Protein 1CS6 (pdb70)

Sequence (382 aa):
RSYGPVFEEQPAHTLFPEGSAEEKVTLTCRARANPPATYRWKMNGTELKMGPDSRYRLVAGDLVISNPVKAKDAGSYQ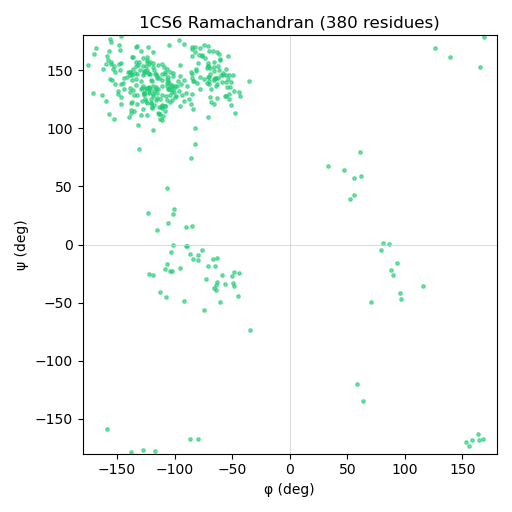CVATNARGTVVSREASLRFGFLQEFSAEERDPVKITEGWGVMFTCSPPPHYPALSYRWLLNEFPNFIPADGRRFVSQTTGNLYIAKTEASDLGNYSCFATSHIDFITKSVFSKFSQLSLAAEDARQYAPSIKAKFPADTYALTGQMVTLECFAFGNPVPQIKWRKLDGSQTSKWLSSEPLLHIQNVDFEDEGTYECEAENIKGRDTYQGRIIIHAQPDWLDVITDTEADIGSDLRWSCVASGKPRPAVRWLRDGQPLASQNRIEVSGGELRFSKLVLEDSGMYQCVAENKHGTVYASAELTVQA

Structure (mmCIF, N/CA/C/O backbone):
data_1CS6
#
_entry.id   1CS6
#
_cell.length_a   60.583
_cell.length_b   45.540
_cell.length_c   99.548
_cell.angle_alpha   90.00
_cell.angle_beta   96.14
_cell.angle_gamma   90.00
#
_symmetry.space_group_name_H-M   'P 1 21 1'
#
loop_
_entity.id
_entity.type
_entity.pdbx_description
1 polymer AXONIN-1
2 non-polymer GLYCEROL
3 water water
#
loop_
_atom_site.group_PDB
_atom_site.id
_atom_site.type_symbol
_atom_site.label_atom_id
_atom_site.label_alt_id
_atom_site.label_comp_id
_atom_site.label_asym_id
_atom_site.label_entity_id
_atom_site.label_seq_id
_atom_site.pdbx_PDB_ins_code
_atom_site.Cartn_x
_atom_site.Cartn_y
_atom_site.Cartn_z
_atom_site.occupancy
_atom_site.B_iso_or_equiv
_atom_site.auth_seq_id
_atom_site.auth_comp_id
_atom_site.auth_asym_id
_atom_site.auth_atom_id
_atom_site.pdbx_PDB_model_num
ATOM 1 N N . ARG A 1 1 ? 31.754 -7.321 39.563 1.00 57.91 7 ARG A N 1
ATOM 2 C CA . ARG A 1 1 ? 31.326 -6.228 40.482 1.00 57.87 7 ARG A CA 1
ATOM 3 C C . ARG A 1 1 ? 29.806 -6.107 40.531 1.00 57.07 7 ARG A C 1
ATOM 4 O O . ARG A 1 1 ? 29.108 -6.600 39.647 1.00 57.55 7 ARG A O 1
ATOM 12 N N . SER A 1 2 ? 29.304 -5.452 41.574 1.00 55.72 8 SER A N 1
ATOM 13 C CA . SER A 1 2 ? 27.870 -5.258 41.757 1.00 54.22 8 SER A CA 1
ATOM 14 C C . SER A 1 2 ? 27.341 -4.106 40.907 1.00 53.49 8 SER A C 1
ATOM 15 O O . SER A 1 2 ? 27.984 -3.063 40.789 1.00 53.36 8 SER A O 1
ATOM 18 N N . TYR A 1 3 ? 26.165 -4.299 40.317 1.00 52.73 9 TYR A N 1
ATOM 19 C CA . TYR A 1 3 ? 25.557 -3.268 39.484 1.00 51.55 9 TYR A CA 1
ATOM 20 C C . TYR A 1 3 ? 24.034 -3.394 39.438 1.00 50.17 9 TYR A C 1
ATOM 21 O O . TYR A 1 3 ? 23.485 -4.490 39.572 1.00 49.51 9 TYR A O 1
ATOM 30 N N . GLY A 1 4 ? 23.364 -2.261 39.253 1.00 48.92 10 GLY A N 1
ATOM 31 C CA . GLY A 1 4 ? 21.913 -2.241 39.204 1.00 47.50 10 GLY A CA 1
ATOM 32 C C . GLY A 1 4 ? 21.297 -3.059 38.084 1.00 46.21 10 GLY A C 1
ATOM 33 O O . GLY A 1 4 ? 21.986 -3.439 37.136 1.00 45.74 10 GLY A O 1
ATOM 34 N N . PRO A 1 5 ? 19.988 -3.348 38.169 1.00 45.16 11 PRO A N 1
ATOM 35 C CA . PRO A 1 5 ? 19.253 -4.128 37.169 1.00 44.57 11 PRO A CA 1
ATOM 36 C C . PRO A 1 5 ? 19.295 -3.524 35.766 1.00 44.22 11 PRO A C 1
ATOM 37 O O . PRO A 1 5 ? 19.197 -2.309 35.599 1.00 44.14 11 PRO A O 1
ATOM 41 N N . VAL A 1 6 ? 19.441 -4.389 34.766 1.00 43.66 12 VAL A N 1
ATOM 42 C CA . VAL A 1 6 ? 19.483 -3.971 33.368 1.00 43.66 12 VAL A CA 1
ATOM 43 C C . VAL A 1 6 ? 18.597 -4.910 32.552 1.00 43.38 12 VAL A C 1
ATOM 44 O O . VAL A 1 6 ? 18.885 -6.101 32.434 1.00 43.58 12 VAL A O 1
ATOM 48 N N . PHE A 1 7 ? 17.518 -4.371 31.993 1.00 42.74 13 PHE A N 1
ATOM 49 C CA . PHE A 1 7 ? 16.588 -5.175 31.207 1.00 41.71 13 PHE A CA 1
ATOM 50 C C . PHE A 1 7 ? 17.191 -5.763 29.939 1.00 42.30 13 PHE A C 1
ATOM 51 O O . PHE A 1 7 ? 17.913 -5.088 29.207 1.00 42.47 13 PHE A O 1
ATOM 59 N N . GLU A 1 8 ? 16.886 -7.034 29.696 1.00 43.29 14 GLU A N 1
ATOM 60 C CA . GLU A 1 8 ? 17.346 -7.744 28.507 1.00 44.53 14 GLU A CA 1
ATOM 61 C C . GLU A 1 8 ? 16.094 -8.153 27.738 1.00 44.01 14 GLU A C 1
ATOM 62 O O . GLU A 1 8 ? 16.120 -8.330 26.520 1.00 43.53 14 GLU A O 1
ATOM 68 N N . GLU A 1 9 ? 15.000 -8.307 28.477 1.00 43.39 15 GLU A N 1
ATOM 69 C CA . GLU A 1 9 ? 13.711 -8.670 27.906 1.00 42.61 15 GLU A CA 1
ATOM 70 C C . GLU A 1 9 ? 12.610 -7.998 28.714 1.00 40.70 15 GLU A C 1
ATOM 71 O O . GLU A 1 9 ? 12.561 -8.119 29.939 1.00 39.87 15 GLU A O 1
ATOM 77 N N . GLN A 1 10 ? 11.736 -7.280 28.017 1.00 38.44 16 GLN A N 1
ATOM 78 C CA . GLN A 1 10 ? 10.633 -6.577 28.653 1.00 36.18 16 GLN A CA 1
ATOM 79 C C . GLN A 1 10 ? 9.302 -7.104 28.123 1.00 35.75 16 GLN A C 1
ATOM 80 O O . GLN A 1 10 ? 9.236 -7.648 27.021 1.00 36.77 16 GLN A O 1
ATOM 86 N N . PRO A 1 11 ? 8.222 -6.952 28.905 1.00 34.46 17 PRO A N 1
ATOM 87 C CA . PRO A 1 11 ? 6.910 -7.437 28.468 1.00 33.74 17 PRO A CA 1
ATOM 88 C C . PRO A 1 11 ? 6.431 -6.793 27.170 1.00 32.78 17 PRO A C 1
ATOM 89 O O . PRO A 1 11 ? 6.710 -5.625 26.906 1.00 32.49 17 PRO A O 1
ATOM 93 N N . ALA A 1 12 ? 5.711 -7.567 26.365 1.00 32.19 18 ALA A N 1
ATOM 94 C CA . ALA A 1 12 ? 5.188 -7.080 25.094 1.00 31.39 18 ALA A CA 1
ATOM 95 C C . ALA A 1 12 ? 3.668 -7.117 25.085 1.00 30.46 18 ALA A C 1
ATOM 96 O O . ALA A 1 12 ? 3.058 -7.960 25.744 1.00 29.24 18 ALA A O 1
ATOM 98 N N . HIS A 1 13 ? 3.059 -6.197 24.343 1.00 30.16 19 HIS A N 1
ATOM 99 C CA . HIS A 1 13 ? 1.606 -6.160 24.243 1.00 30.08 19 HIS A CA 1
ATOM 100 C C . HIS A 1 13 ? 1.168 -7.566 23.863 1.00 29.89 19 HIS A C 1
ATOM 101 O O . HIS A 1 13 ? 1.770 -8.195 22.991 1.00 29.40 19 HIS A O 1
ATOM 108 N N . THR A 1 14 ? 0.131 -8.060 24.529 1.00 29.77 20 THR A N 1
ATOM 109 C CA . THR A 1 14 ? -0.347 -9.412 24.290 1.00 30.30 20 THR A CA 1
ATOM 110 C C . THR A 1 14 ? -1.849 -9.514 24.037 1.00 30.58 20 THR A C 1
ATOM 111 O O . THR A 1 14 ? -2.659 -8.935 24.761 1.00 30.58 20 THR A O 1
ATOM 115 N N . LEU A 1 15 ? -2.206 -10.266 23.002 1.00 31.08 21 LEU A N 1
ATOM 116 C CA . LEU A 1 15 ? -3.600 -10.485 22.640 1.00 31.18 21 LEU A CA 1
ATOM 117 C C . LEU A 1 15 ? -3.883 -11.963 22.876 1.00 31.59 21 LEU A C 1
ATOM 118 O O . LEU A 1 15 ? -3.339 -12.826 22.191 1.00 31.22 21 LEU A O 1
ATOM 123 N N . PHE A 1 16 ? -4.724 -12.252 23.859 1.00 33.19 22 PHE A N 1
ATOM 124 C CA . PHE A 1 16 ? -5.052 -13.628 24.196 1.00 35.07 22 PHE A CA 1
ATOM 125 C C . PHE A 1 16 ? -6.338 -14.104 23.530 1.00 37.24 22 PHE A C 1
ATOM 126 O O . PHE A 1 16 ? -7.411 -13.538 23.747 1.00 36.71 22 PHE A O 1
ATOM 134 N N . PRO A 1 17 ? -6.240 -15.153 22.698 1.00 39.77 23 PRO A N 1
ATOM 135 C CA . PRO A 1 17 ? -7.389 -15.726 21.990 1.00 41.98 23 PRO A CA 1
ATOM 136 C C . PRO A 1 17 ? -8.299 -16.459 22.970 1.00 44.27 23 PRO A C 1
ATOM 137 O O . PRO A 1 17 ? -7.929 -17.508 23.495 1.00 44.48 23 PRO A O 1
ATOM 141 N N . GLU A 1 18 ? -9.482 -15.909 23.221 1.00 46.77 24 GLU A N 1
ATOM 142 C CA . GLU A 1 18 ? -10.414 -16.543 24.147 1.00 49.08 24 GLU A CA 1
ATOM 143 C C . GLU A 1 18 ? -10.826 -17.917 23.630 1.00 51.32 24 GLU A C 1
ATOM 144 O O . GLU A 1 18 ? -10.989 -18.114 22.424 1.00 51.23 24 GLU A O 1
ATOM 150 N N . GLY A 1 19 ? -10.989 -18.865 24.548 1.00 53.38 25 GLY A N 1
ATOM 151 C CA . GLY A 1 19 ? -11.384 -20.206 24.163 1.00 56.76 25 GLY A CA 1
ATOM 152 C C . GLY A 1 19 ? -10.220 -21.168 24.024 1.00 59.06 25 GLY A C 1
ATOM 153 O O . GLY A 1 19 ? -10.278 -22.289 24.531 1.00 59.53 25 GLY A O 1
ATOM 154 N N . SER A 1 20 ? -9.166 -20.734 23.336 1.00 61.15 26 SER A N 1
ATOM 155 C CA . SER A 1 20 ? -7.978 -21.560 23.119 1.00 62.75 26 SER A CA 1
ATOM 156 C C . SER A 1 20 ? -7.670 -22.450 24.319 1.00 64.06 26 SER A C 1
ATOM 157 O O . SER A 1 20 ? -7.812 -22.030 25.468 1.00 64.48 26 SER A O 1
ATOM 160 N N . ALA A 1 21 ? -7.248 -23.681 24.043 1.00 65.14 27 ALA A N 1
ATOM 161 C CA . ALA A 1 21 ? -6.923 -24.638 25.097 1.00 66.22 27 ALA A CA 1
ATOM 162 C C . ALA A 1 21 ? -6.012 -24.005 26.141 1.00 66.76 27 ALA A C 1
ATOM 163 O O . ALA A 1 21 ? -6.122 -24.297 27.332 1.00 66.95 27 ALA A O 1
ATOM 165 N N . GLU A 1 22 ? -5.114 -23.138 25.680 1.00 67.17 28 GLU A N 1
ATOM 166 C CA . GLU A 1 22 ? -4.176 -22.451 26.561 1.00 67.26 28 GLU A CA 1
ATOM 167 C C . GLU A 1 22 ? -4.941 -21.887 27.754 1.00 66.88 28 GLU A C 1
ATOM 168 O O . GLU A 1 22 ? -5.758 -20.981 27.601 1.00 67.13 28 GLU A O 1
ATOM 174 N N . GLU A 1 23 ? -4.678 -22.427 28.941 1.00 66.10 29 GLU A N 1
ATOM 175 C CA . GLU A 1 23 ? -5.362 -21.968 30.143 1.00 65.31 29 GLU A CA 1
ATOM 176 C C . GLU A 1 23 ? -4.530 -21.011 30.987 1.00 63.70 29 GLU A C 1
ATOM 177 O O . GLU A 1 23 ? -4.673 -20.966 32.211 1.00 63.95 29 GLU A O 1
ATOM 183 N N . LYS A 1 24 ? -3.667 -20.242 30.330 1.00 61.33 30 LYS A N 1
ATOM 184 C CA . LYS A 1 24 ? -2.828 -19.274 31.025 1.00 58.71 30 LYS A CA 1
ATOM 185 C C . LYS A 1 24 ? -2.020 -18.445 30.032 1.00 56.46 30 LYS A C 1
ATOM 186 O O . LYS A 1 24 ? -1.743 -18.888 28.917 1.00 55.66 30 LYS A O 1
ATOM 192 N N . VAL A 1 25 ? -1.648 -17.237 30.444 1.00 53.99 31 VAL A N 1
ATOM 193 C CA . VAL A 1 25 ? -0.866 -16.345 29.597 1.00 51.21 31 VAL A CA 1
ATOM 194 C C . VAL A 1 25 ? 0.370 -15.878 30.361 1.00 49.38 31 VAL A C 1
ATOM 195 O O . VAL A 1 25 ? 0.321 -15.688 31.576 1.00 48.39 31 VAL A O 1
ATOM 199 N N . THR A 1 26 ? 1.475 -15.694 29.646 1.00 47.50 32 THR A N 1
ATOM 200 C CA . THR A 1 26 ? 2.720 -15.267 30.269 1.00 45.61 32 THR A CA 1
ATOM 201 C C . THR A 1 26 ? 3.285 -13.971 29.692 1.00 44.18 32 THR A C 1
ATOM 202 O O . THR A 1 26 ? 3.333 -13.784 28.476 1.00 43.96 32 THR A O 1
ATOM 206 N N . LEU A 1 27 ? 3.716 -13.082 30.582 1.00 42.49 33 LEU A N 1
ATOM 207 C CA . LEU A 1 27 ? 4.309 -11.813 30.185 1.00 41.12 33 LEU A CA 1
ATOM 208 C C . LEU A 1 27 ? 5.787 -11.902 30.554 1.00 41.25 33 LEU A C 1
ATOM 209 O O . LEU A 1 27 ? 6.138 -12.079 31.721 1.00 41.89 33 LEU A O 1
ATOM 214 N N . THR A 1 28 ? 6.649 -11.782 29.552 1.00 40.97 34 THR A N 1
ATOM 215 C CA . THR A 1 28 ? 8.087 -11.897 29.758 1.00 41.18 34 THR A CA 1
ATOM 216 C C . THR A 1 28 ? 8.801 -10.687 30.357 1.00 41.19 34 THR A C 1
ATOM 217 O O . THR A 1 28 ? 8.458 -9.536 30.080 1.00 41.20 34 THR A O 1
ATOM 221 N N . CYS A 1 29 ? 9.801 -10.971 31.188 1.00 41.13 35 CYS A N 1
ATOM 222 C CA . CYS A 1 29 ? 10.620 -9.942 31.821 1.00 41.07 35 CYS A CA 1
ATOM 223 C C . CYS A 1 29 ? 11.894 -10.564 32.357 1.00 42.30 35 CYS A C 1
ATOM 224 O O . CYS A 1 29 ? 11.849 -11.556 33.083 1.00 42.71 35 CYS A O 1
ATOM 227 N N . ARG A 1 30 ? 13.027 -9.970 32.002 1.00 43.89 36 ARG A N 1
ATOM 228 C CA . ARG A 1 30 ? 14.321 -10.463 32.445 1.00 45.34 36 ARG A CA 1
ATOM 229 C C . ARG A 1 30 ? 15.298 -9.305 32.579 1.00 46.41 36 ARG A C 1
ATOM 230 O O . ARG A 1 30 ? 15.454 -8.499 31.659 1.00 46.46 36 ARG A O 1
ATOM 238 N N . ALA A 1 31 ? 15.952 -9.227 33.730 1.00 47.63 37 ALA A N 1
ATOM 239 C CA . ALA A 1 31 ? 16.920 -8.174 33.991 1.00 48.83 37 ALA A CA 1
ATOM 240 C C . ALA A 1 31 ? 18.188 -8.778 34.576 1.00 49.79 37 ALA A C 1
ATOM 241 O O . ALA A 1 31 ? 18.129 -9.546 35.535 1.00 49.90 37 ALA A O 1
ATOM 243 N N . ARG A 1 32 ? 19.331 -8.443 33.987 1.00 50.94 38 ARG A N 1
ATOM 244 C CA . ARG A 1 32 ? 20.607 -8.944 34.478 1.00 52.21 38 ARG A CA 1
ATOM 245 C C . ARG A 1 32 ? 21.054 -8.015 35.597 1.00 52.21 38 ARG A C 1
ATOM 246 O O . ARG A 1 32 ? 20.823 -6.806 35.533 1.00 52.11 38 ARG A O 1
ATOM 254 N N . ALA A 1 33 ? 21.681 -8.575 36.624 1.00 52.66 39 ALA A N 1
ATOM 255 C CA . ALA A 1 33 ? 22.139 -7.769 37.747 1.00 53.70 39 ALA A CA 1
ATOM 256 C C . ALA A 1 33 ? 23.038 -8.550 38.697 1.00 54.53 39 ALA A C 1
ATOM 257 O O . ALA A 1 33 ? 23.081 -9.780 38.666 1.00 54.54 39 ALA A O 1
ATOM 259 N N . ASN A 1 34 ? 23.755 -7.817 39.541 1.00 55.40 40 ASN A N 1
ATOM 260 C CA . ASN A 1 34 ? 24.648 -8.419 40.520 1.00 56.58 40 ASN A CA 1
ATOM 261 C C . ASN A 1 34 ? 24.570 -7.684 41.851 1.00 56.05 40 ASN A C 1
ATOM 262 O O . ASN A 1 34 ? 25.019 -6.545 41.969 1.00 55.92 40 ASN A O 1
ATOM 267 N N . PRO A 1 35 ? 23.987 -8.330 42.872 1.00 55.70 41 PRO A N 1
ATOM 268 C CA . PRO A 1 35 ? 23.420 -9.683 42.807 1.00 55.43 41 PRO A CA 1
ATOM 269 C C . PRO A 1 35 ? 22.193 -9.754 41.896 1.00 54.91 41 PRO A C 1
ATOM 270 O O . PRO A 1 35 ? 21.640 -8.725 41.507 1.00 54.74 41 PRO A O 1
ATOM 274 N N . PRO A 1 36 ? 21.760 -10.976 41.538 1.00 54.33 42 PRO A N 1
ATOM 275 C CA . PRO A 1 36 ? 20.589 -11.147 40.673 1.00 53.69 42 PRO A CA 1
ATOM 276 C C . PRO A 1 36 ? 19.410 -10.346 41.214 1.00 53.06 42 PRO A C 1
ATOM 277 O O . PRO A 1 36 ? 19.186 -10.297 42.423 1.00 52.98 42 PRO A O 1
ATOM 281 N N . ALA A 1 37 ? 18.660 -9.718 40.318 1.00 52.01 43 ALA A N 1
ATOM 282 C CA . ALA A 1 37 ? 17.526 -8.902 40.725 1.00 50.94 43 ALA A CA 1
ATOM 283 C C . ALA A 1 37 ? 16.296 -9.701 41.125 1.00 50.08 43 ALA A C 1
ATOM 284 O O . ALA A 1 37 ? 16.176 -10.889 40.824 1.00 49.60 43 ALA A O 1
ATOM 286 N N . THR A 1 38 ? 15.390 -9.027 41.823 1.00 49.01 44 THR A N 1
ATOM 287 C CA . THR A 1 38 ? 14.131 -9.614 42.253 1.00 48.25 44 THR A CA 1
ATOM 288 C C . THR A 1 38 ? 13.082 -8.891 41.417 1.00 47.79 44 THR A C 1
ATOM 289 O O . THR A 1 38 ? 13.322 -7.773 40.959 1.00 47.83 44 THR A O 1
ATOM 293 N N . TYR A 1 39 ? 11.928 -9.511 41.209 1.00 46.93 45 TYR A N 1
ATOM 294 C CA . TYR A 1 39 ? 10.905 -8.871 40.392 1.00 45.44 45 TYR A CA 1
ATOM 295 C C . TYR A 1 39 ? 9.562 -8.650 41.066 1.00 45.48 45 TYR A C 1
ATOM 296 O O . TYR A 1 39 ? 9.190 -9.347 42.010 1.00 45.68 45 TYR A O 1
ATOM 305 N N . ARG A 1 40 ? 8.844 -7.660 40.552 1.00 45.41 46 ARG A N 1
ATOM 306 C CA . ARG A 1 40 ? 7.516 -7.307 41.029 1.00 45.66 46 ARG A CA 1
ATOM 307 C C . ARG A 1 40 ? 6.743 -6.750 39.842 1.00 44.17 46 ARG A C 1
ATOM 308 O O . ARG A 1 40 ? 7.252 -5.910 39.100 1.00 43.48 46 ARG A O 1
ATOM 316 N N . TRP A 1 41 ? 5.519 -7.228 39.657 1.00 42.11 47 TRP A N 1
ATOM 317 C CA . TRP A 1 41 ? 4.694 -6.759 38.557 1.00 40.02 47 TRP A CA 1
ATOM 318 C C . TRP A 1 41 ? 3.580 -5.849 39.033 1.00 40.11 47 TRP A C 1
ATOM 319 O O . TRP A 1 41 ? 2.991 -6.066 40.091 1.00 40.16 47 TRP A O 1
ATOM 330 N N . LYS A 1 42 ? 3.297 -4.828 38.236 1.00 40.27 48 LYS A N 1
ATOM 331 C CA . LYS A 1 42 ? 2.250 -3.874 38.551 1.00 40.95 48 LYS A CA 1
ATOM 332 C C . LYS A 1 42 ? 1.239 -3.883 37.413 1.00 41.52 48 LYS A C 1
ATOM 333 O O . LYS A 1 42 ? 1.599 -4.098 36.255 1.00 41.01 48 LYS A O 1
ATOM 339 N N . MET A 1 43 ? -0.028 -3.672 37.750 1.00 42.24 49 MET A N 1
ATOM 340 C CA . MET A 1 43 ? -1.092 -3.634 36.756 1.00 43.03 49 MET A CA 1
ATOM 341 C C . MET A 1 43 ? -1.830 -2.318 36.925 1.00 43.27 49 MET A C 1
ATOM 342 O O . MET A 1 43 ? -2.296 -2.003 38.016 1.00 43.14 49 MET A O 1
ATOM 347 N N . ASN A 1 44 ? -1.934 -1.554 35.845 1.00 44.30 50 ASN A N 1
ATOM 348 C CA . ASN A 1 44 ? -2.611 -0.266 35.889 1.00 45.81 50 ASN A CA 1
ATOM 349 C C . ASN A 1 44 ? -2.054 0.598 37.018 1.00 47.17 50 ASN A C 1
ATOM 350 O O . ASN A 1 44 ? -2.798 1.299 37.704 1.00 47.05 50 ASN A O 1
ATOM 355 N N . GLY A 1 45 ? -0.740 0.530 37.211 1.00 48.94 51 GLY A N 1
ATOM 356 C CA . GLY A 1 45 ? -0.101 1.324 38.246 1.00 51.25 51 GLY A CA 1
ATOM 357 C C . GLY A 1 45 ? -0.040 0.698 39.628 1.00 52.60 51 GLY A C 1
ATOM 358 O O . GLY A 1 45 ? 0.796 1.086 40.443 1.00 53.01 51 GLY A O 1
ATOM 359 N N . THR A 1 46 ? -0.914 -0.264 39.901 1.00 54.02 52 THR A N 1
ATOM 360 C CA . THR A 1 46 ? -0.932 -0.914 41.207 1.00 55.56 52 THR A CA 1
ATOM 361 C C . THR A 1 46 ? -0.211 -2.256 41.186 1.00 56.61 52 THR A C 1
ATOM 362 O O . THR A 1 46 ? -0.378 -3.047 40.259 1.00 56.85 52 THR A O 1
ATOM 366 N N . GLU A 1 47 ? 0.588 -2.506 42.218 1.00 57.82 53 GLU A N 1
ATOM 367 C CA . GLU A 1 47 ? 1.339 -3.750 42.329 1.00 59.43 53 GLU A CA 1
ATOM 368 C C . GLU A 1 47 ? 0.414 -4.956 42.469 1.00 60.01 53 GLU A C 1
ATOM 369 O O . GLU A 1 47 ? -0.633 -4.878 43.112 1.00 59.77 53 GLU A O 1
ATOM 375 N N . LEU A 1 48 ? 0.811 -6.068 41.860 1.00 60.96 54 LEU A N 1
ATOM 376 C CA . LEU A 1 48 ? 0.025 -7.296 41.900 1.00 61.90 54 LEU A CA 1
ATOM 377 C C . LEU A 1 48 ? 0.166 -8.048 43.214 1.00 63.02 54 LEU A C 1
ATOM 378 O O . LEU A 1 48 ? 1.272 -8.238 43.721 1.00 62.63 54 LEU A O 1
ATOM 383 N N . LYS A 1 49 ? -0.968 -8.475 43.757 1.00 64.60 55 LYS A N 1
ATOM 384 C CA . LYS A 1 49 ? -0.990 -9.221 45.006 1.00 66.31 55 LYS A CA 1
ATOM 385 C C . LYS A 1 49 ? -0.694 -10.682 44.688 1.00 66.98 55 LYS A C 1
ATOM 386 O O . LYS A 1 49 ? -1.574 -11.419 44.245 1.00 67.04 55 LYS A O 1
ATOM 392 N N . MET A 1 50 ? 0.551 -11.090 44.910 1.00 67.65 56 MET A N 1
ATOM 393 C CA . MET A 1 50 ? 0.978 -12.457 44.635 1.00 68.41 56 MET A CA 1
ATOM 394 C C . MET A 1 50 ? 0.551 -13.417 45.741 1.00 69.62 56 MET A C 1
ATOM 395 O O . MET A 1 50 ? -0.262 -13.071 46.598 1.00 69.77 56 MET A O 1
ATOM 400 N N . GLY A 1 51 ? 1.107 -14.625 45.714 1.00 70.65 57 GLY A N 1
ATOM 401 C CA . GLY A 1 51 ? 0.775 -15.616 46.721 1.00 71.91 57 GLY A CA 1
ATOM 402 C C . GLY A 1 51 ? 0.317 -16.934 46.125 1.00 72.75 57 GLY A C 1
ATOM 403 O O . GLY A 1 51 ? 0.070 -17.016 44.921 1.00 73.15 57 GLY A O 1
ATOM 404 N N . PRO A 1 52 ? 0.197 -17.991 46.945 1.00 73.15 58 PRO A N 1
ATOM 405 C CA . PRO A 1 52 ? -0.238 -19.310 46.478 1.00 73.22 58 PRO A CA 1
ATOM 406 C C . PRO A 1 52 ? -1.730 -19.323 46.161 1.00 73.22 58 PRO A C 1
ATOM 407 O O . PRO A 1 52 ? -2.188 -20.074 45.299 1.00 73.38 58 PRO A O 1
ATOM 411 N N . ASP A 1 53 ? -2.481 -18.484 46.868 1.00 72.95 59 ASP A N 1
ATOM 412 C CA . ASP A 1 53 ? -3.921 -18.383 46.671 1.00 72.61 59 ASP A CA 1
ATOM 413 C C . ASP A 1 53 ? -4.227 -17.326 45.618 1.00 71.53 59 ASP A C 1
ATOM 414 O O . ASP A 1 53 ? -5.365 -16.873 45.488 1.00 71.38 59 ASP A O 1
ATOM 419 N N . SER A 1 54 ? -3.202 -16.936 44.867 1.00 70.11 60 SER A N 1
ATOM 420 C CA . SER A 1 54 ? -3.358 -15.927 43.828 1.00 68.21 60 SER A CA 1
ATOM 421 C C . SER A 1 54 ? -3.254 -16.549 42.441 1.00 67.16 60 SER A C 1
ATOM 422 O O . SER A 1 54 ? -2.594 -17.571 42.257 1.00 66.78 60 SER A O 1
ATOM 425 N N . ARG A 1 55 ? -3.911 -15.922 41.470 1.00 65.96 61 ARG A N 1
ATOM 426 C CA . ARG A 1 55 ? -3.904 -16.402 40.093 1.00 64.56 61 ARG A CA 1
ATOM 427 C C . ARG A 1 55 ? -2.584 -16.084 39.397 1.00 63.64 61 ARG A C 1
ATOM 428 O O . ARG A 1 55 ? -2.362 -16.488 38.255 1.00 63.42 61 ARG A O 1
ATOM 436 N N . TYR A 1 56 ? -1.709 -15.361 40.090 1.00 62.51 62 TYR A N 1
ATOM 437 C CA . TYR A 1 56 ? -0.417 -14.995 39.524 1.00 60.91 62 TYR A CA 1
ATOM 438 C C . TYR A 1 56 ? 0.710 -15.837 40.106 1.00 60.93 62 TYR A C 1
ATOM 439 O O . TYR A 1 56 ? 0.658 -16.254 41.263 1.00 60.97 62 TYR A O 1
ATOM 448 N N . ARG A 1 57 ? 1.728 -16.076 39.289 1.00 60.66 63 ARG A N 1
ATOM 449 C CA . ARG A 1 57 ? 2.891 -16.850 39.698 1.00 60.53 63 ARG A CA 1
ATOM 450 C C . ARG A 1 57 ? 4.068 -16.404 38.840 1.00 59.14 63 ARG A C 1
ATOM 451 O O . ARG A 1 57 ? 3.911 -16.142 37.648 1.00 59.15 63 ARG A O 1
ATOM 459 N N . LEU A 1 58 ? 5.246 -16.313 39.445 1.00 57.38 64 LEU A N 1
ATOM 460 C CA . LEU A 1 58 ? 6.426 -15.884 38.713 1.00 55.32 64 LEU A CA 1
ATOM 461 C C . LEU A 1 58 ? 7.338 -17.034 38.321 1.00 53.75 64 LEU A C 1
ATOM 462 O O . LEU A 1 58 ? 7.474 -18.018 39.048 1.00 53.51 64 LEU A O 1
ATOM 467 N N . VAL A 1 59 ? 7.958 -16.896 37.157 1.00 52.15 65 VAL A N 1
ATOM 468 C CA . VAL A 1 59 ? 8.885 -17.893 36.653 1.00 50.59 65 VAL A CA 1
ATOM 469 C C . VAL A 1 59 ? 10.143 -17.160 36.208 1.00 49.88 65 VAL A C 1
ATOM 470 O O . VAL A 1 59 ? 10.315 -16.852 35.028 1.00 50.09 65 VAL A O 1
ATOM 474 N N . ALA A 1 60 ? 11.011 -16.862 37.168 1.00 48.57 66 ALA A N 1
ATOM 475 C CA . ALA A 1 60 ? 12.254 -16.164 36.882 1.00 47.57 66 ALA A CA 1
ATOM 476 C C . ALA A 1 60 ? 11.989 -14.842 36.170 1.00 47.02 66 ALA A C 1
ATOM 477 O O . ALA A 1 60 ? 12.496 -14.609 35.075 1.00 47.53 66 ALA A O 1
ATOM 479 N N . GLY A 1 61 ? 11.190 -13.980 36.789 1.00 45.66 67 GLY A N 1
ATOM 480 C CA . GLY A 1 61 ? 10.896 -12.695 36.181 1.00 43.99 67 GLY A CA 1
ATOM 481 C C . GLY A 1 61 ? 9.606 -12.638 35.382 1.00 42.77 67 GLY A C 1
ATOM 482 O O . GLY A 1 61 ? 8.868 -11.657 35.467 1.00 42.39 67 GLY A O 1
ATOM 483 N N . ASP A 1 62 ? 9.327 -13.679 34.603 1.00 41.89 68 ASP A N 1
ATOM 484 C CA . ASP A 1 62 ? 8.108 -13.704 33.800 1.00 41.05 68 ASP A CA 1
ATOM 485 C C . ASP A 1 62 ? 6.870 -13.851 34.677 1.00 40.68 68 ASP A C 1
ATOM 486 O O . ASP A 1 62 ? 6.882 -14.587 35.663 1.00 40.20 68 ASP A O 1
ATOM 491 N N . LEU A 1 63 ? 5.806 -13.143 34.311 1.00 40.21 69 LEU A N 1
ATOM 492 C CA . LEU A 1 63 ? 4.550 -13.205 35.047 1.00 39.55 69 LEU A CA 1
ATOM 493 C C . LEU A 1 63 ? 3.623 -14.201 34.361 1.00 40.04 69 LEU A C 1
ATOM 494 O O . LEU A 1 63 ? 3.452 -14.162 33.145 1.00 40.08 69 LEU A O 1
ATOM 499 N N . VAL A 1 64 ? 3.029 -15.093 35.145 1.00 40.71 70 VAL A N 1
ATOM 500 C CA . VAL A 1 64 ? 2.120 -16.093 34.602 1.00 41.35 70 VAL A CA 1
ATOM 501 C C . VAL A 1 64 ? 0.732 -15.962 35.216 1.00 41.92 70 VAL A C 1
ATOM 502 O O . VAL A 1 64 ? 0.565 -16.043 36.433 1.00 41.90 70 VAL A O 1
ATOM 506 N N . ILE A 1 65 ? -0.263 -15.758 34.360 1.00 42.41 71 ILE A N 1
ATOM 507 C CA . ILE A 1 65 ? -1.641 -15.609 34.806 1.00 42.88 71 ILE A CA 1
ATOM 508 C C . ILE A 1 65 ? -2.458 -16.842 34.424 1.00 43.75 71 ILE A C 1
ATOM 509 O O . ILE A 1 65 ? -2.582 -17.174 33.246 1.00 43.98 71 ILE A O 1
ATOM 514 N N . SER A 1 66 ? -3.004 -17.524 35.425 1.00 44.73 72 SER A N 1
ATOM 515 C CA . SER A 1 66 ? -3.808 -18.719 35.183 1.00 45.53 72 SER A CA 1
ATOM 516 C C . SER A 1 66 ? -5.245 -18.347 34.847 1.00 45.10 72 SER A C 1
ATOM 517 O O . SER A 1 66 ? -5.812 -17.432 35.439 1.00 44.95 72 SER A O 1
ATOM 520 N N . ASN A 1 67 ? -5.827 -19.065 33.892 1.00 45.37 73 ASN A N 1
ATOM 521 C CA . ASN A 1 67 ? -7.201 -18.820 33.466 1.00 45.57 73 ASN A CA 1
ATOM 522 C C . ASN A 1 67 ? -7.468 -17.337 33.230 1.00 44.92 73 ASN A C 1
ATOM 523 O O . ASN A 1 67 ? -8.275 -16.722 33.929 1.00 45.05 73 ASN A O 1
ATOM 528 N N . PRO A 1 68 ? -6.784 -16.742 32.242 1.00 44.12 74 PRO A N 1
ATOM 529 C CA . PRO A 1 68 ? -6.943 -15.323 31.906 1.00 43.45 74 PRO A CA 1
ATOM 530 C C . PRO A 1 68 ? -8.350 -14.973 31.423 1.00 43.07 74 PRO A C 1
ATOM 531 O O . PRO A 1 68 ? -8.952 -15.717 30.650 1.00 42.52 74 PRO A O 1
ATOM 535 N N . VAL A 1 69 ? -8.860 -13.835 31.886 1.00 42.89 75 VAL A N 1
ATOM 536 C CA . VAL A 1 69 ? -10.183 -13.350 31.502 1.00 43.21 75 VAL A CA 1
ATOM 537 C C . VAL A 1 69 ? -10.121 -11.828 31.413 1.00 43.20 75 VAL A C 1
ATOM 538 O O . VAL A 1 69 ? -9.432 -11.187 32.205 1.00 43.75 75 VAL A O 1
ATOM 542 N N . LYS A 1 70 ? -10.838 -11.252 30.453 1.00 43.08 76 LYS A N 1
ATOM 543 C CA . LYS A 1 70 ? -10.830 -9.804 30.263 1.00 43.51 76 LYS A CA 1
ATOM 544 C C . LYS A 1 70 ? -11.333 -9.036 31.476 1.00 43.70 76 LYS A C 1
ATOM 545 O O . LYS A 1 70 ? -10.697 -8.085 31.928 1.00 44.36 76 LYS A O 1
ATOM 551 N N . ALA A 1 71 ? -12.483 -9.452 31.992 1.00 44.06 77 ALA A N 1
ATOM 552 C CA . ALA A 1 71 ? -13.101 -8.796 33.136 1.00 43.95 77 ALA A CA 1
ATOM 553 C C . ALA A 1 71 ? -12.157 -8.576 34.312 1.00 43.79 77 ALA A C 1
ATOM 554 O O . ALA A 1 71 ? -12.347 -7.646 35.093 1.00 43.96 77 ALA A O 1
ATOM 556 N N . LYS A 1 72 ? -11.137 -9.418 34.437 1.00 44.05 78 LYS A N 1
ATOM 557 C CA . LYS A 1 72 ? -10.207 -9.290 35.552 1.00 44.19 78 LYS A CA 1
ATOM 558 C C . LYS A 1 72 ? -8.740 -9.098 35.182 1.00 43.44 78 LYS A C 1
ATOM 559 O O . LYS A 1 72 ? -7.978 -8.519 35.955 1.00 43.62 78 LYS A O 1
ATOM 565 N N . ASP A 1 73 ? -8.342 -9.565 34.003 1.00 42.31 79 ASP A N 1
ATOM 566 C CA . ASP A 1 73 ? -6.947 -9.458 33.593 1.00 41.14 79 ASP A CA 1
ATOM 567 C C . ASP A 1 73 ? -6.621 -8.423 32.516 1.00 40.08 79 ASP A C 1
ATOM 568 O O . ASP A 1 73 ? -5.460 -8.058 32.340 1.00 39.54 79 ASP A O 1
ATOM 573 N N . ALA A 1 74 ? -7.630 -7.950 31.794 1.00 39.28 80 ALA A N 1
ATOM 574 C CA . ALA A 1 74 ? -7.388 -6.958 30.754 1.00 38.42 80 ALA A CA 1
ATOM 575 C C . ALA A 1 74 ? -6.850 -5.679 31.380 1.00 37.94 80 ALA A C 1
ATOM 576 O O . ALA A 1 74 ? -7.457 -5.129 32.299 1.00 38.01 80 ALA A O 1
ATOM 578 N N . GLY A 1 75 ? -5.710 -5.2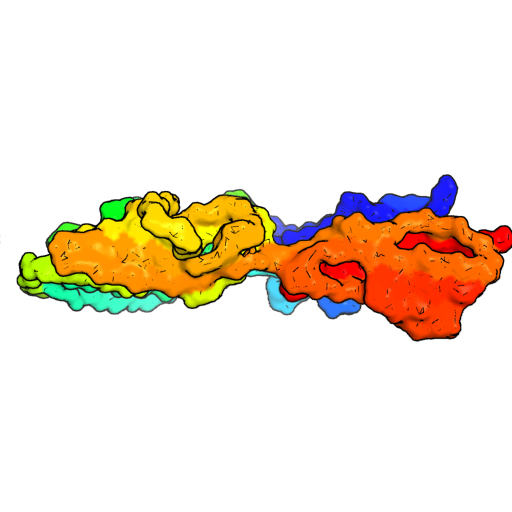08 30.884 1.00 37.03 81 GLY A N 1
ATOM 579 C CA . GLY A 1 75 ? -5.118 -3.996 31.421 1.00 35.53 81 GLY A CA 1
ATOM 580 C C . GLY A 1 75 ? -3.672 -3.812 31.006 1.00 34.65 81 GLY A C 1
ATOM 581 O O . GLY A 1 75 ? -3.181 -4.517 30.125 1.00 34.49 81 GLY A O 1
ATOM 582 N N . SER A 1 76 ? -2.988 -2.866 31.643 1.00 33.92 82 SER A N 1
ATOM 583 C CA . SER A 1 76 ? -1.589 -2.580 31.334 1.00 33.32 82 SER A CA 1
ATOM 584 C C . SER A 1 76 ? -0.663 -3.098 32.433 1.00 33.08 82 SER A C 1
ATOM 585 O O . SER A 1 76 ? -0.818 -2.747 33.604 1.00 33.33 82 SER A O 1
ATOM 588 N N . TYR A 1 77 ? 0.301 -3.929 32.050 1.00 32.41 83 TYR A N 1
ATOM 589 C CA . TYR A 1 77 ? 1.238 -4.502 33.009 1.00 32.31 83 TYR A CA 1
ATOM 590 C C . TYR A 1 77 ? 2.644 -3.923 32.904 1.00 32.85 83 TYR A C 1
ATOM 591 O O . TYR A 1 77 ? 3.107 -3.577 31.816 1.00 32.89 83 TYR A O 1
ATOM 600 N N . GLN A 1 78 ? 3.323 -3.826 34.044 1.00 33.46 84 GLN A N 1
ATOM 601 C CA . GLN A 1 78 ? 4.684 -3.303 34.074 1.00 33.64 84 GLN A CA 1
ATOM 602 C C . GLN A 1 78 ? 5.557 -4.156 34.985 1.00 34.14 84 GLN A C 1
ATOM 603 O O . GLN A 1 78 ? 5.110 -4.619 36.034 1.00 34.44 84 GLN A O 1
ATOM 609 N N . CYS A 1 79 ? 6.803 -4.360 34.572 1.00 34.75 85 CYS A N 1
ATOM 610 C CA . CYS A 1 79 ? 7.754 -5.159 35.333 1.00 35.35 85 CYS A CA 1
ATOM 611 C C . CYS A 1 79 ? 8.735 -4.258 36.072 1.00 36.04 85 CYS A C 1
ATOM 612 O O . CYS A 1 79 ? 9.240 -3.284 35.512 1.00 35.98 85 CYS A O 1
ATOM 615 N N . VAL A 1 80 ? 9.003 -4.589 37.330 1.00 36.69 86 VAL A N 1
ATOM 616 C CA . VAL A 1 80 ? 9.925 -3.810 38.145 1.00 36.72 86 VAL A CA 1
ATOM 617 C C . VAL A 1 80 ? 11.083 -4.695 38.593 1.00 37.36 86 VAL A C 1
ATOM 618 O O . VAL A 1 80 ? 10.878 -5.679 39.303 1.00 37.74 86 VAL A O 1
ATOM 622 N N . ALA A 1 81 ? 12.294 -4.344 38.165 1.00 37.29 87 ALA A N 1
ATOM 623 C CA . ALA A 1 81 ? 13.489 -5.104 38.519 1.00 38.11 87 ALA A CA 1
ATOM 624 C C . ALA A 1 81 ? 14.252 -4.368 39.615 1.00 38.88 87 ALA A C 1
ATOM 625 O O . ALA A 1 81 ? 14.506 -3.168 39.508 1.00 38.77 87 ALA A O 1
ATOM 627 N N . THR A 1 82 ? 14.621 -5.089 40.669 1.00 39.66 88 THR A N 1
ATOM 628 C CA . THR A 1 82 ? 15.326 -4.468 41.781 1.00 40.26 88 THR A CA 1
ATOM 629 C C . THR A 1 82 ? 16.442 -5.316 42.377 1.00 40.81 88 THR A C 1
ATOM 630 O O . THR A 1 82 ? 16.379 -6.546 42.384 1.00 40.84 88 THR A O 1
ATOM 634 N N . ASN A 1 83 ? 17.466 -4.633 42.876 1.00 41.48 89 ASN A N 1
ATOM 635 C CA . ASN A 1 83 ? 18.599 -5.278 43.522 1.00 42.06 89 ASN A CA 1
ATOM 636 C C . ASN A 1 83 ? 19.210 -4.237 44.452 1.00 42.28 89 ASN A C 1
ATOM 637 O O . ASN A 1 83 ? 18.744 -3.096 44.499 1.00 42.18 89 ASN A O 1
ATOM 642 N N . ALA A 1 84 ? 20.237 -4.628 45.196 1.00 42.81 90 ALA A N 1
ATOM 643 C CA . ALA A 1 84 ? 20.895 -3.729 46.138 1.00 42.85 90 ALA A CA 1
ATOM 644 C C . ALA A 1 84 ? 21.176 -2.341 45.570 1.00 42.67 90 ALA A C 1
ATOM 645 O O . ALA A 1 84 ? 20.937 -1.331 46.232 1.00 42.20 90 ALA A O 1
ATOM 647 N N . ARG A 1 85 ? 21.678 -2.299 44.342 1.00 42.90 91 ARG A N 1
ATOM 648 C CA . ARG A 1 85 ? 22.018 -1.040 43.688 1.00 42.99 91 ARG A CA 1
ATOM 649 C C . ARG A 1 85 ? 20.839 -0.116 43.375 1.00 42.76 91 ARG A C 1
ATOM 650 O O . ARG A 1 85 ? 20.968 1.104 43.474 1.00 42.98 91 ARG A O 1
ATOM 658 N N . GLY A 1 86 ? 19.698 -0.680 42.989 1.00 42.04 92 GLY A N 1
ATOM 659 C CA . GLY A 1 86 ? 18.556 0.164 42.678 1.00 41.06 92 GLY A CA 1
ATOM 660 C C . GLY A 1 86 ? 17.391 -0.513 41.977 1.00 40.20 92 GLY A C 1
ATOM 661 O O . GLY A 1 86 ? 17.332 -1.739 41.886 1.00 39.65 92 GLY A O 1
ATOM 662 N N . THR A 1 87 ? 16.467 0.299 41.469 1.00 39.48 93 THR A N 1
ATOM 663 C CA . THR A 1 87 ? 15.280 -0.209 40.788 1.00 38.39 93 THR A CA 1
ATOM 664 C C . THR A 1 87 ? 14.988 0.493 39.463 1.00 37.58 93 THR A C 1
ATOM 665 O O . THR A 1 87 ? 15.179 1.699 39.334 1.00 37.96 93 THR A O 1
ATOM 669 N N . VAL A 1 88 ? 14.521 -0.278 38.486 1.00 36.75 94 VAL A N 1
ATOM 670 C CA . VAL A 1 88 ? 14.159 0.253 37.173 1.00 35.64 94 VAL A CA 1
ATOM 671 C C . VAL A 1 88 ? 12.842 -0.395 36.752 1.00 35.09 94 VAL A C 1
ATOM 672 O O . VAL A 1 88 ? 12.583 -1.553 37.085 1.00 34.84 94 VAL A O 1
ATOM 676 N N . VAL A 1 89 ? 12.005 0.352 36.040 1.00 34.12 95 VAL A N 1
ATOM 677 C CA . VAL A 1 89 ? 10.728 -0.182 35.585 1.00 33.27 95 VAL A CA 1
ATOM 678 C C . VAL A 1 89 ? 10.776 -0.445 34.087 1.00 32.78 95 VAL A C 1
ATOM 679 O O . VAL A 1 89 ? 11.507 0.218 33.352 1.00 33.13 95 VAL A O 1
ATOM 683 N N . SER A 1 90 ? 9.998 -1.421 33.639 1.00 31.99 96 SER A N 1
ATOM 684 C CA . SER A 1 90 ? 9.964 -1.772 32.228 1.00 31.92 96 SER A CA 1
ATOM 685 C C . SER A 1 90 ? 8.878 -1.003 31.499 1.00 31.98 96 SER A C 1
ATOM 686 O O . SER A 1 90 ? 8.062 -0.307 32.106 1.00 31.73 96 SER A O 1
ATOM 689 N N . ARG A 1 91 ? 8.880 -1.137 30.181 1.00 32.31 97 ARG A N 1
ATOM 690 C CA . ARG A 1 91 ? 7.868 -0.501 29.359 1.00 31.89 97 ARG A CA 1
ATOM 691 C C . ARG A 1 91 ? 6.585 -1.215 29.765 1.00 31.37 97 ARG A C 1
ATOM 692 O O . ARG A 1 91 ? 6.635 -2.336 30.273 1.00 30.76 97 ARG A O 1
ATOM 700 N N . GLU A 1 92 ? 5.441 -0.579 29.554 1.00 31.46 98 GLU A N 1
ATOM 701 C CA . GLU A 1 92 ? 4.176 -1.207 29.905 1.00 31.57 98 GLU A CA 1
ATOM 702 C C . GLU A 1 92 ? 3.688 -2.086 28.762 1.00 31.02 98 GLU A C 1
ATOM 703 O O . GLU A 1 92 ? 3.945 -1.799 27.596 1.00 31.68 98 GLU A O 1
ATOM 709 N N . ALA A 1 93 ? 2.994 -3.166 29.098 1.00 30.11 99 ALA A N 1
ATOM 710 C CA . ALA A 1 93 ? 2.465 -4.067 28.083 1.00 29.81 99 ALA A CA 1
ATOM 711 C C . ALA A 1 93 ? 0.972 -4.252 28.303 1.00 30.15 99 ALA A C 1
ATOM 712 O O . ALA A 1 93 ? 0.528 -4.528 29.423 1.00 30.60 99 ALA A O 1
ATOM 714 N N . SER A 1 94 ? 0.195 -4.089 27.237 1.00 29.73 100 SER A N 1
ATOM 715 C CA . SER A 1 94 ? -1.249 -4.248 27.331 1.00 29.77 100 SER A CA 1
ATOM 716 C C . SER A 1 94 ? -1.658 -5.693 27.075 1.00 29.17 100 SER A C 1
ATOM 717 O O . SER A 1 94 ? -1.145 -6.345 26.164 1.00 28.99 100 SER A O 1
ATOM 720 N N . LEU A 1 95 ? -2.567 -6.196 27.899 1.00 28.53 101 LEU A N 1
ATOM 721 C CA . LEU A 1 95 ? -3.084 -7.543 27.728 1.00 28.10 101 LEU A CA 1
ATOM 722 C C . LEU A 1 95 ? -4.529 -7.358 27.292 1.00 27.98 101 LEU A C 1
ATOM 723 O O . LEU A 1 95 ? -5.334 -6.784 28.027 1.00 27.39 101 LEU A O 1
ATOM 728 N N . ARG A 1 96 ? -4.843 -7.821 26.087 1.00 27.86 102 ARG A N 1
ATOM 729 C CA . ARG A 1 96 ? -6.190 -7.707 25.537 1.00 28.02 102 ARG A CA 1
ATOM 730 C C . ARG A 1 96 ? -6.694 -9.094 25.163 1.00 27.46 102 ARG A C 1
ATOM 731 O O . ARG A 1 96 ? -5.905 -10.024 25.008 1.00 27.26 102 ARG A O 1
ATOM 739 N N . PHE A 1 97 ? -8.009 -9.226 25.005 1.00 26.38 103 PHE A N 1
ATOM 740 C CA . PHE A 1 97 ? -8.599 -10.508 24.663 1.00 25.29 103 PHE A CA 1
ATOM 741 C C . PHE A 1 97 ? -9.334 -10.503 23.334 1.00 24.73 103 PHE A C 1
ATOM 742 O O . PHE A 1 97 ? -10.190 -9.656 23.079 1.00 24.85 103 PHE A O 1
ATOM 750 N N . GLY A 1 98 ? -8.987 -11.463 22.488 1.00 24.08 104 GLY A N 1
ATOM 751 C CA . GLY A 1 98 ? -9.610 -11.554 21.183 1.00 23.77 104 GLY A CA 1
ATOM 752 C C . GLY A 1 98 ? -10.825 -12.455 21.195 1.00 23.60 104 GLY A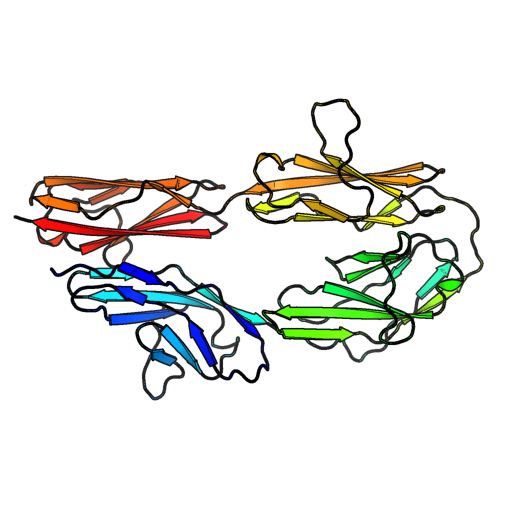 C 1
ATOM 753 O O . GLY A 1 98 ? -10.844 -13.492 21.866 1.00 23.66 104 GLY A O 1
ATOM 754 N N . PHE A 1 99 ? -11.846 -12.056 20.449 1.00 22.73 105 PHE A N 1
ATOM 755 C CA . PHE A 1 99 ? -13.064 -12.840 20.369 1.00 21.65 105 PHE A CA 1
ATOM 756 C C . PHE A 1 99 ? -13.834 -12.474 19.110 1.00 21.14 105 PHE A C 1
ATOM 757 O O . PHE A 1 99 ? -13.592 -11.434 18.494 1.00 19.64 105 PHE A O 1
ATOM 765 N N . LEU A 1 100 ? -14.748 -13.358 18.730 1.00 20.71 106 LEU A N 1
ATOM 766 C CA . LEU A 1 100 ? -15.598 -13.165 17.564 1.00 20.32 106 LEU A CA 1
ATOM 767 C C . LEU A 1 100 ? -16.884 -13.938 17.805 1.00 20.14 106 LEU A C 1
ATOM 768 O O . LEU A 1 100 ? -16.886 -15.165 17.784 1.00 20.46 106 LEU A O 1
ATOM 773 N N . GLN A 1 101 ? -17.967 -13.216 18.052 1.00 20.40 107 GLN A N 1
ATOM 774 C CA . GLN A 1 101 ? -19.260 -13.843 18.279 1.00 21.02 107 GLN A CA 1
ATOM 775 C C . GLN A 1 101 ? -19.901 -14.162 16.937 1.00 21.45 107 GLN A C 1
ATOM 776 O O . GLN A 1 101 ? -19.461 -13.671 15.896 1.00 21.71 107 GLN A O 1
ATOM 782 N N . GLU A 1 102 ? -20.936 -14.992 16.968 1.00 21.24 108 GLU A N 1
ATOM 783 C CA . GLU A 1 102 ? -21.674 -15.342 15.762 1.00 20.85 108 GLU A CA 1
ATOM 784 C C . GLU A 1 102 ? -22.559 -14.148 15.425 1.00 20.40 108 GLU A C 1
ATOM 785 O O . GLU A 1 102 ? -22.797 -13.282 16.273 1.00 20.65 108 GLU A O 1
ATOM 791 N N . PHE A 1 103 ? -23.046 -14.093 14.191 1.00 19.16 109 PHE A N 1
ATOM 792 C CA . PHE A 1 103 ? -23.967 -13.031 13.826 1.00 18.61 109 PHE A CA 1
ATOM 793 C C . PHE A 1 103 ? -25.244 -13.398 14.569 1.00 19.48 109 PHE A C 1
ATOM 794 O O . PHE A 1 103 ? -25.348 -14.491 15.125 1.00 20.54 109 PHE A O 1
ATOM 802 N N . SER A 1 104 ? -26.208 -12.486 14.574 1.00 19.76 110 SER A N 1
ATOM 803 C CA . SER A 1 104 ? -27.504 -12.713 15.209 1.00 20.06 110 SER A CA 1
ATOM 804 C C . SER A 1 104 ? -28.193 -13.903 14.538 1.00 20.19 110 SER A C 1
ATOM 805 O O . SER A 1 104 ? -27.857 -14.262 13.411 1.00 19.57 110 SER A O 1
ATOM 808 N N . ALA A 1 105 ? -29.153 -14.520 15.223 1.00 19.63 111 ALA A N 1
ATOM 809 C CA . ALA A 1 105 ? -29.879 -15.639 14.632 1.00 19.30 111 ALA A CA 1
ATOM 810 C C . ALA A 1 105 ? -31.064 -15.122 13.811 1.00 19.49 111 ALA A C 1
ATOM 811 O O . ALA A 1 105 ? -31.717 -15.888 13.099 1.00 19.51 111 ALA A O 1
ATOM 813 N N . GLU A 1 106 ? -31.338 -13.822 13.903 1.00 19.36 112 GLU A N 1
ATOM 814 C CA . GLU A 1 106 ? -32.460 -13.242 13.163 1.00 18.76 112 GLU A CA 1
ATOM 815 C C . GLU A 1 106 ? -32.277 -13.303 11.649 1.00 18.89 112 GLU A C 1
ATOM 816 O O . GLU A 1 106 ? -31.164 -13.135 11.132 1.00 18.76 112 GLU A O 1
ATOM 822 N N . GLU A 1 107 ? -33.381 -13.539 10.948 1.00 17.80 113 GLU A N 1
ATOM 823 C CA . GLU A 1 107 ? -33.375 -13.604 9.495 1.00 17.40 113 GLU A CA 1
ATOM 824 C C . GLU A 1 107 ? -33.029 -12.219 8.972 1.00 17.54 113 GLU A C 1
ATOM 825 O O . GLU A 1 107 ? -33.343 -11.214 9.604 1.00 15.88 113 GLU A O 1
ATOM 831 N N . ARG A 1 108 ? -32.375 -12.174 7.819 1.00 18.59 114 ARG A N 1
ATOM 832 C CA . ARG A 1 108 ? -31.975 -10.910 7.229 1.00 19.75 114 ARG A CA 1
ATOM 833 C C . ARG A 1 108 ? -32.959 -10.389 6.203 1.00 20.18 114 ARG A C 1
ATOM 834 O O . ARG A 1 108 ? -33.566 -11.156 5.458 1.00 19.37 114 ARG A O 1
ATOM 842 N N . ASP A 1 109 ? -33.104 -9.071 6.160 1.00 20.72 115 ASP A N 1
ATOM 843 C CA . ASP A 1 109 ? -34.038 -8.454 5.233 1.00 21.25 115 ASP A CA 1
ATOM 844 C C . ASP A 1 109 ? -33.637 -8.641 3.782 1.00 20.25 115 ASP A C 1
ATOM 845 O O . ASP A 1 109 ? -32.458 -8.597 3.436 1.00 20.23 115 ASP A O 1
ATOM 850 N N . PRO A 1 110 ? -34.626 -8.859 2.912 1.00 19.59 116 PRO A N 1
ATOM 851 C CA . PRO A 1 110 ? -34.364 -9.042 1.489 1.00 18.74 116 PRO A CA 1
ATOM 852 C C . PRO A 1 110 ? -34.114 -7.671 0.875 1.00 19.05 116 PRO A C 1
ATOM 853 O O . PRO A 1 110 ? -34.334 -6.635 1.515 1.00 18.59 116 PRO A O 1
ATOM 857 N N . VAL A 1 111 ? -33.645 -7.676 -0.362 1.00 18.54 117 VAL A N 1
ATOM 858 C CA . VAL A 1 111 ? -33.378 -6.443 -1.080 1.00 19.26 117 VAL A CA 1
ATOM 859 C C . VAL A 1 111 ? -33.921 -6.596 -2.488 1.00 19.46 117 VAL A C 1
ATOM 860 O O . VAL A 1 111 ? -33.710 -7.626 -3.125 1.00 18.99 117 VAL A O 1
ATOM 864 N N . LYS A 1 112 ? -34.651 -5.589 -2.956 1.00 20.04 118 LYS A N 1
ATOM 865 C CA . LYS A 1 112 ? -35.165 -5.595 -4.315 1.00 20.50 118 LYS A CA 1
ATOM 866 C C . LYS A 1 112 ? -34.689 -4.277 -4.910 1.00 20.61 118 LYS A C 1
ATOM 867 O O . LYS A 1 112 ? -34.838 -3.222 -4.291 1.00 22.07 118 LYS A O 1
ATOM 873 N N . ILE A 1 113 ? -34.094 -4.342 -6.093 1.00 19.98 119 ILE A N 1
ATOM 874 C CA . ILE A 1 113 ? -33.588 -3.144 -6.745 1.00 18.78 119 ILE A CA 1
ATOM 875 C C . ILE A 1 113 ? -33.735 -3.298 -8.262 1.00 18.35 119 ILE A C 1
ATOM 876 O O . ILE A 1 113 ? -33.817 -4.411 -8.783 1.00 17.99 119 ILE A O 1
ATOM 881 N N . THR A 1 114 ? -33.788 -2.176 -8.969 1.00 17.82 120 THR A N 1
ATOM 882 C CA . THR A 1 114 ? -33.920 -2.200 -10.423 1.00 16.65 120 THR A CA 1
ATOM 883 C C . THR A 1 114 ? -32.633 -2.724 -11.057 1.00 16.10 120 THR A C 1
ATOM 884 O O . THR A 1 114 ? -31.555 -2.220 -10.771 1.00 15.70 120 THR A O 1
ATOM 888 N N . GLU A 1 115 ? -32.743 -3.735 -11.915 1.00 15.94 121 GLU A N 1
ATOM 889 C CA . GLU A 1 115 ? -31.552 -4.273 -12.561 1.00 16.17 121 GLU A CA 1
ATOM 890 C C . GLU A 1 115 ? -30.859 -3.122 -13.281 1.00 15.77 121 GLU A C 1
ATOM 891 O O . GLU A 1 115 ? -31.487 -2.397 -14.045 1.00 16.25 121 GLU A O 1
ATOM 897 N N . GLY A 1 116 ? -29.568 -2.948 -13.021 1.00 16.41 122 GLY A N 1
ATOM 898 C CA . GLY A 1 116 ? -28.830 -1.853 -13.629 1.00 15.67 122 GLY A CA 1
ATOM 899 C C . GLY A 1 116 ? -28.359 -0.893 -12.546 1.00 15.04 122 GLY A C 1
ATOM 900 O O . GLY A 1 116 ? -27.284 -0.302 -12.644 1.00 15.21 122 GLY A O 1
ATOM 901 N N . TRP A 1 117 ? -29.184 -0.718 -11.516 1.00 14.94 123 TRP A N 1
ATOM 902 C CA . TRP A 1 117 ? -28.829 0.138 -10.389 1.00 15.24 123 TRP A CA 1
ATOM 903 C C . TRP A 1 117 ? -27.730 -0.578 -9.615 1.00 15.07 123 TRP A C 1
ATOM 904 O O . TRP A 1 117 ? -27.647 -1.807 -9.641 1.00 14.99 123 TRP A O 1
ATOM 915 N N . GLY A 1 118 ? -26.896 0.181 -8.919 1.00 14.22 124 GLY A N 1
ATOM 916 C CA . GLY A 1 118 ? -25.888 -0.452 -8.090 1.00 14.19 124 GLY A CA 1
ATOM 917 C C . GLY A 1 118 ? -26.584 -0.747 -6.768 1.00 14.39 124 GLY A C 1
ATOM 918 O O . GLY A 1 118 ? -27.691 -0.260 -6.532 1.00 14.49 124 GLY A O 1
ATOM 919 N N . VAL A 1 119 ? -25.972 -1.541 -5.899 1.00 14.12 125 VAL A N 1
ATOM 920 C CA . VAL A 1 119 ? -26.598 -1.818 -4.609 1.00 13.83 125 VAL A CA 1
ATOM 921 C C . VAL A 1 119 ? -25.543 -2.132 -3.562 1.00 13.83 125 VAL A C 1
ATOM 922 O O . VAL A 1 119 ? -24.446 -2.578 -3.888 1.00 12.25 125 VAL A O 1
ATOM 926 N N . MET A 1 120 ? -25.865 -1.873 -2.298 1.00 13.27 126 MET A N 1
ATOM 927 C CA . MET A 1 120 ? -24.935 -2.172 -1.221 1.00 13.54 126 MET A CA 1
ATOM 928 C C . MET A 1 120 ? -25.650 -3.032 -0.185 1.00 13.95 126 MET A C 1
ATOM 929 O O . MET A 1 120 ? -26.768 -2.714 0.226 1.00 14.31 126 MET A O 1
ATOM 934 N N . PHE A 1 121 ? -25.022 -4.134 0.204 1.00 13.61 127 PHE A N 1
ATOM 935 C CA . PHE A 1 121 ? -25.591 -5.003 1.236 1.00 14.51 127 PHE A CA 1
ATOM 936 C C . PHE A 1 121 ? -24.847 -4.656 2.512 1.00 15.25 127 PHE A C 1
ATOM 937 O O . PHE A 1 121 ? -23.627 -4.553 2.508 1.00 15.44 127 PHE A O 1
ATOM 945 N N . THR A 1 122 ? -25.570 -4.486 3.613 1.00 15.66 128 THR A N 1
ATOM 946 C CA . THR A 1 122 ? -24.908 -4.159 4.863 1.00 14.84 128 THR A CA 1
ATOM 947 C C . THR A 1 122 ? -24.548 -5.425 5.627 1.00 14.88 128 THR A C 1
ATOM 948 O O . THR A 1 122 ? -25.383 -6.314 5.811 1.00 15.27 128 THR A O 1
ATOM 952 N N . CYS A 1 123 ? -23.298 -5.509 6.066 1.00 14.58 129 CYS A N 1
ATOM 953 C CA . CYS A 1 123 ? -22.846 -6.670 6.815 1.00 15.46 129 CYS A CA 1
ATOM 954 C C . CYS A 1 123 ? -23.380 -6.682 8.246 1.00 16.13 129 CYS A C 1
ATOM 955 O O . CYS A 1 123 ? -24.040 -7.633 8.647 1.00 16.25 129 CYS A O 1
ATOM 958 N N . SER A 1 124 ? -23.108 -5.620 9.000 1.00 17.23 130 SER A N 1
ATOM 959 C CA . SER A 1 124 ? -23.525 -5.524 10.401 1.00 17.79 130 SER A CA 1
ATOM 960 C C . SER A 1 124 ? -22.851 -6.636 11.189 1.00 18.17 130 SER A C 1
ATOM 961 O O . SER A 1 124 ? -23.514 -7.478 11.805 1.00 18.47 130 SER A O 1
ATOM 964 N N . PRO A 1 125 ? -21.512 -6.649 11.187 1.00 18.08 131 PRO A N 1
ATOM 965 C CA . PRO A 1 125 ? -20.751 -7.675 11.905 1.00 17.80 131 PRO A CA 1
ATOM 966 C C . PRO A 1 125 ? -21.058 -7.720 13.397 1.00 18.32 131 PRO A C 1
ATOM 967 O O . PRO A 1 125 ? -21.356 -6.696 14.019 1.00 18.17 131 PRO A O 1
ATOM 971 N N . PRO A 1 126 ? -20.991 -8.919 13.988 1.00 18.94 132 PRO A N 1
ATOM 972 C CA . PRO A 1 126 ? -21.259 -9.107 15.412 1.00 19.92 132 PRO A CA 1
ATOM 973 C C . PRO A 1 126 ? -20.085 -8.589 16.237 1.00 20.77 132 PRO A C 1
ATOM 974 O O . PRO A 1 126 ? -19.035 -8.242 15.681 1.00 21.08 132 PRO A O 1
ATOM 978 N N . PRO A 1 127 ? -20.246 -8.526 17.571 1.00 21.43 133 PRO A N 1
ATOM 979 C CA . PRO A 1 127 ? -19.186 -8.048 18.467 1.00 20.84 133 PRO A CA 1
ATOM 980 C C . PRO A 1 127 ? -17.913 -8.847 18.254 1.00 19.80 133 PRO A C 1
ATOM 981 O O . PRO A 1 127 ? -17.955 -10.068 18.079 1.00 19.26 133 PRO A O 1
ATOM 985 N N . HIS A 1 128 ? -16.782 -8.155 18.279 1.00 19.98 134 HIS A N 1
ATOM 986 C CA . HIS A 1 128 ? -15.501 -8.797 18.052 1.00 19.68 134 HIS A CA 1
ATOM 987 C C . HIS A 1 128 ? -14.342 -7.878 18.408 1.00 20.01 134 HIS A C 1
ATOM 988 O O . HIS A 1 128 ? -14.510 -6.677 18.620 1.00 20.31 134 HIS A O 1
ATOM 995 N N . TYR A 1 129 ? -13.160 -8.478 18.444 1.00 20.61 135 TYR A N 1
ATOM 996 C CA . TYR A 1 129 ? -11.909 -7.778 18.685 1.00 21.61 135 TYR A CA 1
ATOM 997 C C . TYR A 1 129 ? -10.785 -8.769 18.430 1.00 21.40 135 TYR A C 1
ATOM 998 O O . TYR A 1 129 ? -10.813 -9.887 18.932 1.00 21.43 135 TYR A O 1
ATOM 1007 N N . PRO A 1 130 ? -9.782 -8.379 17.626 1.00 21.99 136 PRO A N 1
ATOM 1008 C CA . PRO A 1 130 ? -9.634 -7.090 16.949 1.00 21.60 136 PRO A CA 1
ATOM 1009 C C . PRO A 1 130 ? -10.357 -7.112 15.598 1.00 21.62 136 PRO A C 1
ATOM 1010 O O . PRO A 1 130 ? -11.119 -8.033 15.314 1.00 21.50 136 PRO A O 1
ATOM 1014 N N . ALA A 1 131 ? -10.096 -6.104 14.770 1.00 21.08 137 ALA A N 1
ATOM 1015 C CA . ALA A 1 131 ? -10.718 -5.984 13.452 1.00 20.42 137 ALA A CA 1
ATOM 1016 C C . ALA A 1 131 ? -10.638 -7.260 12.611 1.00 19.53 137 ALA A C 1
ATOM 1017 O O . ALA A 1 131 ? -9.653 -7.995 12.656 1.00 19.63 137 ALA A O 1
ATOM 1019 N N . LEU A 1 132 ? -11.683 -7.488 11.823 1.00 18.99 138 LEU A N 1
ATOM 1020 C CA . LEU A 1 132 ? -11.814 -8.674 10.977 1.00 18.06 138 LEU A CA 1
ATOM 1021 C C . LEU A 1 132 ? -11.567 -8.423 9.499 1.00 18.38 138 LEU A C 1
ATOM 1022 O O . LEU A 1 132 ? -11.424 -7.283 9.060 1.00 19.06 138 LEU A O 1
ATOM 1027 N N . SER A 1 133 ? -11.507 -9.510 8.734 1.00 18.58 139 SER A N 1
ATOM 1028 C CA . SER A 1 133 ? -11.366 -9.412 7.292 1.00 18.61 139 SER A CA 1
ATOM 1029 C C . SER A 1 133 ? -12.736 -9.910 6.824 1.00 18.06 139 SER A C 1
ATOM 1030 O O . SER A 1 133 ? -13.344 -10.774 7.475 1.00 17.54 139 SER A O 1
ATOM 1033 N N . TYR A 1 134 ? -13.226 -9.368 5.715 1.00 16.77 140 TYR A N 1
ATOM 1034 C CA . TYR A 1 134 ? -14.555 -9.719 5.226 1.00 15.67 140 TYR A CA 1
ATOM 1035 C C . TYR A 1 134 ? -14.663 -10.200 3.791 1.00 15.35 140 TYR A C 1
ATOM 1036 O O . TYR A 1 134 ? -13.926 -9.752 2.903 1.00 13.92 140 TYR A O 1
ATOM 1045 N N . ARG A 1 135 ? -15.627 -11.092 3.582 1.00 14.83 141 ARG A N 1
ATOM 1046 C CA . ARG A 1 135 ? -15.950 -11.649 2.276 1.00 15.66 141 ARG A CA 1
ATOM 1047 C C . ARG A 1 135 ? -17.457 -11.900 2.283 1.00 15.77 141 ARG A C 1
ATOM 1048 O O . ARG A 1 135 ? -18.091 -11.840 3.337 1.00 15.32 141 ARG A O 1
ATOM 1056 N N . TRP A 1 136 ? -18.036 -12.169 1.118 1.00 15.39 142 TRP A N 1
ATOM 1057 C CA . TRP A 1 136 ? -19.462 -12.483 1.057 1.00 15.38 142 TRP A CA 1
ATOM 1058 C C . TRP A 1 136 ? -19.675 -13.806 0.344 1.00 14.56 142 TRP A C 1
ATOM 1059 O O . TRP A 1 136 ? -18.883 -14.201 -0.512 1.00 14.84 142 TRP A O 1
ATOM 1070 N N . LEU A 1 137 ? -20.735 -14.503 0.738 1.00 14.81 143 LEU A N 1
ATOM 1071 C CA . LEU A 1 137 ? -21.075 -15.795 0.153 1.00 14.88 143 LEU A CA 1
ATOM 1072 C C . LEU A 1 137 ? -22.351 -15.670 -0.662 1.00 15.54 143 LEU A C 1
ATOM 1073 O O . LEU A 1 137 ? -23.279 -14.962 -0.268 1.00 15.81 143 LEU A O 1
ATOM 1078 N N . LEU A 1 138 ? -22.397 -16.360 -1.797 1.00 16.03 144 LEU A N 1
ATOM 1079 C CA . LEU A 1 138 ? -23.587 -16.353 -2.631 1.00 16.34 144 LEU A CA 1
ATOM 1080 C C . LEU A 1 138 ? -24.254 -17.722 -2.506 1.00 17.06 144 LEU A C 1
ATOM 1081 O O . LEU A 1 138 ? -23.680 -18.737 -2.896 1.00 17.98 144 LEU A O 1
ATOM 1086 N N . ASN A 1 139 ? -25.452 -17.725 -1.934 1.00 17.42 145 ASN A N 1
ATOM 1087 C CA . ASN A 1 139 ? -26.266 -18.915 -1.730 1.00 17.39 145 ASN A CA 1
ATOM 1088 C C . ASN A 1 139 ? -25.773 -19.896 -0.671 1.00 18.24 145 ASN A C 1
ATOM 1089 O O . ASN A 1 139 ? -26.551 -20.320 0.190 1.00 18.70 145 ASN A O 1
ATOM 1094 N N . GLU A 1 140 ? -24.497 -20.267 -0.723 1.00 19.16 146 GLU A N 1
ATOM 1095 C CA . GLU A 1 140 ? -23.964 -21.204 0.260 1.00 19.82 146 GLU A CA 1
ATOM 1096 C C . GLU A 1 140 ? -22.450 -21.145 0.422 1.00 19.79 146 GLU A C 1
ATOM 1097 O O . GLU A 1 140 ? -21.730 -20.668 -0.451 1.00 19.05 146 GLU A O 1
ATOM 1103 N N . PHE A 1 141 ? -21.978 -21.629 1.564 1.00 19.49 147 PHE A N 1
ATOM 1104 C CA . PHE A 1 141 ? -20.554 -21.699 1.831 1.00 20.03 147 PHE A CA 1
ATOM 1105 C C . PHE A 1 141 ? -20.104 -22.877 0.964 1.00 20.38 147 PHE A C 1
ATOM 1106 O O . PHE A 1 141 ? -20.839 -23.856 0.832 1.00 21.63 147 PHE A O 1
ATOM 1114 N N . PRO A 1 142 ? -18.913 -22.801 0.347 1.00 20.06 148 PRO A N 1
ATOM 1115 C CA . PRO A 1 142 ? -17.920 -21.728 0.371 1.00 19.21 148 PRO A CA 1
ATOM 1116 C C . PRO A 1 142 ? -17.912 -20.978 -0.959 1.00 18.93 148 PRO A C 1
ATOM 1117 O O . PRO A 1 142 ? -16.851 -20.771 -1.545 1.00 19.76 148 PRO A O 1
ATOM 1121 N N . ASN A 1 143 ? -19.087 -20.582 -1.439 1.00 18.95 149 ASN A N 1
ATOM 1122 C CA . ASN A 1 143 ? -19.175 -19.869 -2.708 1.00 19.14 149 ASN A CA 1
ATOM 1123 C C . ASN A 1 143 ? -18.956 -18.374 -2.504 1.00 19.09 149 ASN A C 1
ATOM 1124 O O . ASN A 1 143 ? -19.897 -17.580 -2.544 1.00 18.96 149 ASN A O 1
ATOM 1129 N N . PHE A 1 144 ? -17.701 -18.004 -2.277 1.00 19.50 150 PHE A N 1
ATOM 1130 C CA . PHE A 1 144 ? -17.337 -16.610 -2.056 1.00 19.45 150 PHE A CA 1
ATOM 1131 C C . PHE A 1 144 ? -17.487 -15.794 -3.332 1.00 19.46 150 PHE A C 1
ATOM 1132 O O . PHE A 1 144 ? -17.285 -16.299 -4.443 1.00 19.28 150 PHE A O 1
ATOM 1140 N N . ILE A 1 145 ? -17.858 -14.531 -3.166 1.00 18.90 151 ILE A N 1
ATOM 1141 C CA . ILE A 1 145 ? -18.026 -13.623 -4.294 1.00 18.64 151 ILE A CA 1
ATOM 1142 C C . ILE A 1 145 ? -16.655 -13.025 -4.593 1.00 19.36 151 ILE A C 1
ATOM 1143 O O . ILE A 1 145 ? -16.046 -12.372 -3.747 1.00 19.10 151 ILE A O 1
ATOM 1148 N N . PRO A 1 146 ? -16.152 -13.232 -5.815 1.00 19.82 152 PRO A N 1
ATOM 1149 C CA . PRO A 1 146 ? -14.838 -12.709 -6.182 1.00 20.88 152 PRO A CA 1
ATOM 1150 C C . PRO A 1 146 ? -14.764 -11.199 -6.362 1.00 21.59 152 PRO A C 1
ATOM 1151 O O . PRO A 1 146 ? -15.758 -10.556 -6.687 1.00 22.45 152 PRO A O 1
ATOM 1155 N N . ALA A 1 147 ? -13.581 -10.641 -6.126 1.00 22.19 153 ALA A N 1
ATOM 1156 C CA . ALA A 1 147 ? -13.350 -9.210 -6.314 1.00 22.31 153 ALA A CA 1
ATOM 1157 C C . ALA A 1 147 ? -13.089 -9.073 -7.811 1.00 23.03 153 ALA A C 1
ATOM 1158 O O . ALA A 1 147 ? -11.938 -9.096 -8.261 1.00 23.72 153 ALA A O 1
ATOM 1160 N N . ASP A 1 148 ? -14.161 -8.929 -8.582 1.00 22.94 154 ASP A N 1
ATOM 1161 C CA . ASP A 1 148 ? -14.047 -8.850 -10.035 1.00 23.13 154 ASP A CA 1
ATOM 1162 C C . ASP A 1 148 ? -14.242 -7.472 -10.654 1.00 22.85 154 ASP A C 1
ATOM 1163 O O . ASP A 1 148 ? -14.516 -7.372 -11.848 1.00 23.64 154 ASP A O 1
ATOM 1168 N N . GLY A 1 149 ? -14.114 -6.415 -9.858 1.00 21.93 155 GLY A N 1
ATOM 1169 C CA . GLY A 1 149 ? -14.291 -5.078 -10.403 1.00 20.74 155 GLY A CA 1
ATOM 1170 C C . GLY A 1 149 ? -15.726 -4.575 -10.346 1.00 19.69 155 GLY A C 1
ATOM 1171 O O . GLY A 1 149 ? -15.953 -3.367 -10.304 1.00 18.79 155 GLY A O 1
ATOM 1172 N N . ARG A 1 150 ? -16.692 -5.496 -10.349 1.00 18.30 156 ARG A N 1
ATOM 1173 C CA . ARG A 1 150 ? -18.108 -5.123 -10.295 1.00 16.71 156 ARG A CA 1
ATOM 1174 C C . ARG A 1 150 ? -18.669 -5.375 -8.901 1.00 16.34 156 ARG A C 1
ATOM 1175 O O . ARG A 1 150 ? -19.672 -4.780 -8.514 1.00 16.43 156 ARG A O 1
ATOM 1183 N N . ARG A 1 151 ? -18.010 -6.265 -8.158 1.00 16.14 157 ARG A N 1
ATOM 1184 C CA . ARG A 1 151 ? -18.423 -6.625 -6.804 1.00 16.46 157 ARG A CA 1
ATOM 1185 C C . ARG A 1 151 ? -17.239 -6.399 -5.873 1.00 15.82 157 ARG A C 1
ATOM 1186 O O . ARG A 1 151 ? -16.151 -6.941 -6.074 1.00 16.52 157 ARG A O 1
ATOM 1194 N N . PHE A 1 152 ? -17.469 -5.586 -4.854 1.00 14.34 158 PHE A N 1
ATOM 1195 C CA . PHE A 1 152 ? -16.424 -5.186 -3.922 1.00 13.81 158 PHE A CA 1
ATOM 1196 C C . PHE A 1 152 ? -16.866 -5.289 -2.469 1.00 13.29 158 PHE A C 1
ATOM 1197 O O . PHE A 1 152 ? -17.984 -4.906 -2.130 1.00 13.58 158 PHE A O 1
ATOM 1205 N N . VAL A 1 153 ? -15.991 -5.805 -1.613 1.00 13.57 159 VAL A N 1
ATOM 1206 C CA . VAL A 1 153 ? -16.312 -5.914 -0.189 1.00 13.36 159 VAL A CA 1
ATOM 1207 C C . VAL A 1 153 ? -15.399 -4.975 0.604 1.00 13.85 159 VAL A C 1
ATOM 1208 O O . VAL A 1 153 ? -14.171 -5.114 0.578 1.00 14.46 159 VAL A O 1
ATOM 1212 N N . SER A 1 154 ? -15.998 -4.011 1.297 1.00 14.08 160 SER A N 1
ATOM 1213 C CA . SER A 1 154 ? -15.237 -3.060 2.108 1.00 14.22 160 SER A CA 1
ATOM 1214 C C . SER A 1 154 ? -14.637 -3.794 3.292 1.00 14.75 160 SER A C 1
ATOM 1215 O O . SER A 1 154 ? -15.325 -4.573 3.946 1.00 15.01 160 SER A O 1
ATOM 1218 N N . GLN A 1 155 ? -13.360 -3.553 3.568 1.00 15.41 161 GLN A N 1
ATOM 1219 C CA . GLN A 1 155 ? -12.726 -4.205 4.700 1.00 16.78 161 GLN A CA 1
ATOM 1220 C C . GLN A 1 155 ? -12.882 -3.363 5.958 1.00 18.26 161 GLN A C 1
ATOM 1221 O O . GLN A 1 155 ? -12.441 -3.751 7.030 1.00 20.26 161 GLN A O 1
ATOM 1227 N N . THR A 1 156 ? -13.518 -2.206 5.827 1.00 19.07 162 THR A N 1
ATOM 1228 C CA . THR A 1 156 ? -13.745 -1.350 6.980 1.00 19.75 162 THR A CA 1
ATOM 1229 C C . THR A 1 156 ? -15.104 -1.679 7.595 1.00 18.73 162 THR A C 1
ATOM 1230 O O . THR A 1 156 ? -15.216 -1.891 8.799 1.00 19.44 162 THR A O 1
ATOM 1234 N N . THR A 1 157 ? -16.130 -1.752 6.756 1.00 18.13 163 THR A N 1
ATOM 1235 C CA . THR A 1 157 ? -17.485 -2.030 7.228 1.00 16.78 163 THR A CA 1
ATOM 1236 C C . THR A 1 157 ? -17.947 -3.462 6.990 1.00 16.47 163 THR A C 1
ATOM 1237 O O . THR A 1 157 ? -18.861 -3.954 7.667 1.00 16.60 163 THR A O 1
ATOM 1241 N N . GLY A 1 158 ? -17.313 -4.117 6.024 1.00 15.48 164 GLY A N 1
ATOM 1242 C CA . GLY A 1 158 ? 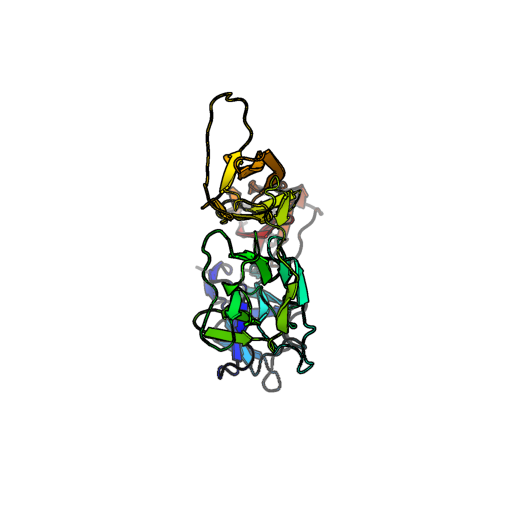-17.694 -5.464 5.653 1.00 14.28 164 GLY A CA 1
ATOM 1243 C C . GLY A 1 158 ? -18.820 -5.436 4.632 1.00 14.29 164 GLY A C 1
ATOM 1244 O O . GLY A 1 158 ? -19.269 -6.484 4.170 1.00 14.38 164 GLY A O 1
ATOM 1245 N N . ASN A 1 159 ? -19.265 -4.242 4.246 1.00 13.95 165 ASN A N 1
ATOM 1246 C CA . ASN A 1 159 ? -20.374 -4.142 3.291 1.00 13.80 165 ASN A CA 1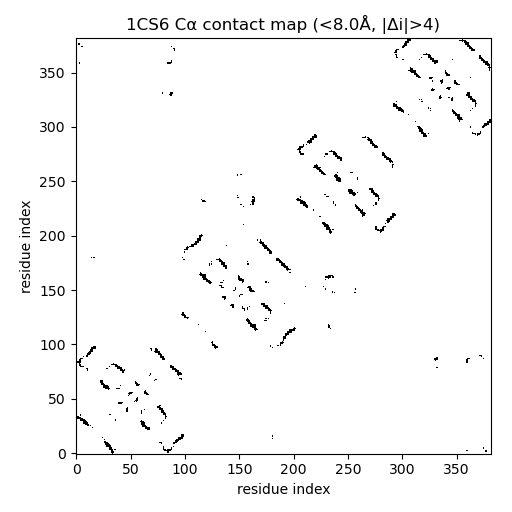
ATOM 1247 C C . ASN A 1 159 ? -20.022 -4.578 1.874 1.00 13.60 165 ASN A C 1
ATOM 1248 O O . ASN A 1 159 ? -18.898 -4.369 1.406 1.00 13.97 165 ASN A O 1
ATOM 1253 N N . LEU A 1 160 ? -20.990 -5.203 1.209 1.00 12.29 166 LEU A N 1
ATOM 1254 C CA . LEU A 1 160 ? -20.826 -5.647 -0.171 1.00 12.08 166 LEU A CA 1
ATOM 1255 C C . LEU A 1 160 ? -21.466 -4.647 -1.136 1.00 12.62 166 LEU A C 1
ATOM 1256 O O . LEU A 1 160 ? -22.645 -4.289 -1.006 1.00 12.78 166 LEU A O 1
ATOM 1261 N N . TYR A 1 161 ? -20.681 -4.227 -2.122 1.00 11.86 167 TYR A N 1
ATOM 1262 C CA . TYR A 1 161 ? -21.116 -3.285 -3.135 1.00 11.69 167 TYR A CA 1
ATOM 1263 C C . TYR A 1 161 ? -21.112 -3.929 -4.514 1.00 11.73 167 TYR A C 1
ATOM 1264 O O . TYR A 1 161 ? -20.149 -4.588 -4.878 1.00 13.02 167 TYR A O 1
ATOM 1273 N N . ILE A 1 162 ? -22.179 -3.724 -5.271 1.00 12.25 168 ILE A N 1
ATOM 1274 C CA . ILE A 1 162 ? -22.274 -4.224 -6.640 1.00 12.18 168 ILE A CA 1
ATOM 1275 C C . ILE A 1 162 ? -22.440 -2.952 -7.460 1.00 12.14 168 ILE A C 1
ATOM 1276 O O . ILE A 1 162 ? -23.408 -2.207 -7.287 1.00 12.44 168 ILE A O 1
ATOM 1281 N N . ALA A 1 163 ? -21.484 -2.691 -8.343 1.00 12.12 169 ALA A N 1
ATOM 1282 C CA . ALA A 1 163 ? -21.497 -1.466 -9.131 1.00 11.94 169 ALA A CA 1
ATOM 1283 C C . ALA A 1 163 ? -22.671 -1.287 -10.086 1.00 13.21 169 ALA A C 1
ATOM 1284 O O . ALA A 1 163 ? -23.097 -0.161 -10.351 1.00 13.81 169 ALA A O 1
ATOM 1286 N N . LYS A 1 164 ? -23.167 -2.402 -10.605 1.00 14.09 170 LYS A N 1
ATOM 1287 C CA . LYS A 1 164 ? -24.258 -2.440 -11.563 1.00 14.91 170 LYS A CA 1
ATOM 1288 C C . LYS A 1 164 ? -24.858 -3.834 -11.430 1.00 14.89 170 LYS A C 1
ATOM 1289 O O . LYS A 1 164 ? -24.208 -4.818 -11.762 1.00 15.19 170 LYS A O 1
ATOM 1295 N N . THR A 1 165 ? -26.084 -3.929 -10.924 1.00 14.94 171 THR A N 1
ATOM 1296 C CA . THR A 1 165 ? -26.697 -5.235 -10.757 1.00 14.77 171 THR A CA 1
ATOM 1297 C C . THR A 1 165 ? -27.062 -5.824 -12.109 1.00 15.28 171 THR A C 1
ATOM 1298 O O . THR A 1 165 ? -27.444 -5.095 -13.023 1.00 14.16 171 THR A O 1
ATOM 1302 N N . GLU A 1 166 ? -26.925 -7.143 -12.226 1.00 15.56 172 GLU A N 1
ATOM 1303 C CA . GLU A 1 166 ? -27.239 -7.851 -13.471 1.00 16.40 172 GLU A CA 1
ATOM 1304 C C . GLU A 1 166 ? -28.017 -9.110 -13.095 1.00 16.65 172 GLU A C 1
ATOM 1305 O O . GLU A 1 166 ? -27.966 -9.549 -11.949 1.00 17.12 172 GLU A O 1
ATOM 1311 N N . ALA A 1 167 ? -28.732 -9.696 -14.049 1.00 17.98 173 ALA A N 1
ATOM 1312 C CA . ALA A 1 167 ? -29.534 -10.888 -13.767 1.00 18.55 173 ALA A CA 1
ATOM 1313 C C . ALA A 1 167 ? -28.798 -12.002 -13.026 1.00 18.72 173 ALA A C 1
ATOM 1314 O O . ALA A 1 167 ? -29.400 -12.714 -12.229 1.00 19.60 173 ALA A O 1
ATOM 1316 N N . SER A 1 168 ? -27.500 -12.152 -13.270 1.00 19.02 174 SER A N 1
ATOM 1317 C CA . SER A 1 168 ? -26.727 -13.202 -12.606 1.00 18.82 174 SER A CA 1
ATOM 1318 C C . SER A 1 168 ? -26.591 -12.982 -11.100 1.00 18.37 174 SER A C 1
ATOM 1319 O O . SER A 1 168 ? -26.166 -13.876 -10.369 1.00 18.79 174 SER A O 1
ATOM 1322 N N . ASP A 1 169 ? -26.950 -11.791 -10.635 1.00 16.84 175 ASP A N 1
ATOM 1323 C CA . ASP A 1 169 ? -26.848 -11.486 -9.213 1.00 15.93 175 ASP A CA 1
ATOM 1324 C C . ASP A 1 169 ? -28.003 -12.060 -8.393 1.00 15.96 175 ASP A C 1
ATOM 1325 O O . ASP A 1 169 ? -27.928 -12.114 -7.165 1.00 15.96 175 ASP A O 1
ATOM 1330 N N . LEU A 1 170 ? -29.063 -12.501 -9.061 1.00 16.01 176 LEU A N 1
ATOM 1331 C CA . LEU A 1 170 ? -30.203 -13.063 -8.341 1.00 16.41 176 LEU A CA 1
ATOM 1332 C C . LEU A 1 170 ? -29.702 -14.186 -7.455 1.00 16.00 176 LEU A C 1
ATOM 1333 O O . LEU A 1 170 ? -29.003 -15.086 -7.916 1.00 16.53 176 LEU A O 1
ATOM 1338 N N . GLY A 1 171 ? -30.055 -14.126 -6.179 1.00 15.24 177 GLY A N 1
ATOM 1339 C CA . GLY A 1 171 ? -29.602 -15.146 -5.252 1.00 14.27 177 GLY A CA 1
ATOM 1340 C C . GLY A 1 171 ? -29.645 -14.635 -3.835 1.00 13.84 177 GLY A C 1
ATOM 1341 O O . GLY A 1 171 ? -30.218 -13.576 -3.571 1.00 15.28 177 GLY A O 1
ATOM 1342 N N . ASN A 1 172 ? -29.034 -15.378 -2.921 1.00 13.77 178 ASN A N 1
ATOM 1343 C CA . ASN A 1 172 ? -29.031 -15.002 -1.520 1.00 13.90 178 ASN A CA 1
ATOM 1344 C C . ASN A 1 172 ? -27.620 -14.660 -1.084 1.00 13.27 178 ASN A C 1
ATOM 1345 O O . ASN A 1 172 ? -26.653 -15.302 -1.508 1.00 13.19 178 ASN A O 1
ATOM 1350 N N . TYR A 1 173 ? -27.514 -13.654 -0.221 1.00 12.91 179 TYR A N 1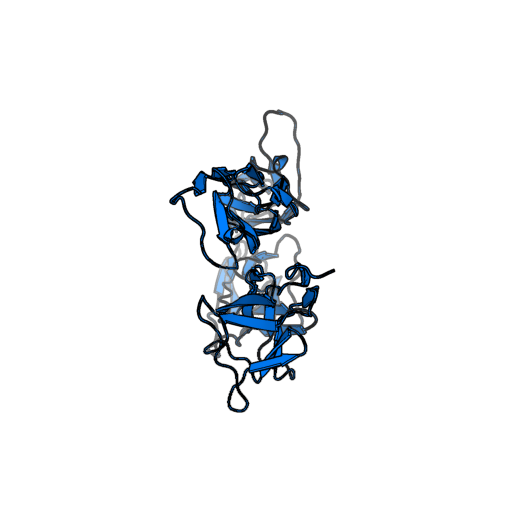
ATOM 1351 C CA . TYR A 1 173 ? -26.221 -13.131 0.219 1.00 13.00 179 TYR A CA 1
ATOM 1352 C C . TYR A 1 173 ? -25.909 -13.162 1.709 1.00 12.62 179 TYR A C 1
ATOM 1353 O O . TYR A 1 173 ? -26.727 -12.742 2.533 1.00 12.81 179 TYR A O 1
ATOM 1362 N N . SER A 1 174 ? -24.704 -13.618 2.046 1.00 11.88 180 SER A N 1
ATOM 1363 C CA . SER A 1 174 ? -24.271 -13.709 3.436 1.00 11.68 180 SER A CA 1
ATOM 1364 C C . SER A 1 174 ? -22.909 -13.067 3.677 1.00 12.37 180 SER A C 1
ATOM 1365 O O . SER A 1 174 ? -22.005 -13.185 2.843 1.00 11.87 180 SER A O 1
ATOM 1368 N N . CYS A 1 175 ? -22.775 -12.378 4.812 1.00 12.63 181 CYS A N 1
ATOM 1369 C CA . CYS A 1 175 ? -21.508 -11.750 5.178 1.00 13.19 181 CYS A CA 1
ATOM 1370 C C . CYS A 1 175 ? -20.655 -12.771 5.933 1.00 12.86 181 CYS A C 1
ATOM 1371 O O . CYS A 1 175 ? -21.095 -13.345 6.931 1.00 12.36 181 CYS A O 1
ATOM 1374 N N . PHE A 1 176 ? -19.433 -12.984 5.444 1.00 13.43 182 PHE A N 1
ATOM 1375 C CA . PHE A 1 176 ? -18.476 -13.942 6.008 1.00 13.87 182 PHE A CA 1
ATOM 1376 C C . PHE A 1 176 ? -17.364 -13.139 6.687 1.00 14.27 182 PHE A C 1
ATOM 1377 O O . PHE A 1 176 ? -16.667 -12.360 6.029 1.00 15.55 182 PHE A O 1
ATOM 1385 N N . ALA A 1 177 ? -17.197 -13.320 7.993 1.00 14.36 183 ALA A N 1
ATOM 1386 C CA . ALA A 1 177 ? -16.192 -12.566 8.745 1.00 15.27 183 ALA A CA 1
ATOM 1387 C C . ALA A 1 177 ? -15.133 -13.449 9.390 1.00 15.93 183 ALA A C 1
ATOM 1388 O O . ALA A 1 177 ? -15.450 -14.461 10.008 1.00 15.32 183 ALA A O 1
ATOM 1390 N N . THR A 1 178 ? -13.874 -13.027 9.280 1.00 16.56 184 THR A N 1
ATOM 1391 C CA . THR A 1 178 ? -12.764 -13.806 9.803 1.00 16.08 184 THR A CA 1
ATOM 1392 C C . THR A 1 178 ? -11.834 -13.087 10.775 1.00 16.98 184 THR A C 1
ATOM 1393 O O . THR A 1 178 ? -11.405 -11.961 10.530 1.00 16.07 184 THR A O 1
ATOM 1397 N N . SER A 1 179 ? -11.520 -13.773 11.871 1.00 18.15 185 SER A N 1
ATOM 1398 C CA . SER A 1 179 ? -10.609 -13.265 12.882 1.00 19.17 185 SER A CA 1
ATOM 1399 C C . SER A 1 179 ? -9.351 -14.120 12.794 1.00 19.45 185 SER A C 1
ATOM 1400 O O . SER A 1 179 ? -9.422 -15.349 12.795 1.00 20.02 185 SER A O 1
ATOM 1403 N N . HIS A 1 180 ? -8.202 -13.464 12.694 1.00 20.07 186 HIS A N 1
ATOM 1404 C CA . HIS A 1 180 ? -6.931 -14.164 12.606 1.00 19.24 186 HIS A CA 1
ATOM 1405 C C . HIS A 1 180 ? -6.012 -13.601 13.682 1.00 20.10 186 HIS A C 1
ATOM 1406 O O . HIS A 1 180 ? -5.671 -12.416 13.663 1.00 20.20 186 HIS A O 1
ATOM 1413 N N . ILE A 1 181 ? -5.633 -14.456 14.628 1.00 20.89 187 ILE A N 1
ATOM 1414 C CA . ILE A 1 181 ? -4.759 -14.072 15.734 1.00 22.69 187 ILE A CA 1
ATOM 1415 C C . ILE A 1 181 ? -3.676 -15.134 15.850 1.00 23.46 187 ILE A C 1
ATOM 1416 O O . ILE A 1 181 ? -3.970 -16.312 16.053 1.00 23.32 187 ILE A O 1
ATOM 1421 N N . ASP A 1 182 ? -2.423 -14.706 15.718 1.00 24.89 188 ASP A N 1
ATOM 1422 C CA . ASP A 1 182 ? -1.289 -15.622 15.754 1.00 26.74 188 ASP A CA 1
ATOM 1423 C C . ASP A 1 182 ? -1.497 -16.645 14.643 1.00 26.69 188 ASP A C 1
ATOM 1424 O O . ASP A 1 182 ? -1.583 -16.273 13.474 1.00 26.36 188 ASP A O 1
ATOM 1429 N N . PHE A 1 183 ? -1.586 -17.925 14.994 1.00 26.84 189 PHE A N 1
ATOM 1430 C CA . PHE A 1 183 ? -1.803 -18.952 13.981 1.00 27.09 189 PHE A CA 1
ATOM 1431 C C . PHE A 1 183 ? -3.258 -19.409 13.950 1.00 27.34 189 PHE A C 1
ATOM 1432 O O . PHE A 1 183 ? -3.628 -20.245 13.132 1.00 27.50 189 PHE A O 1
ATOM 1440 N N . ILE A 1 184 ? -4.081 -18.836 14.821 1.00 27.68 190 ILE A N 1
ATOM 1441 C CA . ILE A 1 184 ? -5.486 -19.224 14.921 1.00 28.46 190 ILE A CA 1
ATOM 1442 C C . ILE A 1 184 ? -6.454 -18.376 14.095 1.00 27.39 190 ILE A C 1
ATOM 1443 O O . ILE A 1 184 ? -6.454 -17.157 14.186 1.00 27.03 190 ILE A O 1
ATOM 1448 N N . THR A 1 185 ? -7.285 -19.040 13.299 1.00 26.87 191 THR A N 1
ATOM 1449 C CA . THR A 1 185 ? -8.268 -18.353 12.474 1.00 26.87 191 THR A CA 1
ATOM 1450 C C . THR A 1 185 ? -9.671 -18.854 12.798 1.00 26.10 191 THR A C 1
ATOM 1451 O O . THR A 1 185 ? -9.897 -20.060 12.937 1.00 26.61 191 THR A O 1
ATOM 1455 N N . LYS A 1 186 ? -10.604 -17.919 12.939 1.00 25.00 192 LYS A N 1
ATOM 1456 C CA . LYS A 1 186 ? -11.997 -18.253 13.222 1.00 24.12 192 LYS A CA 1
ATOM 1457 C C . LYS A 1 186 ? -12.894 -17.410 12.324 1.00 22.53 192 LYS A C 1
ATOM 1458 O O . LYS A 1 186 ? -12.743 -16.191 12.264 1.00 22.36 192 LYS A O 1
ATOM 1464 N N . SER A 1 187 ? -13.816 -18.062 11.623 1.00 20.79 193 SER A N 1
ATOM 1465 C CA . SER A 1 187 ? -14.738 -17.354 10.740 1.00 19.56 193 SER A CA 1
ATOM 1466 C C . SER A 1 187 ? -16.178 -17.653 11.118 1.00 19.70 193 SER A C 1
ATOM 1467 O O . SER A 1 187 ? -16.482 -18.742 11.594 1.00 20.50 193 SER A O 1
ATOM 1470 N N . VAL A 1 188 ? -17.051 -16.672 10.909 1.00 18.74 194 VAL A N 1
ATOM 1471 C CA . VAL A 1 188 ? -18.479 -16.823 11.156 1.00 18.10 194 VAL A CA 1
ATOM 1472 C C . VAL A 1 188 ? -19.192 -16.132 9.996 1.00 18.36 194 VAL A C 1
ATOM 1473 O O . VAL A 1 188 ? -18.660 -15.184 9.413 1.00 18.80 194 VAL A O 1
ATOM 1477 N N . PHE A 1 189 ? -20.365 -16.624 9.614 1.00 18.09 195 PHE A N 1
ATOM 1478 C CA . PHE A 1 189 ? -21.103 -15.959 8.554 1.00 17.80 195 PHE A CA 1
ATOM 1479 C C . PHE A 1 189 ? -22.565 -15.782 8.913 1.00 17.43 195 PHE A C 1
ATOM 1480 O O . PHE A 1 189 ? -23.118 -16.517 9.731 1.00 17.27 195 PHE A O 1
ATOM 1488 N N . SER A 1 190 ? -23.175 -14.770 8.318 1.00 15.60 196 SER A N 1
ATOM 1489 C CA . SER A 1 190 ? -24.567 -14.443 8.601 1.00 15.79 196 SER A CA 1
ATOM 1490 C C . SER A 1 190 ? -25.564 -15.293 7.827 1.00 15.32 196 SER A C 1
ATOM 1491 O O . SER A 1 190 ? -25.199 -16.059 6.927 1.00 15.15 196 SER A O 1
ATOM 1494 N N . LYS A 1 191 ? -26.832 -15.177 8.199 1.00 15.24 197 LYS A N 1
ATOM 1495 C CA . LYS A 1 191 ? -27.858 -15.872 7.449 1.00 15.36 197 LYS A CA 1
ATOM 1496 C C . LYS A 1 191 ? -27.887 -15.114 6.130 1.00 15.67 197 LYS A C 1
ATOM 1497 O O . LYS A 1 191 ? -27.308 -14.024 6.025 1.00 13.96 197 LYS A O 1
ATOM 1503 N N . PHE A 1 192 ? -28.547 -15.689 5.131 1.00 16.34 198 PHE A N 1
ATOM 1504 C CA . PHE A 1 192 ? -28.599 -15.103 3.794 1.00 17.00 198 PHE A CA 1
ATOM 1505 C C . PHE A 1 192 ? -29.805 -14.226 3.493 1.00 18.22 198 PHE A C 1
ATOM 1506 O O . PHE A 1 192 ? -30.936 -14.564 3.846 1.00 18.07 198 PHE A O 1
ATOM 1514 N N . SER A 1 193 ? -29.555 -13.109 2.816 1.00 18.47 199 SER A N 1
ATOM 1515 C CA . SER A 1 193 ? -30.626 -12.196 2.427 1.00 18.91 199 SER A CA 1
ATOM 1516 C C . SER A 1 193 ? -30.855 -12.332 0.924 1.00 18.28 199 SER A C 1
ATOM 1517 O O . SER A 1 193 ? -29.902 -12.374 0.138 1.00 18.07 199 SER A O 1
ATOM 1520 N N . GLN A 1 194 ? -32.116 -12.374 0.518 1.00 17.93 200 GLN A N 1
ATOM 1521 C CA . GLN A 1 194 ? -32.433 -12.544 -0.891 1.00 18.77 200 GLN A CA 1
ATOM 1522 C C . GLN A 1 194 ? -32.444 -11.274 -1.721 1.00 18.26 200 GLN A C 1
ATOM 1523 O O . GLN A 1 194 ? -33.069 -10.289 -1.343 1.00 18.73 200 GLN A O 1
ATOM 1529 N N . LEU A 1 195 ? -31.740 -11.303 -2.852 1.00 17.43 201 LEU A N 1
ATOM 1530 C CA . LEU A 1 195 ? -31.729 -10.174 -3.775 1.00 15.98 201 LEU A CA 1
ATOM 1531 C C . LEU A 1 195 ? -32.646 -10.516 -4.949 1.00 16.68 201 LEU A C 1
ATOM 1532 O O . LEU A 1 195 ? -32.469 -11.550 -5.604 1.00 16.96 201 LEU A O 1
ATOM 1537 N N . SER A 1 196 ? -33.630 -9.657 -5.200 1.00 16.89 202 SER A N 1
ATOM 1538 C CA . SER A 1 196 ? -34.541 -9.817 -6.329 1.00 17.79 202 SER A CA 1
ATOM 1539 C C . SER A 1 196 ? -34.357 -8.532 -7.147 1.00 17.49 202 SER A C 1
ATOM 1540 O O . SER A 1 196 ? -33.905 -7.513 -6.610 1.00 16.25 202 SER A O 1
ATOM 1543 N N . LEU A 1 197 ? -34.687 -8.581 -8.436 1.00 17.48 203 LEU A N 1
ATOM 1544 C CA . LEU A 1 197 ? -34.501 -7.424 -9.304 1.00 18.39 203 LEU A CA 1
ATOM 1545 C C . LEU A 1 197 ? -35.751 -7.033 -10.066 1.00 19.57 203 LEU A C 1
ATOM 1546 O O . LEU A 1 197 ? -36.453 -7.889 -10.610 1.00 21.24 203 LEU A O 1
ATOM 1551 N N . ALA A 1 198 ? -36.013 -5.732 -10.110 1.00 19.95 204 ALA A N 1
ATOM 1552 C CA . ALA A 1 198 ? -37.164 -5.199 -10.827 1.00 19.77 204 ALA A CA 1
ATOM 1553 C C . ALA A 1 198 ? -36.756 -5.038 -12.279 1.00 20.45 204 ALA A C 1
ATOM 1554 O O . ALA A 1 198 ? -35.569 -5.150 -12.614 1.00 20.06 204 ALA A O 1
ATOM 1556 N N . ALA A 1 199 ? -37.738 -4.762 -13.130 1.00 21.23 205 ALA A N 1
ATOM 1557 C CA . ALA A 1 199 ? -37.500 -4.584 -14.553 1.00 21.14 205 ALA A CA 1
ATOM 1558 C C . ALA A 1 199 ? -36.267 -3.715 -14.756 1.00 21.24 205 ALA A C 1
ATOM 1559 O O . ALA A 1 199 ? -36.127 -2.658 -14.144 1.00 21.12 205 ALA A O 1
ATOM 1561 N N . GLU A 1 200 ? -35.384 -4.183 -15.626 1.00 21.03 206 GLU A N 1
ATOM 1562 C CA . GLU A 1 200 ? -34.125 -3.520 -15.937 1.00 21.61 206 GLU A CA 1
ATOM 1563 C C . GLU A 1 200 ? -34.169 -2.088 -16.464 1.00 21.27 206 GLU A C 1
ATOM 1564 O O . GLU A 1 200 ? -35.095 -1.697 -17.173 1.00 21.55 206 GLU A O 1
ATOM 1570 N N . ASP A 1 201 ? -33.156 -1.313 -16.084 1.00 20.14 207 ASP A N 1
ATOM 1571 C CA . ASP A 1 201 ? -32.977 0.051 -16.581 1.00 19.86 207 ASP A CA 1
ATOM 1572 C C . ASP A 1 201 ? -31.700 -0.139 -17.398 1.00 19.50 207 ASP A C 1
ATOM 1573 O O . ASP A 1 201 ? -30.633 -0.337 -16.831 1.00 19.35 207 ASP A O 1
ATOM 1578 N N . ALA A 1 202 ? -31.806 -0.103 -18.720 1.00 19.16 208 ALA A N 1
ATOM 1579 C CA . ALA A 1 202 ? -30.636 -0.322 -19.565 1.00 18.78 208 ALA A CA 1
ATOM 1580 C C . ALA A 1 202 ? -29.847 0.941 -19.894 1.00 19.01 208 ALA A C 1
ATOM 1581 O O . ALA A 1 202 ? -28.825 0.879 -20.574 1.00 19.98 208 ALA A O 1
ATOM 1583 N N . ARG A 1 203 ? -30.314 2.083 -19.404 1.00 18.35 209 ARG A N 1
ATOM 1584 C CA . ARG A 1 203 ? -29.641 3.348 -19.669 1.00 17.44 209 ARG A CA 1
ATOM 1585 C C . ARG A 1 203 ? -28.309 3.439 -18.931 1.00 17.17 209 ARG A C 1
ATOM 1586 O O . ARG A 1 203 ? -28.197 3.031 -17.776 1.00 17.76 209 ARG A O 1
ATOM 1594 N N . GLN A 1 204 ? -27.287 3.958 -19.604 1.00 16.92 210 GLN A N 1
ATOM 1595 C CA . GLN A 1 204 ? -25.981 4.107 -18.968 1.00 16.48 210 GLN A CA 1
ATOM 1596 C C . GLN A 1 204 ? -26.006 5.353 -18.079 1.00 16.20 210 GLN A C 1
ATOM 1597 O O . GLN A 1 204 ? -26.827 6.247 -18.281 1.00 16.62 210 GLN A O 1
ATOM 1603 N N . TYR A 1 205 ? -25.135 5.398 -17.075 1.00 16.02 211 TYR A N 1
ATOM 1604 C CA . TYR A 1 205 ? -25.067 6.550 -16.184 1.00 15.14 211 TYR A CA 1
ATOM 1605 C C . TYR A 1 205 ? -23.664 6.712 -15.625 1.00 15.59 211 TYR A C 1
ATOM 1606 O O . TYR A 1 205 ? -22.942 5.730 -15.432 1.00 15.60 211 TYR A O 1
ATOM 1615 N N . ALA A 1 206 ? -23.284 7.964 -15.381 1.00 15.21 212 ALA A N 1
ATOM 1616 C CA . ALA A 1 206 ? -21.960 8.297 -14.877 1.00 14.67 212 ALA A CA 1
ATOM 1617 C C . ALA A 1 206 ? -21.692 7.692 -13.502 1.00 14.96 212 ALA A C 1
ATOM 1618 O O . ALA A 1 206 ? -22.607 7.451 -12.718 1.00 15.02 212 ALA A O 1
ATOM 1620 N N . PRO A 1 207 ? -20.418 7.451 -13.188 1.00 15.01 213 PRO A N 1
ATOM 1621 C CA . PRO A 1 207 ? -20.112 6.864 -11.881 1.00 14.43 213 PRO A CA 1
ATOM 1622 C C . PRO A 1 207 ? -20.349 7.749 -10.666 1.00 14.49 213 PRO A C 1
ATOM 1623 O O . PRO A 1 207 ? -20.318 8.977 -10.751 1.00 14.01 213 PRO A O 1
ATOM 1627 N N . SER A 1 208 ? -20.630 7.091 -9.542 1.00 13.68 214 SER A N 1
ATOM 1628 C CA . SER A 1 208 ? -20.822 7.773 -8.265 1.00 13.95 214 SER A CA 1
ATOM 1629 C C . SER A 1 208 ? -20.114 6.940 -7.213 1.00 13.49 214 SER A C 1
ATOM 1630 O O . SER A 1 208 ? -20.484 5.787 -6.961 1.00 13.81 214 SER A O 1
ATOM 1633 N N . ILE A 1 209 ? -19.082 7.522 -6.616 1.00 13.03 215 ILE A N 1
ATOM 1634 C CA . ILE A 1 209 ? -18.307 6.846 -5.593 1.00 13.03 215 ILE A CA 1
ATOM 1635 C C . ILE A 1 209 ? -19.172 6.677 -4.352 1.00 14.08 215 ILE A C 1
ATOM 1636 O O . ILE A 1 209 ? -19.699 7.660 -3.807 1.00 14.64 215 ILE A O 1
ATOM 1641 N N . LYS A 1 210 ? -19.333 5.428 -3.914 1.00 14.13 216 LYS A N 1
ATOM 1642 C CA . LYS A 1 210 ? -20.147 5.132 -2.741 1.00 14.51 216 LYS A CA 1
ATOM 1643 C C . LYS A 1 210 ? -19.286 4.741 -1.544 1.00 15.63 216 LYS A C 1
ATOM 1644 O O . LYS A 1 210 ? -19.514 5.215 -0.434 1.00 16.70 216 LYS A O 1
ATOM 1650 N N . ALA A 1 211 ? -18.299 3.877 -1.764 1.00 15.77 217 ALA A N 1
ATOM 1651 C CA . ALA A 1 211 ? -17.395 3.474 -0.697 1.00 15.73 217 ALA A CA 1
ATOM 1652 C C . ALA A 1 211 ? -16.211 4.434 -0.762 1.00 17.55 217 ALA A C 1
ATOM 1653 O O . ALA A 1 211 ? -15.567 4.553 -1.802 1.00 17.40 217 ALA A O 1
ATOM 1655 N N . LYS A 1 212 ? -15.923 5.118 0.341 1.00 18.97 218 LYS A N 1
ATOM 1656 C CA . LYS A 1 212 ? -14.816 6.072 0.366 1.00 20.52 218 LYS A CA 1
ATOM 1657 C C . LYS A 1 212 ? -13.862 5.818 1.523 1.00 19.47 218 LYS A C 1
ATOM 1658 O O . LYS A 1 212 ? -14.008 4.844 2.262 1.00 19.66 218 LYS A O 1
ATOM 1664 N N . PHE A 1 213 ? -12.866 6.687 1.661 1.00 19.34 219 PHE A N 1
ATOM 1665 C CA . PHE A 1 213 ? -11.908 6.559 2.744 1.00 18.72 219 PHE A CA 1
ATOM 1666 C C . PHE A 1 213 ? -12.016 7.813 3.602 1.00 18.95 219 PHE A C 1
ATOM 1667 O O . PHE A 1 213 ? -12.618 8.807 3.187 1.00 19.85 219 PHE A O 1
ATOM 1675 N N . PRO A 1 214 ? -11.447 7.781 4.815 1.00 19.37 220 PRO A N 1
ATOM 1676 C CA . PRO A 1 214 ? -11.508 8.930 5.725 1.00 19.46 220 PRO A CA 1
ATOM 1677 C C . PRO A 1 214 ? -10.989 10.244 5.169 1.00 19.46 220 PRO A C 1
ATOM 1678 O O . PRO A 1 214 ? -10.101 10.269 4.317 1.00 19.08 220 PRO A O 1
ATOM 1682 N N . ALA A 1 215 ? -11.548 11.345 5.665 1.00 19.88 221 ALA A N 1
ATOM 1683 C CA . ALA A 1 215 ? -11.096 12.661 5.242 1.00 19.83 221 ALA A CA 1
ATOM 1684 C C . ALA A 1 215 ? -9.646 12.779 5.700 1.00 19.85 221 ALA A C 1
ATOM 1685 O O . ALA A 1 215 ? -8.815 13.383 5.026 1.00 20.68 221 ALA A O 1
ATOM 1687 N N . ASP A 1 216 ? -9.350 12.186 6.852 1.00 20.68 222 ASP A N 1
ATOM 1688 C CA . ASP A 1 216 ? -8.006 12.212 7.421 1.00 21.39 222 ASP A CA 1
ATOM 1689 C C . ASP A 1 216 ? -7.603 10.866 8.001 1.00 21.55 222 ASP A C 1
ATOM 1690 O O . ASP A 1 216 ? -8.271 10.334 8.892 1.00 22.08 222 ASP A O 1
ATOM 1695 N N . THR A 1 217 ? -6.508 10.315 7.493 1.00 20.56 223 THR A N 1
ATOM 1696 C CA . THR A 1 217 ? -6.000 9.049 7.987 1.00 21.23 223 THR A CA 1
ATOM 1697 C C . THR A 1 217 ? -4.633 9.302 8.617 1.00 22.79 223 THR A C 1
ATOM 1698 O O . THR A 1 217 ? -3.744 9.891 7.990 1.00 23.21 223 THR A O 1
ATOM 1702 N N . TYR A 1 218 ? -4.477 8.885 9.867 1.00 23.14 224 TYR A N 1
ATOM 1703 C CA . TYR A 1 218 ? -3.206 9.040 10.554 1.00 23.59 224 TYR A CA 1
ATOM 1704 C C . TYR A 1 218 ? -2.516 7.688 10.589 1.00 23.77 224 TYR A C 1
ATOM 1705 O O . TYR A 1 218 ? -3.114 6.687 10.984 1.00 24.87 224 TYR A O 1
ATOM 1714 N N . ALA A 1 219 ? -1.262 7.655 10.152 1.00 22.88 225 ALA A N 1
ATOM 1715 C CA . ALA A 1 219 ? -0.499 6.420 10.148 1.00 21.89 225 ALA A CA 1
ATOM 1716 C C . ALA A 1 219 ? 0.881 6.678 10.731 1.00 21.09 225 ALA A C 1
ATOM 1717 O O . ALA A 1 219 ? 1.356 7.809 10.726 1.00 21.56 225 ALA A O 1
ATOM 1719 N N . LEU A 1 220 ? 1.524 5.630 11.226 1.00 20.77 226 LEU A N 1
ATOM 1720 C CA . LEU A 1 220 ? 2.855 5.769 11.803 1.00 21.12 226 LEU A CA 1
ATOM 1721 C C . LEU A 1 220 ? 3.918 5.290 10.812 1.00 21.44 226 LEU A C 1
ATOM 1722 O O . LEU A 1 220 ? 3.667 4.381 10.008 1.00 21.35 226 LEU A O 1
ATOM 1727 N N . THR A 1 221 ? 5.100 5.905 10.855 1.00 21.45 227 THR A N 1
ATOM 1728 C CA . THR A 1 221 ? 6.182 5.512 9.952 1.00 22.91 227 THR A CA 1
ATOM 1729 C C . THR A 1 221 ? 6.470 4.020 10.065 1.00 23.62 227 THR A C 1
ATOM 1730 O O . THR A 1 221 ? 6.532 3.476 11.171 1.00 24.24 227 THR A O 1
ATOM 1734 N N . GLY A 1 222 ? 6.631 3.370 8.914 1.00 23.84 228 GLY A N 1
ATOM 1735 C CA . GLY A 1 222 ? 6.912 1.946 8.872 1.00 24.57 228 GLY A CA 1
ATOM 1736 C C . GLY A 1 222 ? 5.660 1.091 8.734 1.00 25.18 228 GLY A C 1
ATOM 1737 O O . GLY A 1 222 ? 5.728 -0.088 8.386 1.00 25.74 228 GLY A O 1
ATOM 1738 N N . GLN A 1 223 ? 4.514 1.702 8.999 1.00 25.19 229 GLN A N 1
ATOM 1739 C CA . GLN A 1 223 ? 3.222 1.033 8.933 1.00 25.64 229 GLN A CA 1
ATOM 1740 C C . GLN A 1 223 ? 2.738 0.913 7.488 1.00 25.22 229 GLN A C 1
ATOM 1741 O O . GLN A 1 223 ? 3.242 1.592 6.598 1.00 25.08 229 GLN A O 1
ATOM 1747 N N . MET A 1 224 ? 1.765 0.037 7.260 1.00 24.87 230 MET A N 1
ATOM 1748 C CA . MET A 1 224 ? 1.194 -0.133 5.928 1.00 23.76 230 MET A CA 1
ATOM 1749 C C . MET A 1 224 ? -0.176 0.537 5.941 1.00 22.12 230 MET A C 1
ATOM 1750 O O . MET A 1 224 ? -0.914 0.408 6.915 1.00 22.88 230 MET A O 1
ATOM 1755 N N . VAL A 1 225 ? -0.517 1.240 4.867 1.00 19.62 231 VAL A N 1
ATOM 1756 C CA . VAL A 1 225 ? -1.805 1.927 4.777 1.00 19.15 231 VAL A CA 1
ATOM 1757 C C . VAL A 1 225 ? -2.614 1.482 3.565 1.00 18.30 231 VAL A C 1
ATOM 1758 O O . VAL A 1 225 ? -2.081 1.374 2.464 1.00 17.74 231 VAL A O 1
ATOM 1762 N N . THR A 1 226 ? -3.901 1.223 3.775 1.00 17.61 232 THR A N 1
ATOM 1763 C CA . THR A 1 226 ? -4.779 0.826 2.688 1.00 17.24 232 THR A CA 1
ATOM 1764 C C . THR A 1 226 ? -6.000 1.741 2.656 1.00 17.08 232 THR A C 1
ATOM 1765 O O . THR A 1 226 ? -6.653 1.953 3.683 1.00 17.62 232 THR A O 1
ATOM 1769 N N . LEU A 1 227 ? -6.287 2.302 1.482 1.00 16.44 233 LEU A N 1
ATOM 1770 C CA . LEU A 1 227 ? -7.436 3.187 1.299 1.00 15.53 233 LEU A CA 1
ATOM 1771 C C . LEU A 1 227 ? -8.392 2.519 0.304 1.00 16.12 233 LEU A C 1
ATOM 1772 O O . LEU A 1 227 ? -7.943 1.824 -0.610 1.00 15.94 233 LEU A O 1
ATOM 1777 N N . GLU A 1 228 ? -9.699 2.722 0.479 1.00 16.01 234 GLU A N 1
ATOM 1778 C CA . GLU A 1 228 ? -10.679 2.107 -0.417 1.00 17.14 234 GLU A CA 1
ATOM 1779 C C . GLU A 1 228 ? -11.521 3.118 -1.176 1.00 17.62 234 GLU A C 1
ATOM 1780 O O . GLU A 1 228 ? -11.779 4.225 -0.700 1.00 16.50 234 GLU A O 1
ATOM 1786 N N . CYS A 1 229 ? -11.983 2.697 -2.347 1.00 17.37 235 CYS A N 1
ATOM 1787 C CA . CYS A 1 229 ? -12.827 3.530 -3.180 1.00 16.76 235 CYS A CA 1
ATOM 1788 C C . CYS A 1 229 ? -13.598 2.667 -4.158 1.00 15.89 235 CYS A C 1
ATOM 1789 O O . CYS A 1 229 ? -13.005 1.906 -4.928 1.00 16.30 235 CYS A O 1
ATOM 1792 N N . PHE A 1 230 ? -14.919 2.774 -4.131 1.00 14.51 236 PHE A N 1
ATOM 1793 C CA . PHE A 1 230 ? -15.729 1.981 -5.043 1.00 13.32 236 PHE A CA 1
ATOM 1794 C C . PHE A 1 230 ? -16.980 2.741 -5.447 1.00 13.38 236 PHE A C 1
ATOM 1795 O O . PHE A 1 230 ? -17.642 3.373 -4.611 1.00 13.12 236 PHE A O 1
ATOM 1803 N N . ALA A 1 231 ? -17.308 2.657 -6.733 1.00 13.04 237 ALA A N 1
ATOM 1804 C CA . ALA A 1 231 ? -18.439 3.378 -7.280 1.00 12.94 237 ALA A CA 1
ATOM 1805 C C . ALA A 1 231 ? -19.486 2.544 -7.997 1.00 13.71 237 ALA A C 1
ATOM 1806 O O . ALA A 1 231 ? -19.209 1.439 -8.458 1.00 13.91 237 ALA A O 1
ATOM 1808 N N . PHE A 1 232 ? -20.686 3.113 -8.105 1.00 13.19 238 PHE A N 1
ATOM 1809 C CA . PHE A 1 232 ? -21.784 2.503 -8.847 1.00 13.31 238 PHE A CA 1
ATOM 1810 C C . PHE A 1 232 ? -21.651 3.185 -10.207 1.00 13.99 238 PHE A C 1
ATOM 1811 O O . PHE A 1 232 ? -21.146 4.299 -10.282 1.00 14.33 238 PHE A O 1
ATOM 1819 N N . GLY A 1 233 ? -22.122 2.540 -11.267 1.00 14.17 239 GLY A N 1
ATOM 1820 C CA . GLY A 1 233 ? -22.030 3.146 -12.585 1.00 14.48 239 GLY A CA 1
ATOM 1821 C C . GLY A 1 233 ? -22.293 2.130 -13.676 1.00 14.51 239 GLY A C 1
ATOM 1822 O O . GLY A 1 233 ? -22.071 0.938 -13.484 1.00 15.54 239 GLY A O 1
ATOM 1823 N N . ASN A 1 234 ? -22.777 2.600 -14.817 1.00 14.54 240 ASN A N 1
ATOM 1824 C CA . ASN A 1 234 ? -23.067 1.723 -15.948 1.00 15.24 240 ASN A CA 1
ATOM 1825 C C . ASN A 1 234 ? -22.569 2.454 -17.183 1.00 15.06 240 ASN A C 1
ATOM 1826 O O . ASN A 1 234 ? -23.135 3.469 -17.561 1.00 16.02 240 ASN A O 1
ATOM 1831 N N . PRO A 1 235 ? -21.531 1.926 -17.849 1.00 15.57 241 PRO A N 1
ATOM 1832 C CA . PRO A 1 235 ? -20.809 0.693 -17.522 1.00 15.44 241 PRO A CA 1
ATOM 1833 C C . PRO A 1 235 ? -20.083 0.726 -16.184 1.00 15.75 241 PRO A C 1
ATOM 1834 O O . PRO A 1 235 ? -19.897 1.789 -15.583 1.00 15.94 241 PRO A O 1
ATOM 1838 N N . VAL A 1 236 ? -19.684 -0.454 -15.722 1.00 15.63 242 VAL A N 1
ATOM 1839 C CA . VAL A 1 236 ? -18.953 -0.578 -14.470 1.00 15.84 242 VAL A CA 1
ATOM 1840 C C . VAL A 1 236 ? -17.768 0.372 -14.534 1.00 16.69 242 VAL A C 1
ATOM 1841 O O . VAL A 1 236 ? -16.969 0.329 -15.476 1.00 16.84 242 VAL A O 1
ATOM 1845 N N . PRO A 1 237 ? -17.640 1.257 -13.542 1.00 17.39 243 PRO A N 1
ATOM 1846 C CA . PRO A 1 237 ? -16.501 2.167 -13.615 1.00 17.65 243 PRO A CA 1
ATOM 1847 C C . PRO A 1 237 ? -15.136 1.573 -13.320 1.00 18.37 243 PRO A C 1
ATOM 1848 O O . PRO A 1 237 ? -15.005 0.501 -12.719 1.00 17.93 243 PRO A O 1
ATOM 1852 N N . GLN A 1 238 ? -14.114 2.284 -13.778 1.00 18.23 244 GLN A N 1
ATOM 1853 C CA . GLN A 1 238 ? -12.742 1.892 -13.530 1.00 19.48 244 GLN A CA 1
ATOM 1854 C C . GLN A 1 238 ? -12.210 2.888 -12.492 1.00 18.03 244 GLN A C 1
ATOM 1855 O O . GLN A 1 238 ? -12.509 4.078 -12.552 1.00 18.08 244 GLN A O 1
ATOM 1861 N N . ILE A 1 239 ? -11.452 2.392 -11.527 1.00 17.64 245 ILE A N 1
ATOM 1862 C CA . ILE A 1 239 ? -10.905 3.235 -10.468 1.00 16.61 245 ILE A CA 1
ATOM 1863 C C . ILE A 1 239 ? -9.414 3.480 -10.673 1.00 17.38 245 ILE A C 1
ATOM 1864 O O . ILE A 1 239 ? -8.681 2.573 -11.075 1.00 17.77 245 ILE A O 1
ATOM 1869 N N . LYS A 1 240 ? -8.981 4.708 -10.401 1.00 16.88 246 LYS A N 1
ATOM 1870 C CA . LYS A 1 240 ? -7.572 5.092 -10.505 1.00 17.79 246 LYS A CA 1
ATOM 1871 C C . LYS A 1 240 ? -7.249 5.983 -9.315 1.00 16.83 246 LYS A C 1
ATOM 1872 O O . LYS A 1 240 ? -8.103 6.747 -8.858 1.00 16.78 246 LYS A O 1
ATOM 1878 N N . TRP A 1 241 ? -6.018 5.879 -8.820 1.00 15.39 247 TRP A N 1
ATOM 1879 C CA . TRP A 1 241 ? -5.569 6.667 -7.677 1.00 14.21 247 TRP A CA 1
ATOM 1880 C C . TRP A 1 241 ? -4.325 7.480 -8.004 1.00 15.45 247 TRP A C 1
ATOM 1881 O O . TRP A 1 241 ? -3.490 7.055 -8.799 1.00 14.71 247 TRP A O 1
ATOM 1892 N N . ARG A 1 242 ? -4.190 8.625 -7.344 1.00 16.42 248 ARG A N 1
ATOM 1893 C CA . ARG A 1 242 ? -3.027 9.478 -7.520 1.00 17.89 248 ARG A CA 1
ATOM 1894 C C . ARG A 1 242 ? -2.867 10.324 -6.264 1.00 18.47 248 ARG A C 1
ATOM 1895 O O . ARG A 1 242 ? -3.817 10.501 -5.500 1.00 17.50 248 ARG A O 1
ATOM 1903 N N . LYS A 1 243 ? -1.650 10.801 -6.031 1.00 19.08 249 LYS A N 1
ATOM 1904 C CA . LYS A 1 243 ? -1.376 11.676 -4.902 1.00 20.24 249 LYS A CA 1
ATOM 1905 C C . LYS A 1 243 ? -1.235 13.061 -5.506 1.00 21.63 249 LYS A C 1
ATOM 1906 O O . LYS A 1 243 ? -0.567 13.226 -6.523 1.00 21.58 249 LYS A O 1
ATOM 1912 N N . LEU A 1 244 ? -1.869 14.059 -4.906 1.00 24.01 250 LEU A N 1
ATOM 1913 C CA . LEU A 1 244 ? -1.745 15.403 -5.444 1.00 26.76 250 LEU A CA 1
ATOM 1914 C C . LEU A 1 244 ? -0.346 15.931 -5.151 1.00 29.10 250 LEU A C 1
ATOM 1915 O O . LEU A 1 244 ? 0.202 15.705 -4.071 1.00 30.14 250 LEU A O 1
ATOM 1920 N N . ASP A 1 245 ? 0.240 16.613 -6.125 1.00 32.72 251 ASP A N 1
ATOM 1921 C CA . ASP A 1 245 ? 1.569 17.185 -5.958 1.00 36.41 251 ASP A CA 1
ATOM 1922 C C . ASP A 1 245 ? 1.740 18.360 -6.909 1.00 37.95 251 ASP A C 1
ATOM 1923 O O . ASP A 1 245 ? 0.868 18.630 -7.731 1.00 37.17 251 ASP A O 1
ATOM 1928 N N . GLY A 1 246 ? 2.862 19.060 -6.788 1.00 40.54 252 GLY A N 1
ATOM 1929 C CA . GLY A 1 246 ? 3.112 20.193 -7.658 1.00 43.80 252 GLY A CA 1
ATOM 1930 C C . GLY A 1 246 ? 3.237 19.763 -9.107 1.00 46.03 252 GLY A C 1
ATOM 1931 O O . GLY A 1 246 ? 2.757 20.448 -10.009 1.00 45.64 252 GLY A O 1
ATOM 1932 N N . SER A 1 247 ? 3.884 18.620 -9.323 1.00 48.68 253 SER A N 1
ATOM 1933 C CA . SER A 1 247 ? 4.084 18.078 -10.662 1.00 50.85 253 SER A CA 1
ATOM 1934 C C . SER A 1 247 ? 2.775 18.074 -11.440 1.00 51.39 253 SER A C 1
ATOM 1935 O O . SER A 1 247 ? 1.741 17.633 -10.936 1.00 52.29 253 SER A O 1
ATOM 1938 N N . GLN A 1 248 ? 2.826 18.569 -12.671 1.00 51.20 254 GLN A N 1
ATOM 1939 C CA . GLN A 1 248 ? 1.643 18.628 -13.514 1.00 50.84 254 GLN A CA 1
ATOM 1940 C C . GLN A 1 248 ? 1.616 17.506 -14.544 1.00 49.38 254 GLN A C 1
ATOM 1941 O O . GLN A 1 248 ? 1.007 17.641 -15.605 1.00 49.05 254 GLN A O 1
ATOM 1947 N N . THR A 1 249 ? 2.278 16.398 -14.230 1.00 47.54 255 THR A N 1
ATOM 1948 C CA . THR A 1 249 ? 2.302 15.261 -15.140 1.00 45.59 255 THR A CA 1
ATOM 1949 C C . THR A 1 249 ? 1.444 14.142 -14.554 1.00 43.93 255 THR A C 1
ATOM 1950 O O . THR A 1 249 ? 1.343 13.996 -13.333 1.00 42.85 255 THR A O 1
ATOM 1954 N N . SER A 1 250 ? 0.824 13.362 -15.430 1.00 41.90 256 SER A N 1
ATOM 1955 C CA . SER A 1 250 ? -0.030 12.259 -15.011 1.00 39.75 256 SER A CA 1
ATOM 1956 C C . SER A 1 250 ? 0.767 11.172 -14.298 1.00 37.38 256 SER A C 1
ATOM 1957 O O . SER A 1 250 ? 1.703 10.607 -14.864 1.00 37.32 256 SER A O 1
ATOM 1960 N N . LYS A 1 251 ? 0.390 10.891 -13.054 1.00 34.16 257 LYS A N 1
ATOM 1961 C CA . LYS A 1 251 ? 1.040 9.867 -12.236 1.00 31.60 257 LYS A CA 1
ATOM 1962 C C . LYS A 1 251 ? -0.053 9.074 -11.518 1.00 29.80 257 LYS A C 1
ATOM 1963 O O . LYS A 1 251 ? -0.858 9.653 -10.794 1.00 30.47 257 LYS A O 1
ATOM 1969 N N . TRP A 1 252 ? -0.089 7.762 -11.718 1.00 26.90 258 TRP A N 1
ATOM 1970 C CA . TRP A 1 252 ? -1.096 6.932 -11.065 1.00 24.11 258 TRP A CA 1
ATOM 1971 C C . TRP A 1 252 ? -0.420 5.938 -10.124 1.00 21.84 258 TRP A C 1
ATOM 1972 O O . TRP A 1 252 ? 0.677 5.467 -10.401 1.00 20.35 258 TRP A O 1
ATOM 1983 N N . LEU A 1 253 ? -1.085 5.624 -9.018 1.00 18.88 259 LEU A N 1
ATOM 1984 C CA . LEU A 1 253 ? -0.539 4.704 -8.027 1.00 17.87 259 LEU A CA 1
ATOM 1985 C C . LEU A 1 253 ? -1.241 3.349 -7.992 1.00 17.77 259 LEU A C 1
ATOM 1986 O O . LEU A 1 253 ? -0.679 2.364 -7.514 1.00 19.41 259 LEU A O 1
ATOM 1991 N N . SER A 1 254 ? -2.466 3.307 -8.497 1.00 16.57 260 SER A N 1
ATOM 1992 C CA . SER A 1 254 ? -3.258 2.080 -8.486 1.00 15.85 260 SER A CA 1
ATOM 1993 C C . SER A 1 254 ? -4.399 2.183 -9.476 1.00 15.55 260 SER A C 1
ATOM 1994 O O . SER A 1 254 ? -4.888 3.276 -9.749 1.00 15.61 260 SER A O 1
ATOM 1997 N N . SER A 1 255 ? -4.819 1.042 -10.013 1.00 16.27 261 SER A N 1
ATOM 1998 C CA . SER A 1 255 ? -5.918 1.002 -10.965 1.00 16.60 261 SER A CA 1
ATOM 1999 C C . SER A 1 255 ? -6.991 0.070 -10.419 1.00 17.35 261 SER A C 1
ATOM 2000 O O . SER A 1 255 ? -7.763 -0.520 -11.175 1.00 17.96 261 SER A O 1
ATOM 2003 N N . GLU A 1 256 ? -7.028 -0.044 -9.093 1.00 17.83 262 GLU A N 1
ATOM 2004 C CA . GLU A 1 256 ? -7.984 -0.905 -8.397 1.00 17.96 262 GLU A CA 1
ATOM 2005 C C . GLU A 1 256 ? -8.709 -0.149 -7.282 1.00 16.89 262 GLU A C 1
ATOM 2006 O O . GLU A 1 256 ? -8.290 0.938 -6.891 1.00 16.37 262 GLU A O 1
ATOM 2012 N N . PRO A 1 257 ? -9.799 -0.732 -6.747 1.00 15.85 263 PRO A N 1
ATOM 2013 C CA . PRO A 1 257 ? -10.553 -0.089 -5.666 1.00 16.10 263 PRO A CA 1
ATOM 2014 C C . PRO A 1 257 ? -9.674 0.167 -4.436 1.00 16.38 263 PRO A C 1
ATOM 2015 O O . PRO A 1 257 ? -9.949 1.068 -3.654 1.00 16.56 263 PRO A O 1
ATOM 2019 N N . LEU A 1 258 ? -8.620 -0.630 -4.264 1.00 16.73 264 LEU A N 1
ATOM 2020 C CA . LEU A 1 258 ? -7.728 -0.432 -3.132 1.00 16.64 264 LEU A CA 1
ATOM 2021 C C . LEU A 1 258 ? -6.402 0.195 -3.532 1.00 16.61 264 LEU A C 1
ATOM 2022 O O . LEU A 1 258 ? -5.868 -0.077 -4.612 1.00 15.94 264 LEU A O 1
ATOM 2027 N N . LEU A 1 259 ? -5.895 1.046 -2.648 1.00 16.01 265 LEU A N 1
ATOM 2028 C CA . LEU A 1 259 ? -4.600 1.688 -2.818 1.00 16.09 265 LEU A CA 1
ATOM 2029 C C . LEU A 1 259 ? -3.819 1.239 -1.591 1.00 16.12 265 LEU A C 1
ATOM 2030 O O . LEU A 1 259 ? -4.249 1.466 -0.461 1.00 16.01 265 LEU A O 1
ATOM 2035 N N . HIS A 1 260 ? -2.682 0.590 -1.812 1.00 16.80 266 HIS A N 1
ATOM 2036 C CA . HIS A 1 260 ? -1.848 0.127 -0.708 1.00 17.23 266 HIS A CA 1
ATOM 2037 C C . HIS A 1 260 ? -0.525 0.883 -0.716 1.00 17.80 266 HIS A C 1
ATOM 2038 O O . HIS A 1 260 ? 0.085 1.051 -1.770 1.00 17.82 266 HIS A O 1
ATOM 2045 N N . ILE A 1 261 ? -0.095 1.351 0.451 1.00 18.90 267 ILE A N 1
ATOM 2046 C CA . ILE A 1 261 ? 1.195 2.032 0.563 1.00 20.77 267 ILE A CA 1
ATOM 2047 C C . ILE A 1 261 ? 1.991 1.284 1.631 1.00 21.80 267 ILE A C 1
ATOM 2048 O O . ILE A 1 261 ? 1.640 1.301 2.811 1.00 21.47 267 ILE A O 1
ATOM 2053 N N . GLN A 1 262 ? 3.054 0.612 1.204 1.00 22.67 268 GLN A N 1
ATOM 2054 C CA . GLN A 1 262 ? 3.900 -0.151 2.113 1.00 24.31 268 GLN A CA 1
ATOM 2055 C C . GLN A 1 262 ? 4.905 0.731 2.841 1.00 24.59 268 GLN A C 1
ATOM 2056 O O . GLN A 1 262 ? 5.329 1.766 2.321 1.00 25.60 268 GLN A O 1
ATOM 2062 N N . ASN A 1 263 ? 5.277 0.308 4.046 1.00 24.59 269 ASN A N 1
ATOM 2063 C CA . ASN A 1 263 ? 6.284 0.995 4.850 1.00 24.36 269 ASN A CA 1
ATOM 2064 C C . ASN A 1 263 ? 6.255 2.513 4.637 1.00 23.85 269 ASN A C 1
ATOM 2065 O O . ASN A 1 263 ? 7.194 3.101 4.094 1.00 23.29 269 ASN A O 1
ATOM 2070 N N . VAL A 1 264 ? 5.176 3.152 5.073 1.00 22.82 270 VAL A N 1
ATOM 2071 C CA . VAL A 1 264 ? 5.054 4.586 4.876 1.00 22.76 270 VAL A CA 1
ATOM 2072 C C . VAL A 1 264 ? 6.089 5.385 5.653 1.00 23.16 270 VAL A C 1
ATOM 2073 O O . VAL A 1 264 ? 6.592 4.950 6.688 1.00 23.07 270 VAL A O 1
ATOM 2077 N N . ASP A 1 265 ? 6.414 6.556 5.122 1.00 23.79 271 ASP A N 1
ATOM 2078 C CA . ASP A 1 265 ? 7.348 7.449 5.781 1.00 23.82 271 ASP A CA 1
ATOM 2079 C C . ASP A 1 265 ? 6.763 8.844 5.652 1.00 22.90 271 ASP A C 1
ATOM 2080 O O . ASP A 1 265 ? 5.687 9.024 5.085 1.00 22.83 271 ASP A O 1
ATOM 2085 N N . PHE A 1 266 ? 7.470 9.837 6.165 1.00 22.65 272 PHE A N 1
ATOM 2086 C CA . PHE A 1 266 ? 6.967 11.195 6.119 1.00 23.17 272 PHE A CA 1
ATOM 2087 C C . PHE A 1 266 ? 6.632 11.701 4.724 1.00 22.88 272 PHE A C 1
ATOM 2088 O O . PHE A 1 266 ? 5.676 12.455 4.557 1.00 23.12 272 PHE A O 1
ATOM 2096 N N . GLU A 1 267 ? 7.392 11.276 3.718 1.00 22.93 273 GLU A N 1
ATOM 2097 C CA . GLU A 1 267 ? 7.132 11.736 2.359 1.00 23.54 273 GLU A CA 1
ATOM 2098 C C . GLU A 1 267 ? 5.785 11.282 1.809 1.00 23.14 273 GLU A C 1
ATOM 2099 O O . GLU A 1 267 ? 5.281 11.860 0.845 1.00 23.35 273 GLU A O 1
ATOM 2105 N N . ASP A 1 268 ? 5.195 10.257 2.417 1.00 22.02 274 ASP A N 1
ATOM 2106 C CA . ASP A 1 268 ? 3.904 9.760 1.945 1.00 20.88 274 ASP A CA 1
ATOM 2107 C C . ASP A 1 268 ? 2.731 10.617 2.421 1.00 20.32 274 ASP A C 1
ATOM 2108 O O . ASP A 1 268 ? 1.604 10.435 1.973 1.00 20.59 274 ASP A O 1
ATOM 2113 N N . GLU A 1 269 ? 2.990 11.552 3.327 1.00 20.79 275 GLU A N 1
ATOM 2114 C CA . GLU A 1 269 ? 1.917 12.421 3.805 1.00 21.32 275 GLU A CA 1
ATOM 2115 C C . GLU A 1 269 ? 1.453 13.285 2.638 1.00 20.28 275 GLU A C 1
ATOM 2116 O O . GLU A 1 269 ? 2.258 13.708 1.811 1.00 19.71 275 GLU A O 1
ATOM 2122 N N . GLY A 1 270 ? 0.151 13.524 2.566 1.00 19.41 276 GLY A N 1
ATOM 2123 C CA . GLY A 1 270 ? -0.390 14.329 1.487 1.00 18.62 276 GLY A CA 1
ATOM 2124 C C . GLY A 1 270 ? -1.849 14.030 1.206 1.00 17.95 276 GLY A C 1
ATOM 2125 O O . GLY A 1 270 ? -2.488 13.273 1.928 1.00 18.56 276 GLY A O 1
ATOM 2126 N N . THR A 1 271 ? -2.372 14.625 0.144 1.00 17.93 277 THR A N 1
ATOM 2127 C CA . THR A 1 271 ? -3.761 14.432 -0.244 1.00 18.54 277 THR A CA 1
ATOM 2128 C C . THR A 1 271 ? -3.819 13.426 -1.385 1.00 17.60 277 THR A C 1
ATOM 2129 O O . THR A 1 271 ? -3.070 13.529 -2.355 1.00 18.02 277 THR A O 1
ATOM 2133 N N . TYR A 1 272 ? -4.698 12.442 -1.249 1.00 17.47 278 TYR A N 1
ATOM 2134 C CA . TYR A 1 272 ? -4.850 11.408 -2.266 1.00 17.04 278 TYR A CA 1
ATOM 2135 C C . TYR A 1 272 ? -6.220 11.471 -2.904 1.00 16.49 278 TYR A C 1
ATOM 2136 O O . TYR A 1 272 ? -7.221 11.789 -2.249 1.00 16.91 278 TYR A O 1
ATOM 2145 N N . GLU A 1 273 ? -6.267 11.160 -4.191 1.00 16.20 279 GLU A N 1
ATOM 2146 C CA . GLU A 1 273 ? -7.526 11.218 -4.900 1.00 16.95 279 GLU A CA 1
ATOM 2147 C C . GLU A 1 273 ? -7.888 9.928 -5.598 1.00 16.99 279 GLU A C 1
ATOM 2148 O O . GLU A 1 273 ? -7.042 9.302 -6.240 1.00 17.29 279 GLU A O 1
ATOM 2154 N N . CYS A 1 274 ? -9.148 9.530 -5.433 1.00 16.71 280 CYS A N 1
ATOM 2155 C CA . CYS A 1 274 ? -9.692 8.360 -6.097 1.00 17.84 280 CYS A CA 1
ATOM 2156 C C . CYS A 1 274 ? -10.548 8.884 -7.235 1.00 16.92 280 CYS A C 1
ATOM 2157 O O . CYS A 1 274 ? -11.352 9.793 -7.034 1.00 16.39 280 CYS A O 1
ATOM 2160 N N . GLU A 1 275 ? -10.389 8.300 -8.413 1.00 16.36 281 GLU A N 1
ATOM 2161 C CA . GLU A 1 275 ? -11.177 8.689 -9.575 1.00 17.08 281 GLU A CA 1
ATOM 2162 C C . GLU A 1 275 ? -11.933 7.476 -10.111 1.00 16.41 281 GLU A C 1
ATOM 2163 O O . GLU A 1 275 ? -11.342 6.411 -10.312 1.00 16.79 281 GLU A O 1
ATOM 2169 N N . ALA A 1 276 ? -13.233 7.632 -10.335 1.00 14.88 282 ALA A N 1
ATOM 2170 C CA . ALA A 1 276 ? -14.053 6.554 -10.887 1.00 15.38 282 ALA A CA 1
ATOM 2171 C C . ALA A 1 276 ? -14.547 7.045 -12.237 1.00 15.75 282 ALA A C 1
ATOM 2172 O O . ALA A 1 276 ? -15.185 8.091 -12.324 1.00 16.93 282 ALA A O 1
ATOM 2174 N N . GLU A 1 277 ? -14.277 6.292 -13.295 1.00 16.15 283 GLU A N 1
ATOM 2175 C CA . GLU A 1 277 ? -14.684 6.745 -14.615 1.00 17.02 283 GLU A CA 1
ATOM 2176 C C . GLU A 1 277 ? -15.249 5.675 -15.537 1.00 16.84 283 GLU A C 1
ATOM 2177 O O . GLU A 1 277 ? -14.894 4.506 -15.439 1.00 16.78 283 GLU A O 1
ATOM 2183 N N . ASN A 1 278 ? -16.171 6.090 -16.396 1.00 17.40 284 ASN A N 1
ATOM 2184 C CA . ASN A 1 278 ? -16.731 5.224 -17.428 1.00 17.56 284 ASN A CA 1
ATOM 2185 C C . ASN A 1 278 ? -17.027 6.133 -18.621 1.00 18.12 284 ASN A C 1
ATOM 2186 O O . ASN A 1 278 ? -16.762 7.330 -18.555 1.00 17.71 284 ASN A O 1
ATOM 2191 N N . ILE A 1 279 ? -17.547 5.586 -19.714 1.00 18.59 285 ILE A N 1
ATOM 2192 C CA . ILE A 1 279 ? -17.794 6.410 -20.896 1.00 19.49 285 ILE A CA 1
ATOM 2193 C C . ILE A 1 279 ? -18.809 7.537 -20.724 1.00 19.55 285 ILE A C 1
ATOM 2194 O O . ILE A 1 279 ? -18.918 8.412 -21.587 1.00 19.33 285 ILE A O 1
ATOM 2199 N N . LYS A 1 280 ? -19.542 7.536 -19.613 1.00 19.53 286 LYS A N 1
ATOM 2200 C CA . LYS A 1 280 ? -20.538 8.573 -19.370 1.00 19.61 286 LYS A CA 1
ATOM 2201 C C . LYS A 1 280 ? -20.021 9.737 -18.522 1.00 19.74 286 LYS A C 1
ATOM 2202 O O . LYS A 1 280 ? -20.600 10.821 -18.533 1.00 20.46 286 LYS A O 1
ATOM 2208 N N . GLY A 1 281 ? -18.939 9.523 -17.781 1.00 19.28 287 GLY A N 1
ATOM 2209 C CA . GLY A 1 281 ? -18.425 10.600 -16.951 1.00 18.11 287 GLY A CA 1
ATOM 2210 C C . GLY A 1 281 ? -17.453 10.139 -15.885 1.00 18.60 287 GLY A C 1
ATOM 2211 O O . GLY A 1 281 ? -16.926 9.031 -15.954 1.00 17.68 287 GLY A O 1
ATOM 2212 N N . ARG A 1 282 ? -17.221 10.985 -14.888 1.00 19.33 288 ARG A N 1
ATOM 2213 C CA . ARG A 1 282 ? -16.281 10.651 -13.827 1.00 20.63 288 ARG A CA 1
ATOM 2214 C C . ARG A 1 282 ? -16.670 11.271 -12.493 1.00 19.77 288 ARG A C 1
ATOM 2215 O O . ARG A 1 282 ? -17.383 12.270 -12.448 1.00 20.44 288 ARG A O 1
ATOM 2223 N N . ASP A 1 283 ? -16.213 10.655 -11.409 1.00 18.40 289 ASP A N 1
ATOM 2224 C CA . ASP A 1 283 ? -16.467 11.165 -10.067 1.00 17.87 289 ASP A CA 1
ATOM 2225 C C . ASP A 1 283 ? -15.130 11.038 -9.356 1.00 17.49 289 ASP A C 1
ATOM 2226 O O . ASP A 1 283 ? -14.325 10.174 -9.695 1.00 17.84 289 ASP A O 1
ATOM 2231 N N . THR A 1 284 ? -14.879 11.912 -8.393 1.00 17.47 290 THR A N 1
ATOM 2232 C CA . THR A 1 284 ? -13.631 11.874 -7.651 1.00 17.72 290 THR A CA 1
ATOM 2233 C C . THR A 1 284 ? -13.908 12.089 -6.175 1.00 18.46 290 THR A C 1
ATOM 2234 O O . THR A 1 284 ? -14.973 12.579 -5.790 1.00 19.31 290 THR A O 1
ATOM 2238 N N . TYR A 1 285 ? -12.942 11.706 -5.355 1.00 17.95 291 TYR A N 1
ATOM 2239 C CA . TYR A 1 285 ? -13.029 11.880 -3.915 1.00 17.88 291 TYR A CA 1
ATOM 2240 C C . TYR A 1 285 ? -11.606 12.008 -3.393 1.00 17.83 291 TYR A C 1
ATOM 2241 O O . TYR A 1 285 ? -10.714 11.277 -3.828 1.00 18.36 291 TYR A O 1
ATOM 2250 N N . GLN A 1 286 ? -11.393 12.932 -2.461 1.00 18.50 292 GLN A N 1
ATOM 2251 C CA . GLN A 1 286 ? -10.065 13.146 -1.894 1.00 17.93 292 GLN A CA 1
ATOM 2252 C C . GLN A 1 286 ? -10.064 13.034 -0.374 1.00 17.97 292 GLN A C 1
ATOM 2253 O O . GLN A 1 286 ? -11.077 13.277 0.291 1.00 16.93 292 GLN A O 1
ATOM 2259 N N . GLY A 1 287 ? -8.905 12.665 0.160 1.00 17.28 293 GLY A N 1
ATOM 2260 C CA . GLY A 1 287 ? -8.731 12.526 1.592 1.00 17.76 293 GLY A CA 1
ATOM 2261 C C . GLY A 1 287 ? -7.251 12.665 1.859 1.00 17.94 293 GLY A C 1
ATOM 2262 O O . GLY A 1 287 ? -6.448 12.591 0.930 1.00 17.69 293 GLY A O 1
ATOM 2263 N N . ARG A 1 288 ? -6.879 12.840 3.119 1.00 19.11 294 ARG A N 1
ATOM 2264 C CA . ARG A 1 288 ? -5.482 13.013 3.461 1.00 20.11 294 ARG A CA 1
ATOM 2265 C C . ARG A 1 288 ? -4.894 11.895 4.296 1.00 20.09 294 ARG A C 1
ATOM 2266 O O . ARG A 1 288 ? -5.604 11.188 5.012 1.00 20.23 294 ARG A O 1
ATOM 2274 N N . ILE A 1 289 ? -3.580 11.738 4.179 1.00 19.87 295 ILE A N 1
ATOM 2275 C CA . ILE A 1 289 ? -2.837 10.779 4.984 1.00 19.16 295 ILE A CA 1
ATOM 2276 C C . ILE A 1 289 ? -1.844 11.670 5.718 1.00 19.77 295 ILE A C 1
ATOM 2277 O O . ILE A 1 289 ? -1.129 12.456 5.093 1.00 19.44 295 ILE A O 1
ATOM 2282 N N . ILE A 1 290 ? -1.833 11.570 7.044 1.00 20.86 296 ILE A N 1
ATOM 2283 C CA . ILE A 1 290 ? -0.931 12.359 7.877 1.00 21.47 296 ILE A CA 1
ATOM 2284 C C . ILE A 1 290 ? 0.007 11.364 8.542 1.00 21.49 296 ILE A C 1
ATOM 2285 O O . ILE A 1 290 ? -0.438 10.369 9.112 1.00 21.23 296 ILE A O 1
ATOM 2290 N N . ILE A 1 291 ? 1.305 11.631 8.474 1.00 21.58 297 ILE A N 1
ATOM 2291 C CA . ILE A 1 291 ? 2.273 10.711 9.040 1.00 22.15 297 ILE A CA 1
ATOM 2292 C C . ILE A 1 291 ? 2.873 11.160 10.368 1.00 22.95 297 ILE A C 1
ATOM 2293 O O . ILE A 1 291 ? 3.444 12.243 10.470 1.00 23.10 297 ILE A O 1
ATOM 2298 N N . HIS A 1 292 ? 2.717 10.315 11.384 1.00 23.44 298 HIS A N 1
ATOM 2299 C CA . HIS A 1 292 ? 3.268 10.577 12.710 1.00 23.61 298 HIS A CA 1
ATOM 2300 C C . HIS A 1 292 ? 4.289 9.480 13.002 1.00 24.26 298 HIS A C 1
ATOM 2301 O O . HIS A 1 292 ? 4.544 8.617 12.158 1.00 23.76 298 HIS A O 1
ATOM 2308 N N . ALA A 1 293 ? 4.873 9.505 14.196 1.00 24.64 299 ALA A N 1
ATOM 2309 C CA . ALA A 1 293 ? 5.866 8.500 14.549 1.00 25.68 299 ALA A CA 1
ATOM 2310 C C . ALA A 1 293 ? 6.000 8.307 16.058 1.00 26.46 299 ALA A C 1
ATOM 2311 O O . ALA A 1 293 ? 5.917 9.265 16.827 1.00 26.37 299 ALA A O 1
ATOM 2313 N N . GLN A 1 294 ? 6.197 7.058 16.467 1.00 27.53 300 GLN A N 1
ATOM 2314 C CA . GLN A 1 294 ? 6.371 6.730 17.875 1.00 28.75 300 GLN A CA 1
ATOM 2315 C C . GLN A 1 294 ? 7.734 7.248 18.305 1.00 27.77 300 GLN A C 1
ATOM 2316 O O . GLN A 1 294 ? 8.641 7.379 17.487 1.00 26.79 300 GLN A O 1
ATOM 2322 N N . PRO A 1 295 ? 7.898 7.549 19.599 1.00 27.76 301 PRO A N 1
ATOM 2323 C CA . PRO A 1 295 ? 9.183 8.054 20.077 1.00 27.24 301 PRO A CA 1
ATOM 2324 C C . PRO A 1 295 ? 10.312 7.063 19.863 1.00 27.74 301 PRO A C 1
ATOM 2325 O O . PRO A 1 295 ? 10.106 5.847 19.869 1.00 27.45 301 PRO A O 1
ATOM 2329 N N . ASP A 1 296 ? 11.508 7.600 19.667 1.00 28.59 302 ASP A N 1
ATOM 2330 C CA . ASP A 1 296 ? 12.701 6.792 19.486 1.00 29.87 302 ASP A CA 1
ATOM 2331 C C . ASP A 1 296 ? 13.836 7.609 20.098 1.00 29.82 302 ASP A C 1
ATOM 2332 O O . ASP A 1 296 ? 13.774 8.834 20.124 1.00 30.04 302 ASP A O 1
ATOM 2337 N N . TRP A 1 297 ? 14.859 6.936 20.608 1.00 30.05 303 TRP A N 1
ATOM 2338 C CA . TRP A 1 297 ? 15.974 7.636 21.234 1.00 30.59 303 TRP A CA 1
ATOM 2339 C C . TRP A 1 297 ? 17.042 8.116 20.261 1.00 32.04 303 TRP A C 1
ATOM 2340 O O . TRP A 1 297 ? 17.389 7.425 19.305 1.00 32.31 303 TRP A O 1
ATOM 2351 N N . LEU A 1 298 ? 17.558 9.311 20.519 1.00 33.87 304 LEU A N 1
ATOM 2352 C CA . LEU A 1 298 ? 18.624 9.883 19.708 1.00 35.49 304 LEU A CA 1
ATOM 2353 C C . LEU A 1 298 ? 19.844 9.939 20.619 1.00 37.12 304 LEU A C 1
ATOM 2354 O O . LEU A 1 298 ? 20.964 9.641 20.203 1.00 37.40 304 LEU A O 1
ATOM 2359 N N . ASP A 1 299 ? 19.603 10.311 21.872 1.00 39.11 305 ASP A N 1
ATOM 2360 C CA . ASP A 1 299 ? 20.653 10.403 22.881 1.00 41.06 305 ASP A CA 1
ATOM 2361 C C . ASP A 1 299 ? 20.082 9.961 24.222 1.00 40.67 305 ASP A C 1
ATOM 2362 O O . ASP A 1 299 ? 18.994 10.385 24.607 1.00 40.57 305 ASP A O 1
ATOM 2367 N N . VAL A 1 300 ? 20.816 9.111 24.931 1.00 40.47 306 VAL A N 1
ATOM 2368 C CA . VAL A 1 300 ? 20.356 8.618 26.224 1.00 40.52 306 VAL A CA 1
ATOM 2369 C C . VAL A 1 300 ? 21.454 8.680 27.277 1.00 40.88 306 VAL A C 1
ATOM 2370 O O . VAL A 1 300 ? 22.618 8.929 26.967 1.00 41.73 306 VAL A O 1
ATOM 2374 N N . ILE A 1 301 ? 21.070 8.446 28.526 1.00 40.77 307 ILE A N 1
ATOM 2375 C CA . ILE A 1 301 ? 22.013 8.454 29.634 1.00 40.33 307 ILE A CA 1
ATOM 2376 C C . ILE A 1 301 ? 22.731 7.112 29.694 1.00 41.30 307 ILE A C 1
ATOM 2377 O O . ILE A 1 301 ? 22.178 6.082 29.308 1.00 40.74 307 ILE A O 1
ATOM 2382 N N . THR A 1 302 ? 23.971 7.135 30.167 1.00 42.87 308 THR A N 1
ATOM 2383 C CA . THR A 1 302 ? 24.769 5.923 30.304 1.00 44.69 308 THR A CA 1
ATOM 2384 C C . THR A 1 302 ? 25.381 5.930 31.699 1.00 46.00 308 THR A C 1
ATOM 2385 O O . THR A 1 302 ? 25.558 6.993 32.294 1.00 46.15 308 THR A O 1
ATOM 2389 N N . ASP A 1 303 ? 25.692 4.748 32.226 1.00 47.62 309 ASP A N 1
ATOM 2390 C CA . ASP A 1 303 ? 26.271 4.647 33.563 1.00 48.72 309 ASP A CA 1
ATOM 2391 C C . ASP A 1 303 ? 27.351 5.698 33.776 1.00 50.19 309 ASP A C 1
ATOM 2392 O O . ASP A 1 303 ? 28.279 5.824 32.976 1.00 49.60 309 ASP A O 1
ATOM 2397 N N . THR A 1 304 ? 27.221 6.455 34.860 1.00 52.32 310 THR A N 1
ATOM 2398 C CA . THR A 1 304 ? 28.176 7.508 35.169 1.00 54.28 310 THR A CA 1
ATOM 2399 C C . THR A 1 304 ? 28.720 7.414 36.588 1.00 55.63 310 THR A C 1
ATOM 2400 O O . THR A 1 304 ? 27.974 7.198 37.544 1.00 55.89 310 THR A O 1
ATOM 2404 N N . GLU A 1 305 ? 30.033 7.574 36.711 1.00 57.09 311 GLU A N 1
ATOM 2405 C CA . GLU A 1 305 ? 30.704 7.538 38.003 1.00 58.05 311 GLU A CA 1
ATOM 2406 C C . GLU A 1 305 ? 31.264 8.931 38.254 1.00 58.38 311 GLU A C 1
ATOM 2407 O O . GLU A 1 305 ? 32.160 9.381 37.543 1.00 58.38 311 GLU A O 1
ATOM 2413 N N . ALA A 1 306 ? 30.725 9.616 39.257 1.00 58.92 312 ALA A N 1
ATOM 2414 C CA . ALA A 1 306 ? 31.177 10.962 39.584 1.00 59.79 312 ALA A CA 1
ATOM 2415 C C . ALA A 1 306 ? 31.614 11.063 41.040 1.00 60.55 312 ALA A C 1
ATOM 2416 O O . ALA A 1 306 ? 31.195 10.266 41.881 1.00 60.88 312 ALA A O 1
ATOM 2418 N N . ASP A 1 307 ? 32.459 12.047 41.334 1.00 60.94 313 ASP A N 1
ATOM 2419 C CA . ASP A 1 307 ? 32.950 12.251 42.691 1.00 61.51 313 ASP A CA 1
ATOM 2420 C C . ASP A 1 307 ? 31.970 13.092 43.501 1.00 61.60 313 ASP A C 1
ATOM 2421 O O . ASP A 1 307 ? 31.302 13.974 42.961 1.00 61.40 313 ASP A O 1
ATOM 2426 N N . ILE A 1 308 ? 31.886 12.811 44.797 1.00 61.78 314 ILE A N 1
ATOM 2427 C CA . ILE A 1 308 ? 30.983 13.539 45.681 1.00 61.77 314 ILE A CA 1
ATOM 2428 C C . ILE A 1 308 ? 31.246 15.040 45.603 1.00 61.76 314 ILE A C 1
ATOM 2429 O O . ILE A 1 308 ? 32.384 15.470 45.421 1.00 61.62 314 ILE A O 1
ATOM 2434 N N . GLY A 1 309 ? 30.184 15.830 45.729 1.00 62.08 315 GLY A N 1
ATOM 2435 C CA . GLY A 1 309 ? 30.319 17.275 45.672 1.00 61.98 315 GLY A CA 1
ATOM 2436 C C . GLY A 1 309 ? 30.442 17.805 44.256 1.00 62.01 315 GLY A C 1
ATOM 2437 O O . GLY A 1 309 ? 30.482 19.017 44.040 1.00 61.85 315 GLY A O 1
ATOM 2438 N N . SER A 1 310 ? 30.499 16.894 43.291 1.00 62.01 316 SER A N 1
ATOM 2439 C CA . SER A 1 310 ? 30.620 17.262 41.885 1.00 62.03 316 SER A CA 1
ATOM 2440 C C . SER A 1 310 ? 29.265 17.556 41.253 1.00 61.91 316 SER A C 1
ATOM 2441 O O . SER A 1 310 ? 28.222 17.183 41.791 1.00 61.84 316 SER A O 1
ATOM 2444 N N . ASP A 1 311 ? 29.290 18.236 40.112 1.00 61.88 317 ASP A N 1
ATOM 2445 C CA . ASP A 1 311 ? 28.069 18.561 39.384 1.00 61.85 317 ASP A CA 1
ATOM 2446 C C . ASP A 1 311 ? 28.008 17.647 38.164 1.00 61.45 317 ASP A C 1
ATOM 2447 O O . ASP A 1 311 ? 29.006 17.473 37.464 1.00 61.56 317 ASP A O 1
ATOM 2452 N N . LEU A 1 312 ? 26.842 17.058 37.914 1.00 60.75 318 LEU A N 1
ATOM 2453 C CA . LEU A 1 312 ? 26.685 16.155 36.779 1.00 59.79 318 LEU A CA 1
ATOM 2454 C C . LEU A 1 312 ? 25.637 16.628 35.781 1.00 59.13 318 LEU A C 1
ATOM 2455 O O . LEU A 1 312 ? 24.588 17.147 36.163 1.00 59.05 318 LEU A O 1
ATOM 2460 N N . ARG A 1 313 ? 25.933 16.440 34.498 1.00 58.43 319 ARG A N 1
ATOM 2461 C CA . ARG A 1 313 ? 25.024 16.838 33.431 1.00 57.12 319 ARG A CA 1
ATOM 2462 C C . ARG A 1 313 ? 24.487 15.599 32.721 1.00 54.70 319 ARG A C 1
ATOM 2463 O O . ARG A 1 313 ? 25.235 14.887 32.049 1.00 54.04 319 ARG A O 1
ATOM 2471 N N . TRP A 1 314 ? 23.193 15.344 32.876 1.00 51.72 320 TRP A N 1
ATOM 2472 C CA . TRP A 1 314 ? 22.559 14.195 32.241 1.00 49.36 320 TRP A CA 1
ATOM 2473 C C . TRP A 1 314 ? 21.433 14.633 31.317 1.00 48.14 320 TRP A C 1
ATOM 2474 O O . TRP A 1 314 ? 20.691 15.564 31.627 1.00 47.90 320 TRP A O 1
ATOM 2485 N N . SER A 1 315 ? 21.301 13.958 30.181 1.00 46.86 321 SER A N 1
ATOM 2486 C CA . SER A 1 315 ? 20.256 14.313 29.233 1.00 45.38 321 SER A CA 1
ATOM 2487 C C . SER A 1 315 ? 19.842 13.171 28.317 1.00 44.04 321 SER A C 1
ATOM 2488 O O . SER A 1 315 ? 20.608 12.241 28.064 1.00 43.36 321 SER A O 1
ATOM 2491 N N . CYS A 1 316 ? 18.611 13.259 27.828 1.00 42.53 322 CYS A N 1
ATOM 2492 C CA . CYS A 1 316 ? 18.061 12.274 26.904 1.00 40.61 322 CYS A CA 1
ATOM 2493 C C . CYS A 1 316 ? 17.289 13.032 25.836 1.00 39.82 322 CYS A C 1
ATOM 2494 O O . CYS A 1 316 ? 16.476 13.906 26.146 1.00 39.17 322 CYS A O 1
ATOM 2497 N N . VAL A 1 317 ? 17.551 12.700 24.579 1.00 38.89 323 VAL A N 1
ATOM 2498 C CA . VAL A 1 317 ? 16.870 13.344 23.466 1.00 37.57 323 VAL A CA 1
ATOM 2499 C C . VAL A 1 317 ? 16.164 12.270 22.649 1.00 36.12 323 VAL A C 1
ATOM 2500 O O . VAL A 1 317 ? 16.761 11.254 22.298 1.00 34.99 323 VAL A O 1
ATOM 2504 N N . ALA A 1 318 ? 14.889 12.496 22.351 1.00 35.42 324 ALA A N 1
ATOM 2505 C CA . ALA A 1 318 ? 14.113 11.531 21.585 1.00 34.67 324 ALA A CA 1
ATOM 2506 C C . ALA A 1 318 ? 13.441 12.161 20.370 1.00 33.85 324 ALA A C 1
ATOM 2507 O O . ALA A 1 318 ? 13.087 13.338 20.385 1.00 33.91 324 ALA A O 1
ATOM 2509 N N . SER A 1 319 ? 13.276 11.368 19.316 1.00 32.37 325 SER A N 1
ATOM 2510 C CA . SER A 1 319 ? 12.614 11.840 18.109 1.00 31.34 325 SER A CA 1
ATOM 2511 C C . SER A 1 319 ? 11.160 11.391 18.210 1.00 31.57 325 SER A C 1
ATOM 2512 O O . SER A 1 319 ? 10.787 10.691 19.154 1.00 31.53 325 SER A O 1
ATOM 2515 N N . GLY A 1 320 ? 10.342 11.794 17.244 1.00 31.25 326 GLY A N 1
ATOM 2516 C CA . GLY A 1 320 ? 8.944 11.412 17.263 1.00 31.24 326 GLY A CA 1
ATOM 2517 C C . GLY A 1 320 ? 8.023 1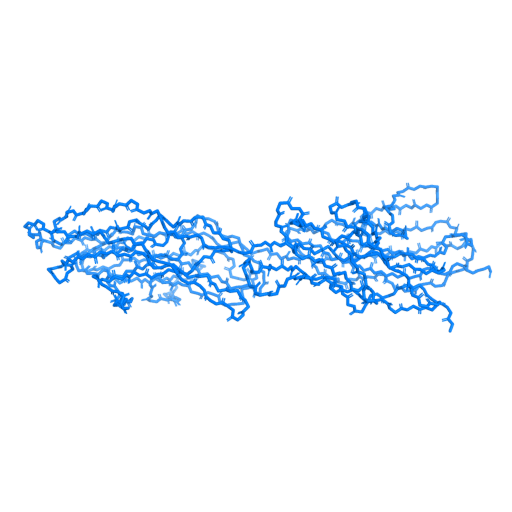2.540 16.847 1.00 31.19 326 GLY A C 1
ATOM 2518 O O . GLY A 1 320 ? 8.408 13.707 16.862 1.00 31.08 326 GLY A O 1
ATOM 2519 N N . LYS A 1 321 ? 6.801 12.184 16.469 1.00 31.49 327 LYS A N 1
ATOM 2520 C CA . LYS A 1 321 ? 5.807 13.161 16.049 1.00 31.66 327 LYS A CA 1
ATOM 2521 C C . LYS A 1 321 ? 4.428 12.673 16.475 1.00 32.01 327 LYS A C 1
ATOM 2522 O O . LYS A 1 321 ? 4.004 11.581 16.090 1.00 32.00 327 LYS A O 1
ATOM 2528 N N . PRO A 1 322 ? 3.714 13.468 17.290 1.00 32.47 328 PRO A N 1
ATOM 2529 C CA . PRO A 1 322 ? 4.124 14.772 17.823 1.00 33.50 328 PRO A CA 1
ATOM 2530 C C . PRO A 1 322 ? 5.390 14.693 18.679 1.00 34.55 328 PRO A C 1
ATOM 2531 O O . PRO A 1 322 ? 5.746 13.628 19.184 1.00 34.60 328 PRO A O 1
ATOM 2535 N N . ARG A 1 323 ? 6.065 15.828 18.825 1.00 35.75 329 ARG A N 1
ATOM 2536 C CA . ARG A 1 323 ? 7.286 15.915 19.621 1.00 37.60 329 ARG A CA 1
ATOM 2537 C C . ARG A 1 323 ? 7.005 15.306 20.995 1.00 36.65 329 ARG A C 1
ATOM 2538 O O . ARG A 1 323 ? 6.129 15.774 21.716 1.00 36.83 329 ARG A O 1
ATOM 2546 N N . PRO A 1 324 ? 7.743 14.250 21.370 1.00 35.71 330 PRO A N 1
ATOM 2547 C CA . PRO A 1 324 ? 7.529 13.610 22.672 1.00 35.58 330 PRO A CA 1
ATOM 2548 C C . PRO A 1 324 ? 7.991 14.439 23.868 1.00 35.24 330 PRO A C 1
ATOM 2549 O O . PRO A 1 324 ? 8.849 15.311 23.743 1.00 35.35 330 PRO A O 1
ATOM 2553 N N . ALA A 1 325 ? 7.401 14.161 25.026 1.00 34.53 331 ALA A N 1
ATOM 2554 C CA . ALA A 1 325 ? 7.754 14.861 26.255 1.00 33.93 331 ALA A CA 1
ATOM 2555 C C . ALA A 1 325 ? 8.599 13.918 27.096 1.00 34.08 331 ALA A C 1
ATOM 2556 O O . ALA A 1 325 ? 8.261 12.747 27.252 1.00 33.98 331 ALA A O 1
ATOM 2558 N N . VAL A 1 326 ? 9.701 14.426 27.633 1.00 34.25 332 VAL A N 1
ATOM 2559 C CA . VAL A 1 326 ? 10.580 13.600 28.445 1.00 34.73 332 VAL A CA 1
ATOM 2560 C C . VAL A 1 326 ? 10.398 13.861 29.935 1.00 35.28 332 VAL A C 1
ATOM 2561 O O . VAL A 1 326 ? 10.269 15.005 30.367 1.00 35.49 332 VAL A O 1
ATOM 2565 N N . ARG A 1 327 ? 10.367 12.783 30.709 1.00 35.90 333 ARG A N 1
ATOM 2566 C CA . ARG A 1 327 ? 10.236 12.868 32.157 1.00 36.44 333 ARG A CA 1
ATOM 2567 C C . ARG A 1 327 ? 11.287 11.938 32.753 1.00 36.32 333 ARG A C 1
ATOM 2568 O O . ARG A 1 327 ? 11.925 11.178 32.022 1.00 36.09 333 ARG A O 1
ATOM 2576 N N . TRP A 1 328 ? 11.481 11.991 34.067 1.00 36.21 334 TRP A N 1
ATOM 2577 C CA . TRP A 1 328 ? 12.498 11.146 34.682 1.00 35.95 334 TRP A CA 1
ATOM 2578 C C . TRP A 1 328 ? 12.040 10.295 35.856 1.00 36.37 334 TRP A C 1
ATOM 2579 O O . TRP A 1 328 ? 11.018 10.565 36.485 1.00 36.62 334 TRP A O 1
ATOM 2590 N N . LEU A 1 329 ? 12.826 9.261 36.138 1.00 37.12 335 LEU A N 1
ATOM 2591 C CA . LEU A 1 329 ? 12.560 8.347 37.239 1.00 38.32 335 LEU A CA 1
ATOM 2592 C C . LEU A 1 329 ? 13.848 8.086 38.013 1.00 39.56 335 LEU A C 1
ATOM 2593 O O . LEU A 1 329 ? 14.939 8.078 37.442 1.00 38.94 335 LEU A O 1
ATOM 2598 N N . ARG A 1 330 ? 13.709 7.881 39.318 1.00 41.05 336 ARG A N 1
ATOM 2599 C CA . ARG A 1 330 ? 14.848 7.577 40.177 1.00 42.29 336 ARG A CA 1
ATOM 2600 C C . ARG A 1 330 ? 14.442 6.343 40.962 1.00 41.99 336 ARG A C 1
ATOM 2601 O O . ARG A 1 330 ? 13.543 6.402 41.801 1.00 41.92 336 ARG A O 1
ATOM 2609 N N . ASP A 1 331 ? 15.092 5.223 40.670 1.00 41.91 337 ASP A N 1
ATOM 2610 C CA . ASP A 1 331 ? 14.777 3.970 41.336 1.00 43.06 337 ASP A CA 1
ATOM 2611 C C . ASP A 1 331 ? 13.296 3.639 41.182 1.00 43.45 337 ASP A C 1
ATOM 2612 O O . ASP A 1 331 ? 12.640 3.216 42.132 1.00 43.96 337 ASP A O 1
ATOM 2617 N N . GLY A 1 332 ? 12.776 3.848 39.975 1.00 43.57 338 GLY A N 1
ATOM 2618 C CA . GLY A 1 332 ? 11.381 3.552 39.694 1.00 43.18 338 GLY A CA 1
ATOM 2619 C C . GLY A 1 332 ? 10.371 4.600 40.122 1.00 43.52 338 GLY A C 1
ATOM 2620 O O . GLY A 1 332 ? 9.167 4.412 39.929 1.00 43.21 338 GLY A O 1
ATOM 2621 N N . GLN A 1 333 ? 10.845 5.704 40.691 1.00 44.00 339 GLN A N 1
ATOM 2622 C CA . GLN A 1 333 ? 9.955 6.768 41.149 1.00 44.57 339 GLN A CA 1
ATOM 2623 C C . GLN A 1 333 ? 10.138 8.077 40.386 1.00 44.14 339 GLN A C 1
ATOM 2624 O O . GLN A 1 333 ? 11.254 8.448 40.030 1.00 44.05 339 GLN A O 1
ATOM 2630 N N . PRO A 1 334 ? 9.036 8.799 40.134 1.00 44.10 340 PRO A N 1
ATOM 2631 C CA . PRO A 1 334 ? 9.083 10.073 39.412 1.00 44.83 340 PRO A CA 1
ATOM 2632 C C . PRO A 1 334 ? 10.094 11.024 40.039 1.00 45.86 340 PRO A C 1
ATOM 2633 O O . PRO A 1 334 ? 10.076 11.244 41.249 1.00 47.03 340 PRO A O 1
ATOM 2637 N N . LEU A 1 335 ? 10.973 11.584 39.216 1.00 46.69 341 LEU A N 1
ATOM 2638 C CA . LEU A 1 335 ? 11.988 12.512 39.699 1.00 47.42 341 LEU A CA 1
ATOM 2639 C C . LEU A 1 335 ? 11.714 13.930 39.213 1.00 48.73 341 LEU A C 1
ATOM 2640 O O . LEU A 1 335 ? 11.685 14.186 38.011 1.00 48.26 341 LEU A O 1
ATOM 2645 N N . ALA A 1 336 ? 11.515 14.849 40.152 1.00 51.08 342 ALA A N 1
ATOM 2646 C CA . ALA A 1 336 ? 11.247 16.243 39.811 1.00 53.62 342 ALA A CA 1
ATOM 2647 C C . ALA A 1 336 ? 12.268 17.164 40.472 1.00 55.19 342 ALA A C 1
ATOM 2648 O O . ALA A 1 336 ? 13.050 16.727 41.315 1.00 55.75 342 ALA A O 1
ATOM 2650 N N . SER A 1 337 ? 12.259 18.436 40.084 1.00 57.05 343 SER A N 1
ATOM 2651 C CA . SER A 1 337 ? 13.189 19.411 40.647 1.00 58.71 343 SER A CA 1
ATOM 2652 C C . SER A 1 337 ? 13.116 19.417 42.169 1.00 59.99 343 SER A C 1
ATOM 2653 O O . SER A 1 337 ? 12.038 19.278 42.749 1.00 59.86 343 SER A O 1
ATOM 2656 N N . GLN A 1 338 ? 14.269 19.576 42.810 1.00 61.73 344 GLN A N 1
ATOM 2657 C CA . GLN A 1 338 ? 14.335 19.595 44.265 1.00 63.40 344 GLN A CA 1
ATOM 2658 C C . GLN A 1 338 ? 15.595 20.287 44.776 1.00 64.08 344 GLN A C 1
ATOM 2659 O O . GLN A 1 338 ? 16.210 21.083 44.065 1.00 63.90 344 GLN A O 1
ATOM 2665 N N . ASN A 1 339 ? 15.966 19.972 46.013 1.00 65.06 345 ASN A N 1
ATOM 2666 C CA . ASN A 1 339 ? 17.134 20.552 46.670 1.00 65.77 345 ASN A CA 1
ATOM 2667 C C . ASN A 1 339 ? 18.302 20.849 45.730 1.00 65.41 345 ASN A C 1
ATOM 2668 O O . ASN A 1 339 ? 18.573 22.008 45.412 1.00 65.82 345 ASN A O 1
ATOM 2673 N N . ARG A 1 340 ? 18.994 19.803 45.291 1.00 64.43 346 ARG A N 1
ATOM 2674 C CA . ARG A 1 340 ? 20.141 19.967 44.403 1.00 63.76 346 ARG A CA 1
ATOM 2675 C C . ARG A 1 340 ? 19.893 19.342 43.036 1.00 63.42 346 ARG A C 1
ATOM 2676 O O . ARG A 1 340 ? 20.819 19.189 42.239 1.00 63.45 346 ARG A O 1
ATOM 2684 N N . ILE A 1 341 ? 18.644 18.986 42.766 1.00 62.89 347 ILE A N 1
ATOM 2685 C CA . ILE A 1 341 ? 18.301 18.359 41.497 1.00 62.22 347 ILE A CA 1
ATOM 2686 C C . ILE A 1 341 ? 17.319 19.189 40.681 1.00 61.85 347 ILE A C 1
ATOM 2687 O O . ILE A 1 341 ? 16.209 19.473 41.129 1.00 61.38 347 ILE A O 1
ATOM 2692 N N . GLU A 1 342 ? 17.734 19.574 39.480 1.00 61.43 348 GLU A N 1
ATOM 2693 C CA . GLU A 1 342 ? 16.879 20.360 38.603 1.00 61.22 348 GLU A CA 1
ATOM 2694 C C . GLU A 1 342 ? 16.475 19.533 37.387 1.00 60.32 348 GLU A C 1
ATOM 2695 O O . GLU A 1 342 ? 17.322 19.106 36.601 1.00 59.65 348 GLU A O 1
ATOM 2701 N N . VAL A 1 343 ? 15.175 19.305 37.243 1.00 59.40 349 VAL A N 1
ATOM 2702 C CA . VAL A 1 343 ? 14.658 18.531 36.123 1.00 58.05 349 VAL A CA 1
ATOM 2703 C C . VAL A 1 343 ? 13.902 19.436 35.159 1.00 57.51 349 VAL A C 1
ATOM 2704 O O . VAL A 1 343 ? 12.826 19.938 35.479 1.00 57.31 349 VAL A O 1
ATOM 2708 N N . SER A 1 344 ? 14.478 19.646 33.981 1.00 57.00 350 SER A N 1
ATOM 2709 C CA . SER A 1 344 ? 13.854 20.484 32.967 1.00 56.27 350 SER A CA 1
ATOM 2710 C C . SER A 1 344 ? 13.864 19.761 31.626 1.00 55.39 350 SER A C 1
ATOM 2711 O O . SER A 1 344 ? 14.893 19.692 30.953 1.00 54.51 350 SER A O 1
ATOM 2714 N N . GLY A 1 345 ? 12.713 19.219 31.247 1.00 54.91 351 GLY A N 1
ATOM 2715 C CA . GLY A 1 345 ? 12.622 18.503 29.990 1.00 54.02 351 GLY A CA 1
ATOM 2716 C C . GLY A 1 345 ? 13.506 17.273 29.997 1.00 53.31 351 GLY A C 1
ATOM 2717 O O . GLY A 1 345 ? 13.527 16.522 30.970 1.00 52.58 351 GLY A O 1
ATOM 2718 N N . GLY A 1 346 ? 14.248 17.072 28.914 1.00 53.49 352 GLY A N 1
ATOM 2719 C CA . GLY A 1 346 ? 15.118 15.916 28.823 1.00 54.58 352 GLY A CA 1
ATOM 2720 C C . GLY A 1 346 ? 16.479 16.111 29.458 1.00 55.35 352 GLY A C 1
ATOM 2721 O O . GLY A 1 346 ? 17.400 15.339 29.196 1.00 54.61 352 GLY A O 1
ATOM 2722 N N . GLU A 1 347 ? 16.615 17.138 30.292 1.00 56.77 353 GLU A N 1
ATOM 2723 C CA . GLU A 1 347 ? 17.885 17.403 30.956 1.00 58.32 353 GLU A CA 1
ATOM 2724 C C . GLU A 1 347 ? 17.795 17.316 32.474 1.00 58.02 353 GLU A C 1
ATOM 2725 O O . GLU A 1 347 ? 16.896 17.886 33.093 1.00 57.54 353 GLU A O 1
ATOM 2731 N N . LEU A 1 348 ? 18.740 16.589 33.061 1.00 58.05 354 LEU A N 1
ATOM 2732 C CA . LEU A 1 348 ? 18.811 16.408 34.504 1.00 58.91 354 LEU A CA 1
ATOM 2733 C C . LEU A 1 348 ? 20.191 16.863 34.969 1.00 59.73 354 LEU A C 1
ATOM 2734 O O . LEU A 1 348 ? 21.211 16.351 34.503 1.00 59.94 354 LEU A O 1
ATOM 2739 N N . ARG A 1 349 ? 20.223 17.830 35.880 1.00 60.48 355 ARG A N 1
ATOM 2740 C CA . ARG A 1 349 ? 21.488 18.346 36.389 1.00 61.55 355 ARG A CA 1
ATOM 2741 C C . ARG A 1 349 ? 21.557 18.356 37.910 1.00 61.19 355 ARG A C 1
ATOM 2742 O O . ARG A 1 349 ? 20.713 18.953 38.578 1.00 60.70 355 ARG A O 1
ATOM 2750 N N . PHE A 1 350 ? 22.570 17.683 38.447 1.00 61.12 356 PHE A N 1
ATOM 2751 C CA . PHE A 1 350 ? 22.771 17.617 39.889 1.00 60.92 356 PHE A CA 1
ATOM 2752 C C . PHE A 1 350 ? 23.792 18.671 40.305 1.00 61.04 356 PHE A C 1
ATOM 2753 O O . PHE A 1 350 ? 24.779 18.901 39.606 1.00 60.54 356 PHE A O 1
ATOM 2761 N N . SER A 1 351 ? 23.552 19.309 41.446 1.00 61.40 357 SER A N 1
ATOM 2762 C CA . SER A 1 351 ? 24.462 20.325 41.962 1.00 62.07 357 SER A CA 1
ATOM 2763 C C . SER A 1 351 ? 25.143 19.797 43.218 1.00 62.50 357 SER A C 1
ATOM 2764 O O . SER A 1 351 ? 24.520 19.699 44.275 1.00 62.91 357 SER A O 1
ATOM 2767 N N . LYS A 1 352 ? 26.423 19.460 43.094 1.00 62.74 358 LYS A N 1
ATOM 2768 C CA . LYS A 1 352 ? 27.195 18.925 44.210 1.00 63.09 358 LYS A CA 1
ATOM 2769 C C . LYS A 1 352 ? 26.586 17.617 44.699 1.00 62.69 358 LYS A C 1
ATOM 2770 O O . LYS A 1 352 ? 25.875 17.579 45.704 1.00 62.76 358 LYS A O 1
ATOM 2776 N N . LEU A 1 353 ? 26.879 16.546 43.970 1.00 62.28 359 LEU A N 1
ATOM 2777 C CA . LEU A 1 353 ? 26.383 15.212 44.284 1.00 61.89 359 LEU A CA 1
ATOM 2778 C C . LEU A 1 353 ? 26.681 14.780 45.715 1.00 62.23 359 LEU A C 1
ATOM 2779 O O . LEU A 1 353 ? 27.541 15.349 46.387 1.00 62.23 359 LEU A O 1
ATOM 2784 N N . VAL A 1 354 ? 25.955 13.764 46.167 1.00 62.42 360 VAL A N 1
ATOM 2785 C CA . VAL A 1 354 ? 26.133 13.210 47.502 1.00 62.60 360 VAL A CA 1
ATOM 2786 C C . VAL A 1 354 ? 26.199 11.696 47.349 1.00 63.08 360 VAL A C 1
ATOM 2787 O O . VAL A 1 354 ? 25.558 11.128 46.464 1.00 63.34 360 VAL A O 1
ATOM 2791 N N . LEU A 1 355 ? 26.979 11.048 48.205 1.00 63.55 361 LEU A N 1
ATOM 2792 C CA . LEU A 1 355 ? 27.132 9.599 48.157 1.00 63.83 361 LEU A CA 1
ATOM 2793 C C . LEU A 1 355 ? 25.784 8.887 48.067 1.00 63.63 361 LEU A C 1
ATOM 2794 O O . LEU A 1 355 ? 25.699 7.756 47.588 1.00 63.60 361 LEU A O 1
ATOM 2799 N N . GLU A 1 356 ? 24.731 9.561 48.517 1.00 63.14 362 GLU A N 1
ATOM 2800 C CA . GLU A 1 356 ? 23.392 8.984 48.515 1.00 62.65 362 GLU A CA 1
ATOM 2801 C C . GLU A 1 356 ? 22.642 9.125 47.187 1.00 61.49 362 GLU A C 1
ATOM 2802 O O . GLU A 1 356 ? 21.606 8.489 46.988 1.00 61.54 362 GLU A O 1
ATOM 2808 N N . ASP A 1 357 ? 23.155 9.952 46.281 1.00 59.53 363 ASP A N 1
ATOM 2809 C CA . ASP A 1 357 ? 22.503 10.134 44.988 1.00 57.29 363 ASP A CA 1
ATOM 2810 C C . ASP A 1 357 ? 22.649 8.892 44.118 1.00 55.95 363 ASP A C 1
ATOM 2811 O O . ASP A 1 357 ? 21.905 8.709 43.155 1.00 56.14 363 ASP A O 1
ATOM 2816 N N . SER A 1 358 ? 23.611 8.042 44.459 1.00 53.90 364 SER A N 1
ATOM 2817 C CA . SER A 1 358 ? 23.846 6.819 43.703 1.00 51.98 364 SER A CA 1
ATOM 2818 C C . SER A 1 358 ? 22.553 6.025 43.571 1.00 50.85 364 SER A C 1
ATOM 2819 O O . SER A 1 358 ? 21.715 6.031 44.474 1.00 50.91 364 SER A O 1
ATOM 2822 N N . GLY A 1 359 ? 22.392 5.346 42.439 1.00 49.14 365 GLY A N 1
ATOM 2823 C CA . GLY A 1 359 ? 21.194 4.559 42.214 1.00 46.32 365 GLY A CA 1
ATOM 2824 C C . GLY A 1 359 ? 20.868 4.420 40.740 1.00 44.46 365 GLY A C 1
ATOM 2825 O O . GLY A 1 359 ? 21.676 4.776 39.883 1.00 44.00 365 GLY A O 1
ATOM 2826 N N . MET A 1 360 ? 19.683 3.895 40.444 1.00 42.84 366 MET A N 1
ATOM 2827 C CA . MET A 1 360 ? 19.254 3.713 39.062 1.00 40.86 366 MET A CA 1
ATOM 2828 C C . MET A 1 360 ? 18.360 4.862 38.619 1.00 39.79 366 MET A C 1
ATOM 2829 O O . MET A 1 360 ? 17.478 5.299 39.358 1.00 39.19 366 MET A O 1
ATOM 2834 N N . TYR A 1 361 ? 18.599 5.353 37.409 1.00 39.05 367 TYR A N 1
ATOM 2835 C CA . TYR A 1 361 ? 17.803 6.443 36.865 1.00 38.30 367 TYR A CA 1
ATOM 2836 C C . TYR A 1 361 ? 17.266 6.068 35.493 1.00 37.25 367 TYR A C 1
ATOM 2837 O O . TYR A 1 361 ? 17.855 5.257 34.777 1.00 36.71 367 TYR A O 1
ATOM 2846 N N . GLN A 1 362 ? 16.139 6.668 35.134 1.00 36.01 368 GLN A N 1
ATOM 2847 C CA . GLN A 1 362 ? 15.522 6.400 33.847 1.00 34.47 368 GLN A CA 1
ATOM 2848 C C . GLN A 1 362 ? 14.873 7.645 33.288 1.00 33.93 368 GLN A C 1
ATOM 2849 O O . GLN A 1 362 ? 14.247 8.413 34.018 1.00 33.34 368 GLN A O 1
ATOM 2855 N N . CYS A 1 363 ? 15.038 7.855 31.988 1.00 33.85 369 CYS A N 1
ATOM 2856 C CA . CYS A 1 363 ? 14.398 8.981 31.341 1.00 33.89 369 CYS A CA 1
ATOM 2857 C C . CYS A 1 363 ? 13.344 8.344 30.445 1.00 33.53 369 CYS A C 1
ATOM 2858 O O . CYS A 1 363 ? 13.600 7.327 29.800 1.00 32.49 369 CYS A O 1
ATOM 2861 N N . VAL A 1 364 ? 12.154 8.929 30.438 1.00 32.80 370 VAL A N 1
ATOM 2862 C CA . VAL A 1 364 ? 11.043 8.398 29.662 1.00 32.21 370 VAL A CA 1
ATOM 2863 C C . VAL A 1 364 ? 10.568 9.408 28.625 1.00 31.36 370 VAL A C 1
ATOM 2864 O O . VAL A 1 364 ? 10.332 10.568 28.946 1.00 31.73 370 VAL A O 1
ATOM 2868 N N . ALA A 1 365 ? 10.442 8.963 27.379 1.00 30.90 371 ALA A N 1
ATOM 2869 C CA . ALA A 1 365 ? 9.985 9.833 26.299 1.00 30.32 371 ALA A CA 1
ATOM 2870 C C . ALA A 1 365 ? 8.621 9.341 25.835 1.00 30.32 371 ALA A C 1
ATOM 2871 O O . ALA A 1 365 ? 8.469 8.176 25.465 1.00 29.15 371 ALA A O 1
ATOM 2873 N N . GLU A 1 366 ? 7.631 10.230 25.846 1.00 30.88 372 GLU A N 1
ATOM 2874 C CA . GLU A 1 366 ? 6.287 9.837 25.457 1.00 32.02 372 GLU A CA 1
ATOM 2875 C C . GLU A 1 366 ? 5.538 10.819 24.570 1.00 31.72 372 GLU A C 1
ATOM 2876 O O . GLU A 1 366 ? 5.721 12.032 24.654 1.00 32.11 372 GLU A O 1
ATOM 2882 N N . ASN A 1 367 ? 4.702 10.265 23.703 1.00 31.19 373 ASN A N 1
ATOM 2883 C CA . ASN A 1 367 ? 3.838 11.063 22.856 1.00 30.90 373 ASN A CA 1
ATOM 2884 C C . ASN A 1 367 ? 2.584 10.231 22.660 1.00 31.61 373 ASN A C 1
ATOM 2885 O O . ASN A 1 367 ? 2.526 9.075 23.080 1.00 31.53 373 ASN A O 1
ATOM 2890 N N . LYS A 1 368 ? 1.574 10.840 22.058 1.00 32.59 374 LYS A N 1
ATOM 2891 C CA . LYS A 1 368 ? 0.289 10.207 21.799 1.00 32.82 374 LYS A CA 1
ATOM 2892 C C . LYS A 1 368 ? 0.366 8.779 21.247 1.00 31.96 374 LYS A C 1
ATOM 2893 O O . LYS A 1 368 ? -0.557 7.985 21.437 1.00 31.67 374 LYS A O 1
ATOM 2899 N N . HIS A 1 369 ? 1.474 8.442 20.594 1.00 31.06 375 HIS A N 1
ATOM 2900 C CA . HIS A 1 369 ? 1.614 7.128 19.969 1.00 30.13 375 HIS A CA 1
ATOM 2901 C C . HIS A 1 369 ? 2.479 6.078 20.661 1.00 30.18 375 HIS A C 1
ATOM 2902 O O . HIS A 1 369 ? 2.528 4.930 20.221 1.00 30.28 375 HIS A O 1
ATOM 2909 N N . GLY A 1 370 ? 3.169 6.448 21.730 1.00 29.83 376 GLY A N 1
ATOM 2910 C CA . GLY A 1 370 ? 3.997 5.460 22.394 1.00 30.18 376 GLY A CA 1
ATOM 2911 C C . GLY A 1 370 ? 4.948 6.026 23.424 1.00 30.43 376 GLY A C 1
ATOM 2912 O O . GLY A 1 370 ? 5.014 7.238 23.626 1.00 30.73 376 GLY A O 1
ATOM 2913 N N . THR A 1 371 ? 5.692 5.131 24.067 1.00 30.18 377 THR A N 1
ATOM 2914 C CA . THR A 1 371 ? 6.644 5.512 25.100 1.00 29.86 377 THR A CA 1
ATOM 2915 C C . THR A 1 371 ? 7.910 4.674 24.994 1.00 29.68 377 THR A C 1
ATOM 2916 O O . THR A 1 371 ? 7.863 3.495 24.642 1.00 30.36 377 THR A O 1
ATOM 2920 N N . VAL A 1 372 ? 9.048 5.290 25.280 1.00 29.34 378 VAL A N 1
ATOM 2921 C CA . VAL A 1 372 ? 10.312 4.571 25.259 1.00 28.98 378 VAL A CA 1
ATOM 2922 C C . VAL A 1 372 ? 11.046 4.859 26.559 1.00 29.13 378 VAL A C 1
ATOM 2923 O O . VAL A 1 372 ? 10.879 5.923 27.153 1.00 28.64 378 VAL A O 1
ATOM 2927 N N . TYR A 1 373 ? 11.845 3.897 27.000 1.00 29.89 379 TYR A N 1
ATOM 2928 C CA . TYR A 1 373 ? 12.594 4.028 28.243 1.00 30.53 379 TYR A CA 1
ATOM 2929 C C . TYR A 1 373 ? 14.092 3.869 28.044 1.00 30.51 379 TYR A C 1
ATOM 2930 O O . TYR A 1 373 ? 14.541 3.100 27.195 1.00 29.68 379 TYR A O 1
ATOM 2939 N N . ALA A 1 374 ? 14.855 4.600 28.850 1.00 31.47 380 ALA A N 1
ATOM 2940 C CA . ALA A 1 374 ? 16.311 4.544 28.824 1.00 32.60 380 ALA A CA 1
ATOM 2941 C C . ALA A 1 374 ? 16.748 4.566 30.284 1.00 33.14 380 ALA A C 1
ATOM 2942 O O . ALA A 1 374 ? 16.235 5.362 31.071 1.00 32.51 380 ALA A O 1
ATOM 2944 N N . SER A 1 375 ? 17.682 3.696 30.652 1.00 34.92 381 SER A N 1
ATOM 2945 C CA . SER A 1 375 ? 18.139 3.642 32.035 1.00 37.11 381 SER A CA 1
ATOM 2946 C C . SER A 1 375 ? 19.653 3.646 32.172 1.00 38.32 381 SER A C 1
ATOM 2947 O O . SER A 1 375 ? 20.379 3.269 31.250 1.00 38.49 381 SER A O 1
ATOM 2950 N N . ALA A 1 376 ? 20.118 4.068 33.343 1.00 39.81 382 ALA A N 1
ATOM 2951 C CA . ALA A 1 376 ? 21.542 4.120 33.639 1.00 40.80 382 ALA A CA 1
ATOM 2952 C C . ALA A 1 376 ? 21.755 4.143 35.150 1.00 41.62 382 ALA A C 1
ATOM 2953 O O . ALA A 1 376 ? 20.874 4.558 35.906 1.00 41.29 382 ALA A O 1
ATOM 2955 N N . GLU A 1 377 ? 22.926 3.693 35.585 1.00 42.88 383 GLU A N 1
ATOM 2956 C CA . GLU A 1 377 ? 23.252 3.672 37.004 1.00 44.09 383 GLU A CA 1
ATOM 2957 C C . GLU A 1 377 ? 24.270 4.760 37.337 1.00 45.19 383 GLU A C 1
ATOM 2958 O O . GLU A 1 377 ? 25.317 4.863 36.697 1.00 44.62 383 GLU A O 1
ATOM 2964 N N . LEU A 1 378 ? 23.944 5.576 38.335 1.00 46.85 384 LEU A N 1
ATOM 2965 C CA . LEU A 1 378 ? 24.824 6.652 38.774 1.00 47.97 384 LEU A CA 1
ATOM 2966 C C . LEU A 1 378 ? 25.589 6.203 40.013 1.00 49.46 384 LEU A C 1
ATOM 2967 O O . LEU A 1 378 ? 24.993 5.750 40.990 1.00 49.87 384 LEU A O 1
ATOM 2972 N N . THR A 1 379 ? 26.911 6.32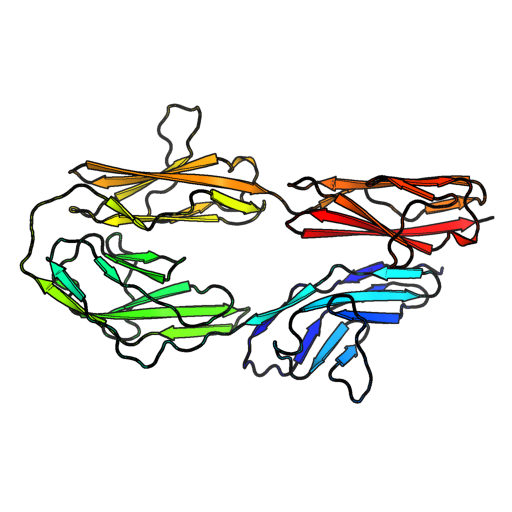7 39.968 1.00 51.05 385 THR A N 1
ATOM 2973 C CA . THR A 1 379 ? 27.744 5.929 41.093 1.00 52.64 385 THR A CA 1
ATOM 2974 C C . THR A 1 379 ? 28.533 7.108 41.652 1.00 54.33 385 THR A C 1
ATOM 2975 O O . THR A 1 379 ? 29.576 7.480 41.113 1.00 55.03 385 THR A O 1
ATOM 2979 N N . VAL A 1 380 ? 28.022 7.698 42.728 1.00 55.90 386 VAL A N 1
ATOM 2980 C CA . VAL A 1 380 ? 28.692 8.822 43.371 1.00 57.15 386 VAL A CA 1
ATOM 2981 C C . VAL A 1 380 ? 29.733 8.249 44.326 1.00 58.47 386 VAL A C 1
ATOM 2982 O O . VAL A 1 380 ? 29.392 7.555 45.283 1.00 58.30 386 VAL A O 1
ATOM 2986 N N . GLN A 1 381 ? 31.003 8.533 44.058 1.00 60.27 387 GLN A N 1
ATOM 2987 C CA . GLN A 1 381 ? 32.082 8.025 44.894 1.00 61.91 387 GLN A CA 1
ATOM 2988 C C . GLN A 1 381 ? 32.853 9.146 45.584 1.00 62.24 387 GLN A C 1
ATOM 2989 O O . GLN A 1 381 ? 33.190 10.156 44.965 1.00 62.45 387 GLN A O 1
ATOM 2995 N N . ALA A 1 382 ? 33.128 8.960 46.871 1.00 62.35 388 ALA A N 1
ATOM 2996 C CA . ALA A 1 382 ? 33.862 9.950 47.648 1.00 62.68 388 ALA A CA 1
ATOM 2997 C C . ALA A 1 382 ? 35.263 10.146 47.079 1.00 62.93 388 ALA A C 1
ATOM 2998 O O . ALA A 1 382 ? 35.805 9.260 46.417 1.00 62.75 388 ALA A O 1
#

CATH classification: 2.60.40.10 (+3 more: 2.60.40.10, 2.60.40.10, 2.60.40.10)

GO terms:
  GO:0005515 protein binding (F, IDA)
  GO:0007158 neuron cell-cell adhesion (P, IDA)
  GO:0050839 cell adhesion molecule binding (F, IPI)
  GO:0005886 plasma membrane (C, TAS)

Solvent-accessible surface area: 20681 Å² total; per-residue (Å²): 246,28,77,0,0,48,36,78,78,48,0,54,137,36,52,17,20,87,79,31,91,115,131,114,12,55,2,60,1,103,8,130,10,63,77,110,15,92,40,158,5,42,40,94,56,98,99,23,180,68,37,137,148,33,80,37,179,62,84,92,2,36,0,14,0,45,88,14,78,122,89,154,0,37,20,27,0,27,0,18,0,46,17,75,94,9,20,0,8,0,105,89,0,26,2,124,8,2,67,5,92,114,19,76,79,135,134,53,120,94,40,142,36,31,36,5,131,8,12,78,7,75,0,73,47,11,76,56,84,36,92,14,58,13,117,1,0,25,64,95,109,85,63,46,12,73,101,74,35,29,38,13,23,3,74,103,64,0,14,0,16,2,0,43,1,51,60,85,0,96,16,58,1,0,0,19,0,24,9,123,17,108,205,86,79,100,47,5,86,3,88,54,8,105,2,38,32,36,94,113,32,77,184,82,69,48,9,39,15,94,5,109,11,77,61,56,26,119,2,45,51,48,76,90,5,59,5,8,0,5,1,31,0,16,42,44,12,137,9,75,0,86,64,60,75,81,61,183,86,93,101,115,97,23,83,104,19,51,4,94,22,121,108,1,68,100,138,38,62,21,35,3,11,0,17,0,70,18,138,110,26,130,44,51,44,85,2,105,0,33,0,17,11,100,7,87,52,113,81,63,7,95,106,31,129,15,94,82,39,41,72,19,184,14,48,3,68,18,42,24,73,55,227,18,71,30,106,4,18,84,54,12,112,110,9,67,69,86,144,63,2,90,32,70,47,18,96,0,115,3,60,141,2,46,96,158,9,45,4,3,0,3,0,1,0,72,14,162,40,21,51,34,45,11,43,3,22,1,45,9,80,101

Foldseek 3Di:
DWDWWAWPDFFAAAEAEPPPPPQKDKTDTATCTVVGWDKWKAWPNHTDDDDPPDQWDDDRQMIMGGRDDCVPPFTKMKMWIGDPQFIDIGFIYTYHYWDADADDQDDDEAAEEAQFWKDKAFQPGDDTPDQKAKWKAFADPPRTDDPPLQWDADSVRRMIIGQGHHPVNFTWMKMKIWDQDDNDIDIHIDHTHGYHHDHHDLDWDWKDKDDFFAQEAEDEAQDKDKTFIAIHTVVRWWKWKDFDDPDPDDDTQDGGRMGMDGRDDQVQWGKMKMWTGDPHGIDMDIHTYHYWYWKDWPDAFAAEEEEAQDKDKGFTAIDIPVFWWKFKDFSRHGDDDDDQWHDDTRIIMGGGHDQVSWHKMKMWTGDPPGIDIDIYTYGYHD

Nearest PDB structures (foldseek):
  1cs6-assembly1_A-2  TM=1.003E+00  e=3.782E-76  Gallus gallus
  8k53-assembly1_B  TM=9.550E-01  e=1.208E-57  Homo sapiens
  8k53-assembly1_A  TM=9.443E-01  e=4.157E-57  Homo sapiens
  8a0y-assembly1_A  TM=8.901E-01  e=1.924E-56  Mus musculus
  9ba4-assembly1_B  TM=9.491E-01  e=2.546E-52  Homo sapiens

B-factor: mean 33.04, std 16.02, range [9.8, 76.04]

Secondary structure (DSSP, 8-state):
--EEEEEEE----EEEETT-S--EEEE--EEEEESPPEEEEEETTEEP--STTSSEEEETTEEEEES--HHHH-EEEEEEEEETTEEEEPPPEEEEEEEEPPPPSSPPPPEEEEBTB-EEE---PPSEES--EEEEEESSTT-BPP--SSEEE-TTT--EEESS--GGG-EEEEEEEEEEETTEEEEEEPPPEEEEEES-----EEEEEEE---SEEEEETT--EEEE-EEEEESPPEEEEEE--S--S---SBSSSEEEE-S--GGG-EEEEEEEEETTEEEEEEEEEEEEEEEEEEE----EEEETT--EEEE-EEEEESPPEEEEEETTEE----SSEEEETTEEEESS--GGG-EEEEEEEEETTEEEEEEEEEEEE-

InterPro domains:
  IPR003598 Immunoglobulin subtype 2 [SM00408] (47-113)
  IPR003598 Immunoglobulin subtype 2 [SM00408] (247-308)
  IPR003598 Immunoglobulin subtype 2 [SM00408] (334-397)
  IPR003598 Immunoglobulin subtype 2 [SM00408] (426-490)
  IPR003598 Immunoglobulin subtype 2 [SM00408] (516-589)
  IPR003599 Immunoglobulin domain subtype [SM00409] (41-125)
  IPR003599 Immunoglobulin domain subtype [SM00409] (135-225)
  IPR003599 Immunoglobulin domain subtype [SM00409] (241-321)
  IPR003599 Immunoglobulin domain subtype [SM00409] (328-408)
  IPR003599 Immunoglobulin domain subtype [SM00409] (420-501)
  IPR003599 Immunoglobulin domain subtype [SM00409] (510-600)
  IPR003961 Fibronectin type III [PF00041] (605-696)
  IPR003961 Fibronectin type III [PF00041] (810-900)
  IPR003961 Fibronectin type III [PS50853] (605-703)
  IPR003961 Fibronectin type III [PS50853] (708-805)
  IPR003961 Fibronectin type III [PS50853] (810-907)
  IPR003961 Fibronectin type III [PS50853] (911-1003)
  IPR003961 Fibronectin type III [SM00060] (603-689)
  IPR003961 Fibronectin type III [SM00060] (706-792)
  IPR003961 Fibronectin type III [SM00060] (808-893)

Radius of gyration: 28.43 Å; Cα contacts (8 Å, |Δi|>4): 1005; chains: 1; bounding box: 71×45×69 Å

Organism: Gallus gallus (NCBI:txid9031)